Protein AF-A0A7N8YG10-F1 (afdb_monomer)

Sequence (669 aa):
MVTEIRGFNDPQKEDYFKKRFSQDLSLADRIISHIQSSQSLDIMCQIPIFCWISALLFQEVFRGDEKTETPQTLTEMMAHFLFVQTKHTSRKKDKKTEKSREQLLKTHREFLLKLGKLAFVELQKNNLIFYEEDLKDCGVDIKEAPIYSGFFNAVLREEEVFSQKKVFFFVHLTVQEFFAALFVYECLTNKRTSELSEFLDLKGQRELNLLDLLKTTVDKVLEVKNVNLDFFLRFLLGLMVEPNRRVLQGLLPSPDPSQETDKKILTYLKSIRRKTLSPDSCVRLFQAMVEMRDHKVKDEIQEYLKLTDRSKTDLTPLHCSALAYMLQVSKNDVDMLDLKSFHTSEEGRRRLIPAVRSSRKAILADCRVTAEWSEHLAFALKFSYSALKDLDLSNNDLKDSGVNLFCHGLSSHSCKLETLSLSGCLVTETGCVFLASALKSNPSHLKELDLSYNHPGDSGKTLLSHLQDDPRYKLSKLNVEHCGSHRMKPGIKKYAWELTLDPGTAHQNLLLSEGNRKVTWVEEEQKNPHHLKRSDQSQQVLCQQGLDGRSYWEVEVFGPLSVGVTYRGTGRKKKMDHVQMGQDDRSWCLVCSDDGYYVQHNSNKVDVPSLGLRHSRVGVYLDWLTGTLSFYRVSSDSLTHLHTFKTQFRGRLYPAVELHARLMPHFVR

Radius of gyration: 33.43 Å; Cα contacts (8 Å, |Δi|>4): 1157; chains: 1; bounding box: 115×60×91 Å

Structure (mmCIF, N/CA/C/O backbone):
data_AF-A0A7N8YG10-F1
#
_entry.id   AF-A0A7N8YG10-F1
#
loop_
_atom_site.group_PDB
_atom_site.id
_atom_site.type_symbol
_atom_site.label_atom_id
_atom_site.label_alt_id
_atom_site.label_comp_id
_atom_site.label_asym_id
_atom_site.label_entity_id
_atom_site.label_seq_id
_atom_site.pdbx_PDB_ins_code
_atom_site.Cartn_x
_atom_site.Cartn_y
_atom_site.Cartn_z
_atom_site.occupancy
_atom_site.B_iso_or_equiv
_atom_site.auth_seq_id
_atom_site.auth_comp_id
_atom_site.auth_asym_id
_atom_site.auth_atom_id
_atom_site.pdbx_PDB_model_num
ATOM 1 N N . MET A 1 1 ? -28.000 6.507 -9.470 1.00 44.38 1 MET A N 1
ATOM 2 C CA . MET A 1 1 ? -27.322 7.612 -8.760 1.00 44.38 1 MET A CA 1
ATOM 3 C C . MET A 1 1 ? -27.003 7.109 -7.360 1.00 44.38 1 MET A C 1
ATOM 5 O O . MET A 1 1 ? -27.934 6.721 -6.672 1.00 44.38 1 MET A O 1
ATOM 9 N N . VAL A 1 2 ? -25.726 6.990 -6.988 1.00 49.38 2 VAL A N 1
ATOM 10 C CA . VAL A 1 2 ? -25.310 6.569 -5.636 1.00 49.38 2 VAL A CA 1
ATOM 11 C C . VAL A 1 2 ? -24.885 7.829 -4.890 1.00 49.38 2 VAL A C 1
ATOM 13 O O . VAL A 1 2 ? -24.017 8.551 -5.374 1.00 49.38 2 VAL A O 1
ATOM 16 N N . THR A 1 3 ? -25.519 8.116 -3.756 1.00 65.00 3 THR A N 1
ATOM 17 C CA . THR A 1 3 ? -25.173 9.262 -2.905 1.00 65.00 3 THR A CA 1
ATOM 18 C C . THR A 1 3 ? -24.178 8.801 -1.845 1.00 65.00 3 THR A C 1
ATOM 20 O O . THR A 1 3 ? -24.504 7.956 -1.016 1.00 65.00 3 THR A O 1
ATOM 23 N N . GLU A 1 4 ? -22.960 9.338 -1.877 1.00 71.44 4 GLU A N 1
ATOM 24 C CA . GLU A 1 4 ? -21.908 9.051 -0.897 1.00 71.44 4 GLU A CA 1
ATOM 25 C C . GLU A 1 4 ? -22.008 10.026 0.290 1.00 71.44 4 GLU A C 1
ATOM 27 O O . GLU A 1 4 ? -21.964 11.244 0.105 1.00 71.44 4 GLU A O 1
ATOM 32 N N . ILE A 1 5 ? -22.118 9.504 1.515 1.00 76.81 5 ILE A N 1
ATOM 33 C CA . ILE A 1 5 ? -22.079 10.305 2.747 1.00 76.81 5 ILE A CA 1
ATOM 34 C C . ILE A 1 5 ? -20.624 10.397 3.216 1.00 76.81 5 ILE A C 1
ATOM 36 O O . ILE A 1 5 ? -20.026 9.391 3.582 1.00 76.81 5 ILE A O 1
ATOM 40 N N . ARG A 1 6 ? -20.059 11.609 3.218 1.00 72.50 6 ARG A N 1
ATOM 41 C CA . ARG A 1 6 ? -18.616 11.848 3.440 1.00 72.50 6 ARG A CA 1
ATOM 42 C C . ARG A 1 6 ? -18.234 12.274 4.860 1.00 72.50 6 ARG A C 1
ATOM 44 O O . ARG A 1 6 ? -17.052 12.386 5.159 1.00 72.50 6 ARG A O 1
ATOM 51 N N . GLY A 1 7 ? -19.220 12.512 5.724 1.00 86.25 7 GLY A N 1
ATOM 52 C CA . GLY A 1 7 ? -18.986 12.989 7.088 1.00 86.25 7 GLY A CA 1
ATOM 53 C C . GLY A 1 7 ? -18.613 14.476 7.170 1.00 86.25 7 GLY A C 1
ATOM 54 O O . GLY A 1 7 ? -18.971 15.261 6.292 1.00 86.25 7 GLY A O 1
ATOM 55 N N . PHE A 1 8 ? -17.943 14.866 8.254 1.00 89.56 8 PHE A N 1
ATOM 56 C CA . PHE A 1 8 ? -17.489 16.225 8.538 1.00 89.56 8 PHE A CA 1
ATOM 57 C C . PHE A 1 8 ? -16.099 16.506 7.960 1.00 89.56 8 PHE A C 1
ATOM 59 O O . PHE A 1 8 ? -15.139 15.773 8.203 1.00 89.56 8 PHE A O 1
ATOM 66 N N . ASN A 1 9 ? -15.979 17.631 7.255 1.00 87.25 9 ASN A N 1
ATOM 67 C CA . ASN A 1 9 ? -14.690 18.250 6.950 1.00 87.25 9 ASN A CA 1
ATOM 68 C C . ASN A 1 9 ? -14.117 18.987 8.178 1.00 87.25 9 ASN A C 1
ATOM 70 O O . ASN A 1 9 ? -14.809 19.165 9.180 1.00 87.25 9 ASN A O 1
ATOM 74 N N . ASP A 1 10 ? -12.862 19.433 8.105 1.00 87.69 10 ASP A N 1
ATOM 75 C CA . ASP A 1 10 ? -12.186 20.056 9.253 1.00 87.69 10 ASP A CA 1
ATOM 76 C C . ASP A 1 10 ? -12.940 21.279 9.825 1.00 87.69 10 ASP A C 1
ATOM 78 O O . ASP A 1 10 ? -13.171 21.301 11.037 1.00 87.69 10 ASP A O 1
ATOM 82 N N . PRO A 1 11 ? -13.452 22.227 9.008 1.00 92.56 11 PRO A N 1
ATOM 83 C CA . PRO A 1 11 ? -14.307 23.303 9.517 1.00 92.56 11 PRO A CA 1
ATOM 84 C C . PRO A 1 11 ? -15.583 22.817 10.223 1.00 92.56 11 PRO A C 1
ATOM 86 O O . PRO A 1 11 ? -15.966 23.363 11.257 1.00 92.56 11 PRO A O 1
ATOM 89 N N . GLN A 1 12 ? -16.246 21.783 9.694 1.00 93.56 12 GLN A N 1
ATOM 90 C CA . GLN A 1 12 ? -17.462 21.214 10.287 1.00 93.56 12 GLN A CA 1
ATOM 91 C C . GLN A 1 12 ? -17.183 20.518 11.622 1.00 93.56 12 GLN A C 1
ATOM 93 O O . GLN A 1 12 ? -18.011 20.603 12.530 1.00 93.56 12 GLN A O 1
ATOM 98 N N . LYS A 1 13 ? -16.023 19.863 11.770 1.00 93.50 13 LYS A N 1
ATOM 99 C CA . LYS A 1 13 ? -15.596 19.286 13.054 1.00 93.50 13 LYS A CA 1
ATOM 100 C C . LYS A 1 13 ? -15.460 20.379 14.112 1.00 93.50 13 LYS A C 1
ATOM 102 O O . LYS A 1 13 ? -16.009 20.241 15.203 1.00 93.50 13 LYS A O 1
ATOM 107 N N . GLU A 1 14 ? -14.759 21.468 13.795 1.00 94.12 14 GLU A N 1
ATOM 108 C CA . GLU A 1 14 ? -14.590 22.587 14.730 1.00 94.12 14 GLU A CA 1
ATOM 109 C C . GLU A 1 14 ? -15.926 23.223 15.114 1.00 94.12 14 GLU A C 1
ATOM 111 O O . GLU A 1 14 ? -16.192 23.446 16.297 1.00 94.12 14 GLU A O 1
ATOM 116 N N . ASP A 1 15 ? -16.778 23.484 14.121 1.00 95.19 15 ASP A N 1
ATOM 117 C CA . ASP A 1 15 ? -18.106 24.058 14.323 1.00 95.19 15 ASP A CA 1
ATOM 118 C C . ASP A 1 15 ? -18.975 23.169 15.223 1.00 95.19 15 ASP A C 1
ATOM 120 O O . ASP A 1 15 ? -19.639 23.668 16.132 1.00 95.19 15 ASP A O 1
ATOM 124 N N . TYR A 1 16 ? -18.910 21.844 15.053 1.00 96.12 16 TYR A N 1
ATOM 125 C CA . TYR A 1 16 ? -19.601 20.899 15.929 1.00 96.12 16 TYR A CA 1
ATOM 126 C C . TYR A 1 16 ? -19.193 21.073 17.400 1.00 96.12 16 TYR A C 1
ATOM 128 O O . TYR A 1 16 ? -20.064 21.222 18.262 1.00 96.12 16 TYR A O 1
ATOM 136 N N . PHE A 1 17 ? -17.890 21.081 17.710 1.00 95.56 17 PHE A N 1
ATOM 137 C CA . PHE A 1 17 ? -17.422 21.202 19.097 1.00 95.56 17 PHE A CA 1
ATOM 138 C C . PHE A 1 17 ? -17.718 22.586 19.686 1.00 95.56 17 PHE A C 1
ATOM 140 O O . PHE A 1 17 ? -18.201 22.669 20.819 1.00 95.56 17 PHE A O 1
ATOM 147 N N . LYS A 1 18 ? -17.526 23.659 18.908 1.00 95.19 18 LYS A N 1
ATOM 148 C CA . LYS A 1 18 ? -17.858 25.036 19.314 1.00 95.19 18 LYS A CA 1
ATOM 149 C C . LYS A 1 18 ? -19.353 25.196 19.608 1.00 95.19 18 LYS A C 1
ATOM 151 O O . LYS A 1 18 ? -19.716 25.776 20.628 1.00 95.19 18 LYS A O 1
ATOM 156 N N . LYS A 1 19 ? -20.234 24.615 18.784 1.00 95.00 19 LYS A N 1
ATOM 157 C CA . LYS A 1 19 ? -21.688 24.600 19.033 1.00 95.00 19 LYS A CA 1
ATOM 158 C C . LYS A 1 19 ? -22.061 23.753 20.246 1.00 95.00 19 LYS A C 1
ATOM 160 O O . LYS A 1 19 ? -22.893 24.169 21.051 1.00 95.00 19 LYS A O 1
ATOM 165 N N . ARG A 1 20 ? -21.452 22.572 20.399 1.00 94.00 20 ARG A N 1
ATOM 166 C CA . ARG A 1 20 ? -21.746 21.634 21.496 1.00 94.00 20 ARG A CA 1
ATOM 167 C C . ARG A 1 20 ? -21.386 22.198 22.871 1.00 94.00 20 ARG A C 1
ATOM 169 O O . ARG A 1 20 ? -22.091 21.896 23.839 1.00 94.00 20 ARG A O 1
ATOM 176 N N . PHE A 1 21 ? -20.312 22.981 22.937 1.00 94.00 21 PHE A N 1
ATOM 177 C CA . PHE A 1 21 ? -19.769 23.601 24.145 1.00 94.00 21 PHE A CA 1
ATOM 178 C C . PHE A 1 21 ? -19.836 25.132 24.078 1.00 94.00 21 PHE A C 1
ATOM 180 O O . PHE A 1 21 ? -18.948 25.818 24.570 1.00 94.00 21 PHE A O 1
ATOM 187 N N . SER A 1 22 ? -20.911 25.684 23.513 1.00 92.19 22 SER A N 1
ATOM 188 C CA . SER A 1 22 ? -21.090 27.136 23.348 1.00 92.19 22 SER A CA 1
ATOM 189 C C . SER A 1 22 ? -21.030 27.934 24.657 1.00 92.19 22 SER A C 1
ATOM 191 O O . SER A 1 22 ? -20.715 29.119 24.645 1.00 92.19 22 SER A O 1
ATOM 193 N N . GLN A 1 23 ? -21.304 27.283 25.790 1.00 91.38 23 GLN A N 1
ATOM 194 C CA . GLN A 1 23 ? -21.217 27.864 27.134 1.00 91.38 23 GLN A CA 1
ATOM 195 C C . GLN A 1 23 ? -19.794 27.845 27.725 1.00 91.38 23 GLN A C 1
ATOM 197 O O . GLN A 1 23 ? -19.557 28.484 28.744 1.00 91.38 23 GLN A O 1
ATOM 202 N N . ASP A 1 24 ? -18.862 27.101 27.124 1.00 91.81 24 ASP A N 1
ATOM 203 C CA . ASP A 1 24 ? -17.487 26.911 27.595 1.00 91.81 24 ASP A CA 1
ATOM 204 C C . ASP A 1 24 ? -16.550 26.719 26.392 1.00 91.81 24 ASP A C 1
ATOM 206 O O . ASP A 1 24 ? -16.108 25.612 26.066 1.00 91.81 24 ASP A O 1
ATOM 210 N N . LEU A 1 25 ? -16.277 27.824 25.693 1.00 92.19 25 LEU A N 1
ATOM 211 C CA . LEU A 1 25 ? -15.426 27.822 24.501 1.00 92.19 25 LEU A CA 1
ATOM 212 C C . LEU A 1 25 ? -13.987 27.394 24.816 1.00 92.19 25 LEU A C 1
ATOM 214 O O . LEU A 1 25 ? -13.347 26.767 23.981 1.00 92.19 25 LEU A O 1
ATOM 218 N N . SER A 1 26 ? -13.509 27.637 26.041 1.00 90.88 26 SER A N 1
ATOM 219 C CA . SER A 1 26 ? -12.176 27.204 26.474 1.00 90.88 26 SER A CA 1
ATOM 220 C C . SER A 1 26 ? -12.032 25.678 26.451 1.00 90.88 26 SER A C 1
ATOM 222 O O . SER A 1 26 ? -11.023 25.141 25.986 1.00 90.88 26 SER A O 1
ATOM 224 N N . LEU A 1 27 ? -13.070 24.960 26.890 1.00 90.81 27 LEU A N 1
ATOM 225 C CA . LEU A 1 27 ? -13.136 23.509 26.789 1.00 90.81 27 LEU A CA 1
ATOM 226 C C . LEU A 1 27 ? -13.250 23.060 25.332 1.00 90.81 27 LEU A C 1
ATOM 228 O O . LEU A 1 27 ? -12.583 22.100 24.948 1.00 90.81 27 LEU A O 1
ATOM 232 N N . ALA A 1 28 ? -14.062 23.748 24.524 1.00 92.94 28 ALA A N 1
ATOM 233 C CA . ALA A 1 28 ? -14.192 23.453 23.098 1.00 92.94 28 ALA A CA 1
ATOM 234 C C . ALA A 1 28 ? -12.828 23.516 22.392 1.00 92.94 28 ALA A C 1
ATOM 236 O O . ALA A 1 28 ? -12.446 22.561 21.716 1.00 92.94 28 ALA A O 1
ATOM 237 N N . ASP A 1 29 ? -12.068 24.589 22.618 1.00 91.38 29 ASP A N 1
ATOM 238 C CA . ASP A 1 29 ? -10.755 24.806 22.009 1.00 91.38 29 ASP A CA 1
ATOM 239 C C . ASP A 1 29 ? -9.726 23.768 22.479 1.00 91.38 29 ASP A C 1
ATOM 241 O O . ASP A 1 29 ? -8.965 23.242 21.666 1.00 91.38 29 ASP A O 1
ATOM 245 N N . ARG A 1 30 ? -9.746 23.380 23.764 1.00 90.12 30 ARG A N 1
ATOM 246 C CA . ARG A 1 30 ? -8.905 22.281 24.282 1.00 90.12 30 ARG A CA 1
ATOM 247 C C . ARG A 1 30 ? -9.226 20.942 23.613 1.00 90.12 30 ARG A C 1
ATOM 249 O O . ARG A 1 30 ? -8.306 20.208 23.255 1.00 90.12 30 ARG A O 1
ATOM 256 N N . ILE A 1 31 ? -10.511 20.626 23.421 1.00 90.62 31 ILE A N 1
ATOM 257 C CA . ILE A 1 31 ? -10.954 19.399 22.735 1.00 90.62 31 ILE A CA 1
ATOM 258 C C . ILE A 1 31 ? -10.523 19.408 21.272 1.00 90.62 31 ILE A C 1
ATOM 260 O O . ILE A 1 31 ? -9.940 18.429 20.807 1.00 90.62 31 ILE A O 1
ATOM 264 N N . ILE A 1 32 ? -10.765 20.512 20.565 1.00 91.88 32 ILE A N 1
ATOM 265 C CA . ILE A 1 32 ? -10.371 20.676 19.163 1.00 91.88 32 ILE A CA 1
ATOM 266 C C . ILE A 1 32 ? -8.856 20.518 19.023 1.00 91.88 32 ILE A C 1
ATOM 268 O O . ILE A 1 32 ? -8.405 19.710 18.214 1.00 91.88 32 ILE A O 1
ATOM 272 N N . SER A 1 33 ? -8.077 21.215 19.854 1.00 90.44 33 SER A N 1
ATOM 273 C CA . SER A 1 33 ? -6.614 21.140 19.844 1.00 90.44 33 SER A CA 1
ATOM 274 C C . SER A 1 33 ? -6.116 19.712 20.084 1.00 90.44 33 SER A C 1
ATOM 276 O O . SER A 1 33 ? -5.256 19.218 19.352 1.00 90.44 33 SER A O 1
ATOM 278 N N . HIS A 1 34 ? -6.705 19.001 21.049 1.00 88.56 34 HIS A N 1
ATOM 279 C CA . HIS A 1 34 ? -6.339 17.616 21.318 1.00 88.56 34 HIS A CA 1
ATOM 280 C C . HIS A 1 34 ? -6.668 16.682 20.143 1.00 88.56 34 HIS A C 1
ATOM 282 O O . HIS A 1 34 ? -5.808 15.901 19.731 1.00 88.56 34 HIS A O 1
ATOM 288 N N . ILE A 1 35 ? -7.860 16.794 19.549 1.00 88.69 35 ILE A N 1
ATOM 289 C CA . ILE A 1 35 ? -8.240 16.008 18.365 1.00 88.69 35 ILE A CA 1
ATOM 290 C C . ILE A 1 35 ? -7.285 16.299 17.205 1.00 88.69 35 ILE A C 1
ATOM 292 O O . ILE A 1 35 ? -6.774 15.369 16.593 1.00 88.69 35 ILE A O 1
ATOM 296 N N . GLN A 1 36 ? -6.973 17.570 16.948 1.00 88.00 36 GLN A N 1
ATOM 297 C CA . GLN A 1 36 ? -6.057 17.976 15.879 1.00 88.00 36 GLN A CA 1
ATOM 298 C C . GLN A 1 36 ? -4.618 17.490 16.107 1.00 88.00 36 GLN A C 1
ATOM 300 O O . GLN A 1 36 ? -3.911 17.231 15.130 1.00 88.00 36 GLN A O 1
ATOM 305 N N . SER A 1 37 ? -4.196 17.327 17.366 1.00 85.00 37 SER A N 1
ATOM 306 C CA . SER A 1 37 ? -2.872 16.797 17.723 1.00 85.00 37 SER A CA 1
ATOM 307 C C . SER A 1 37 ? -2.719 15.292 17.465 1.00 85.00 37 SER A C 1
ATOM 309 O O . SER A 1 37 ? -1.600 14.805 17.302 1.00 85.00 37 SER A O 1
ATOM 311 N N . SER A 1 38 ? -3.829 14.549 17.393 1.00 82.56 38 SER A N 1
ATOM 312 C CA . SER A 1 38 ? -3.839 13.102 17.175 1.00 82.56 38 SER A CA 1
ATOM 313 C C . SER A 1 38 ? -4.482 12.757 15.837 1.00 82.56 38 SER A C 1
ATOM 315 O O . SER A 1 38 ? -5.691 12.826 15.637 1.00 82.56 38 SER A O 1
ATOM 317 N N . GLN A 1 39 ? -3.651 12.313 14.904 1.00 78.88 39 GLN A N 1
ATOM 318 C CA . GLN A 1 39 ? -4.068 11.979 13.547 1.00 78.88 39 GLN A CA 1
ATOM 319 C C . GLN A 1 39 ? -5.184 10.925 13.491 1.00 78.88 39 GLN A C 1
ATOM 321 O O . GLN A 1 39 ? -6.145 11.083 12.744 1.00 78.88 39 GLN A O 1
ATOM 326 N N . SER A 1 40 ? -5.089 9.869 14.303 1.00 77.75 40 SER A N 1
ATOM 327 C CA . SER A 1 40 ? -6.128 8.838 14.376 1.00 77.75 40 SER A CA 1
ATOM 328 C C . SER A 1 40 ? -7.464 9.427 14.834 1.00 77.75 40 SER A C 1
ATOM 330 O O . SER A 1 40 ? -8.506 9.124 14.255 1.00 77.75 40 SER A O 1
ATOM 332 N N . LEU A 1 41 ? -7.429 10.284 15.858 1.00 81.94 41 LEU A N 1
ATOM 333 C CA . LEU A 1 41 ? -8.601 10.957 16.415 1.00 81.94 41 LEU A CA 1
ATOM 334 C C . LEU A 1 41 ? -9.275 11.881 15.413 1.00 81.94 41 LEU A C 1
ATOM 336 O O . LEU A 1 41 ? -10.496 11.849 15.257 1.00 81.94 41 LEU A O 1
ATOM 340 N N . ASP A 1 42 ? -8.470 12.673 14.718 1.00 85.06 42 ASP A N 1
ATOM 341 C CA . ASP A 1 42 ? -8.951 13.604 13.714 1.00 85.06 42 ASP A CA 1
ATOM 342 C C . ASP A 1 42 ? -9.626 12.895 12.530 1.00 85.06 42 ASP A C 1
ATOM 344 O O . ASP A 1 42 ? -10.677 13.336 12.059 1.00 85.06 42 ASP A O 1
ATOM 348 N N . ILE A 1 43 ? -9.073 11.762 12.083 1.00 81.81 43 ILE A N 1
ATOM 349 C CA . ILE A 1 43 ? -9.677 10.936 11.027 1.00 81.81 43 ILE A CA 1
ATOM 350 C C . ILE A 1 43 ? -10.994 10.334 11.504 1.00 81.81 43 ILE A C 1
ATOM 352 O O . ILE A 1 43 ? -11.995 10.422 10.800 1.00 81.81 43 ILE A O 1
ATOM 356 N N . MET A 1 44 ? -11.029 9.765 12.712 1.00 84.88 44 MET A N 1
ATOM 357 C CA . MET A 1 44 ? -12.267 9.205 13.261 1.00 84.88 44 MET A CA 1
ATOM 358 C C . MET A 1 44 ? -13.363 10.268 13.371 1.00 84.88 44 MET A C 1
ATOM 360 O O . MET A 1 44 ? -14.500 10.005 12.989 1.00 84.88 44 MET A O 1
ATOM 364 N N . CYS A 1 45 ? -13.021 11.487 13.799 1.00 89.75 45 CYS A N 1
ATOM 365 C CA . CYS A 1 45 ? -13.951 12.616 13.890 1.00 89.75 45 CYS A CA 1
ATOM 366 C C . CYS A 1 45 ? -14.447 13.140 12.531 1.00 89.75 45 CYS A C 1
ATOM 368 O O . CYS A 1 45 ? -15.298 14.022 12.501 1.00 89.75 45 CYS A O 1
ATOM 370 N N . GLN A 1 46 ? -13.986 12.607 11.394 1.00 87.44 46 GLN A N 1
ATOM 371 C CA . GLN A 1 46 ? -14.702 12.819 10.130 1.00 87.44 46 GLN A CA 1
ATOM 372 C C . GLN A 1 46 ? -16.082 12.155 10.171 1.00 87.44 46 GLN A C 1
ATOM 374 O O . GLN A 1 46 ? -17.023 12.640 9.556 1.00 87.44 46 GLN A O 1
ATOM 379 N N . ILE A 1 47 ? -16.255 11.076 10.932 1.00 87.31 47 ILE A N 1
ATOM 380 C CA . ILE A 1 47 ? -17.555 10.442 11.122 1.00 87.31 47 ILE A CA 1
ATOM 381 C C . ILE A 1 47 ? -18.245 11.118 12.326 1.00 87.31 47 ILE A C 1
ATOM 383 O O . ILE A 1 47 ? -17.735 11.029 13.447 1.00 87.31 47 ILE A O 1
ATOM 387 N N . PRO A 1 48 ? -19.427 11.749 12.155 1.00 89.94 48 PRO A N 1
ATOM 388 C CA . PRO A 1 48 ? -20.065 12.560 13.201 1.00 89.94 48 PRO A CA 1
ATOM 389 C C . PRO A 1 48 ? -20.276 11.856 14.551 1.00 89.94 48 PRO A C 1
ATOM 391 O O . PRO A 1 48 ? -20.205 12.493 15.602 1.00 89.94 48 PRO A O 1
ATOM 394 N N . ILE A 1 49 ? -20.492 10.536 14.552 1.00 88.00 49 ILE A N 1
ATOM 395 C CA . ILE A 1 49 ? -20.650 9.765 15.794 1.00 88.00 49 ILE A CA 1
ATOM 396 C C . ILE A 1 49 ? -19.392 9.817 16.672 1.00 88.00 49 ILE A C 1
ATOM 398 O O . ILE A 1 49 ? -19.500 9.890 17.893 1.00 88.00 49 ILE A O 1
ATOM 402 N N . PHE A 1 50 ? -18.198 9.860 16.077 1.00 89.19 50 PHE A N 1
ATOM 403 C CA . PHE A 1 50 ? -16.952 9.975 16.831 1.00 89.19 50 PHE A CA 1
ATOM 404 C C . PHE A 1 50 ? -16.730 11.388 17.367 1.00 89.19 50 PHE A C 1
ATOM 406 O O . PHE A 1 50 ? -16.120 11.525 18.426 1.00 89.19 50 PHE A O 1
ATOM 413 N N . CYS A 1 51 ? -17.280 12.427 16.728 1.00 92.31 51 CYS A N 1
ATOM 414 C CA . CYS A 1 51 ? -17.342 13.754 17.344 1.00 92.31 51 CYS A CA 1
ATOM 415 C C . CYS A 1 51 ? -18.206 13.734 18.608 1.00 92.31 51 CYS A C 1
ATOM 417 O O . CYS A 1 51 ? -17.836 14.325 19.621 1.00 92.31 51 CYS A O 1
ATOM 419 N N . TRP A 1 52 ? -19.337 13.024 18.582 1.00 90.88 52 TRP A N 1
ATOM 420 C CA . TRP A 1 52 ? -20.188 12.841 19.758 1.00 90.88 52 TRP A CA 1
ATOM 421 C C . TRP A 1 52 ? -19.506 12.033 20.869 1.00 90.88 52 TRP A C 1
ATOM 423 O O . TRP A 1 52 ? -19.473 12.504 22.008 1.00 90.88 52 TRP A O 1
ATOM 433 N N . ILE A 1 53 ? -18.891 10.891 20.542 1.00 87.94 53 ILE A N 1
ATOM 434 C CA . ILE A 1 53 ? -18.113 10.078 21.496 1.00 87.94 53 ILE A CA 1
ATOM 435 C C . ILE A 1 53 ? -16.986 10.914 22.115 1.00 87.94 53 ILE A C 1
ATOM 437 O O . ILE A 1 53 ? -16.855 10.962 23.338 1.00 87.94 53 ILE A O 1
ATOM 441 N N . SER A 1 54 ? -16.211 11.618 21.286 1.00 90.25 54 SER A N 1
ATOM 442 C CA . SER A 1 54 ? -15.095 12.457 21.739 1.00 90.25 54 SER A CA 1
ATOM 443 C C . SER A 1 54 ? -15.579 13.614 22.608 1.00 90.25 54 SER A C 1
ATOM 445 O O . SER A 1 54 ? -14.977 13.889 23.641 1.00 90.25 54 SER A O 1
ATOM 447 N N . ALA A 1 55 ? -16.695 14.260 22.252 1.00 90.19 55 ALA A N 1
ATOM 448 C CA . ALA A 1 55 ? -17.284 15.315 23.070 1.00 90.19 55 ALA A CA 1
ATOM 449 C C . ALA A 1 55 ? -17.670 14.794 24.462 1.00 90.19 55 ALA A C 1
ATOM 451 O O . ALA A 1 55 ? -17.319 15.421 25.456 1.00 90.19 55 ALA A O 1
ATOM 452 N N . LEU A 1 56 ? -18.350 13.646 24.548 1.00 86.62 56 LEU A N 1
ATOM 453 C CA . LEU A 1 56 ? -18.730 13.052 25.834 1.00 86.62 56 LEU A CA 1
ATOM 454 C C . LEU A 1 56 ? -17.513 12.679 26.683 1.00 86.62 56 LEU A C 1
ATOM 456 O O . LEU A 1 56 ? -17.473 12.973 27.877 1.00 86.62 56 LEU A O 1
ATOM 460 N N . LEU A 1 57 ? -16.522 12.042 26.062 1.00 86.75 57 LEU A N 1
ATOM 461 C CA . LEU A 1 57 ? -15.318 11.577 26.734 1.00 86.75 57 LEU A CA 1
ATOM 462 C C . LEU A 1 57 ? -14.467 12.744 27.239 1.00 86.75 57 LEU A C 1
ATOM 464 O O . LEU A 1 57 ? -14.157 12.814 28.429 1.00 86.75 57 LEU A O 1
ATOM 468 N N . PHE A 1 58 ? -14.111 13.680 26.358 1.00 87.94 58 PHE A N 1
ATOM 469 C CA . PHE A 1 58 ? -13.191 14.759 26.707 1.00 87.94 58 PHE A CA 1
ATOM 470 C C . PHE A 1 58 ? -13.842 15.852 27.550 1.00 87.94 58 PHE A C 1
ATOM 472 O O . PHE A 1 58 ? -13.137 16.526 28.297 1.00 87.94 58 PHE A O 1
ATOM 479 N N . GLN A 1 59 ? -15.174 15.983 27.521 1.00 88.00 59 GLN A N 1
ATOM 480 C CA . GLN A 1 59 ? -15.882 16.814 28.492 1.00 88.00 59 GLN A CA 1
ATOM 481 C C . GLN A 1 59 ? -15.594 16.358 29.925 1.00 88.00 59 GLN A C 1
ATOM 483 O O . GLN A 1 59 ? -15.371 17.204 30.782 1.00 88.00 59 GLN A O 1
ATOM 488 N N . GLU A 1 60 ? -15.583 15.052 30.197 1.00 82.62 60 GLU A N 1
ATOM 489 C CA . GLU A 1 60 ? -15.278 14.539 31.537 1.00 82.62 60 GLU A CA 1
ATOM 490 C C . GLU A 1 60 ? -13.771 14.593 31.827 1.00 82.62 60 GLU A C 1
ATOM 492 O O . GLU A 1 60 ? -13.374 15.027 32.906 1.00 82.62 60 GLU A O 1
ATOM 497 N N . VAL A 1 61 ? -12.926 14.195 30.866 1.00 82.31 61 VAL A N 1
ATOM 498 C CA . VAL A 1 61 ? -11.461 14.162 31.048 1.00 82.31 61 VAL A CA 1
ATOM 499 C C . VAL A 1 61 ? -10.890 15.558 31.313 1.00 82.31 61 VAL A C 1
ATOM 501 O O . VAL A 1 61 ? -10.067 15.710 32.207 1.00 82.31 61 VAL A O 1
ATOM 504 N N . PHE A 1 62 ? -11.338 16.589 30.588 1.00 82.50 62 PHE A N 1
ATOM 505 C CA . PHE A 1 62 ? -10.801 17.949 30.732 1.00 82.50 62 PHE A CA 1
ATOM 506 C C . PHE A 1 62 ? -11.481 18.805 31.799 1.00 82.50 62 PHE A C 1
ATOM 508 O O . PHE A 1 62 ? -10.930 19.853 32.147 1.00 82.50 62 PHE A O 1
ATOM 515 N N . ARG A 1 63 ? -12.650 18.386 32.307 1.00 76.44 63 ARG A N 1
ATOM 516 C CA . ARG A 1 63 ? -13.303 19.003 33.477 1.00 76.44 63 ARG A CA 1
ATOM 517 C C . ARG A 1 63 ? -12.913 18.351 34.805 1.00 76.44 63 ARG A C 1
ATOM 519 O O . ARG A 1 63 ? -13.214 18.921 35.847 1.00 76.44 63 ARG A O 1
ATOM 526 N N . GLY A 1 64 ? -12.309 17.162 34.777 1.00 63.94 64 GLY A N 1
ATOM 527 C CA . GLY A 1 64 ? -11.729 16.519 35.957 1.00 63.94 64 GLY A CA 1
ATOM 528 C C . GLY A 1 64 ? -10.421 17.181 36.411 1.00 63.94 64 GLY A C 1
ATOM 529 O O . GLY A 1 64 ? -9.911 18.078 35.744 1.00 63.94 64 GLY A O 1
ATOM 530 N N . ASP A 1 65 ? -9.869 16.722 37.540 1.00 54.44 65 ASP A N 1
ATOM 531 C CA . ASP A 1 65 ? -8.585 17.201 38.071 1.00 54.44 65 ASP A CA 1
ATOM 532 C C . ASP A 1 65 ? -7.456 17.129 37.025 1.00 54.44 65 ASP A C 1
ATOM 534 O O . ASP A 1 65 ? -7.376 16.177 36.238 1.00 54.44 65 ASP A O 1
ATOM 538 N N . GLU A 1 66 ? -6.519 18.084 37.094 1.00 48.66 66 GLU A N 1
ATOM 539 C CA . GLU A 1 66 ? -5.347 18.248 36.207 1.00 48.66 66 GLU A CA 1
ATOM 540 C C . GLU A 1 66 ? -4.447 16.996 36.078 1.00 48.66 66 GLU A C 1
ATOM 542 O O . GLU A 1 66 ? -3.579 16.942 35.211 1.00 48.66 66 GLU A O 1
ATOM 547 N N . LYS A 1 67 ? -4.659 15.965 36.909 1.00 53.12 67 LYS A N 1
ATOM 548 C CA . LYS A 1 67 ? -3.904 14.699 36.926 1.00 53.12 67 LYS A CA 1
ATOM 549 C C . LYS A 1 67 ? -4.471 13.593 36.025 1.00 53.12 67 LYS A C 1
ATOM 551 O O . LYS A 1 67 ? -3.911 12.498 36.002 1.00 53.12 67 LYS A O 1
ATOM 556 N N . THR A 1 68 ? -5.590 13.811 35.334 1.00 61.06 68 THR A N 1
ATOM 557 C CA . THR A 1 68 ? -6.182 12.766 34.481 1.00 61.06 68 THR A CA 1
ATOM 558 C C . THR A 1 68 ? -5.441 12.702 33.141 1.00 61.06 68 THR A C 1
ATOM 560 O O . THR A 1 68 ? -5.598 13.592 32.311 1.00 61.06 68 THR A O 1
ATOM 563 N N . GLU A 1 69 ? -4.616 11.667 32.937 1.00 68.38 69 GLU A N 1
ATOM 564 C CA . GLU A 1 69 ? -3.901 11.442 31.670 1.00 68.38 69 GLU A CA 1
ATOM 565 C C . GLU A 1 69 ? -4.885 11.363 30.492 1.00 68.38 69 GLU A C 1
ATOM 567 O O . GLU A 1 69 ? -5.960 10.763 30.589 1.00 68.38 69 GLU A O 1
ATOM 572 N N . THR A 1 70 ? -4.529 12.000 29.376 1.00 80.12 70 THR A N 1
ATOM 573 C CA . THR A 1 70 ? -5.327 11.960 28.151 1.00 80.12 70 THR A CA 1
ATOM 574 C C . THR A 1 70 ? -5.167 10.611 27.454 1.00 80.12 70 THR A C 1
ATOM 576 O O . THR A 1 70 ? -4.035 10.143 27.306 1.00 80.12 70 THR A O 1
ATOM 579 N N . PRO A 1 71 ? -6.266 9.998 26.973 1.00 84.00 71 PRO A N 1
ATOM 580 C CA . PRO A 1 71 ? -6.180 8.754 26.227 1.00 84.00 71 PRO A CA 1
ATOM 581 C C . PRO A 1 71 ? -5.240 8.847 25.022 1.00 84.00 71 PRO A C 1
ATOM 583 O O . PRO A 1 71 ? -5.386 9.731 24.177 1.00 84.00 71 PRO A O 1
ATOM 586 N N . GLN A 1 72 ? -4.288 7.920 24.931 1.00 84.50 72 GLN A N 1
ATOM 587 C CA . GLN A 1 72 ? -3.274 7.872 23.871 1.00 84.50 72 GLN A CA 1
ATOM 588 C C . GLN A 1 72 ? -3.600 6.847 22.780 1.00 84.50 72 GLN A C 1
ATOM 590 O O . GLN A 1 72 ? -3.074 6.931 21.670 1.00 84.50 72 GLN A O 1
ATOM 595 N N . THR A 1 73 ? -4.456 5.871 23.086 1.00 89.25 73 THR A N 1
ATOM 596 C CA . THR A 1 73 ? -4.844 4.785 22.175 1.00 89.25 73 THR A CA 1
ATOM 597 C C . THR A 1 73 ? -6.358 4.764 21.979 1.00 89.25 73 THR A C 1
ATOM 599 O O . THR A 1 73 ? -7.112 5.254 22.825 1.00 89.25 73 THR A O 1
ATOM 602 N N . LEU A 1 74 ? -6.837 4.183 20.874 1.00 89.81 74 LEU A N 1
ATOM 603 C CA . LEU A 1 74 ? -8.280 4.044 20.654 1.00 89.81 74 LEU A CA 1
ATOM 604 C C . LEU A 1 74 ? -8.900 3.082 21.674 1.00 89.81 74 LEU A C 1
ATOM 606 O O . LEU A 1 74 ? -10.044 3.261 22.084 1.00 89.81 74 LEU A O 1
ATOM 610 N N . THR A 1 75 ? -8.139 2.087 22.119 1.00 94.06 75 THR A N 1
ATOM 611 C CA . THR A 1 75 ? -8.558 1.158 23.173 1.00 94.06 75 THR A CA 1
ATOM 612 C C . THR A 1 75 ? -8.809 1.888 24.488 1.00 94.06 75 THR A C 1
ATOM 614 O O . THR A 1 75 ? -9.863 1.714 25.098 1.00 94.06 75 THR A O 1
ATOM 617 N N . GLU A 1 76 ? -7.878 2.750 24.900 1.00 91.75 76 GLU A N 1
ATOM 618 C CA . GLU A 1 76 ? -8.035 3.579 26.096 1.00 91.75 76 GLU A CA 1
ATOM 619 C C . GLU A 1 76 ? -9.212 4.547 25.947 1.00 91.75 76 GLU A C 1
ATOM 621 O O . GLU A 1 76 ? -10.029 4.683 26.856 1.00 91.75 76 GLU A O 1
ATOM 626 N N . MET A 1 77 ? -9.378 5.158 24.773 1.00 89.69 77 MET A N 1
ATOM 627 C CA . MET A 1 77 ? -10.544 5.993 24.495 1.00 89.69 77 MET A CA 1
ATOM 628 C C . MET A 1 77 ? -11.868 5.243 24.661 1.00 89.69 77 MET A C 1
ATOM 630 O O . MET A 1 77 ? -12.781 5.746 25.312 1.00 89.69 77 MET A O 1
ATOM 634 N N . MET A 1 78 ? -11.993 4.042 24.099 1.00 91.88 78 MET A N 1
ATOM 635 C CA . MET A 1 78 ? -13.220 3.251 24.220 1.00 91.88 78 MET A CA 1
ATOM 636 C C . MET A 1 78 ? -13.459 2.788 25.662 1.00 91.88 78 MET A C 1
ATOM 638 O O . MET A 1 78 ? -14.598 2.800 26.134 1.00 91.88 78 MET A O 1
ATOM 642 N N . ALA A 1 79 ? -12.392 2.483 26.402 1.00 92.62 79 ALA A N 1
ATOM 643 C CA . ALA A 1 79 ? -12.458 2.186 27.828 1.00 92.62 79 ALA A CA 1
ATOM 644 C C . ALA A 1 79 ? -12.995 3.378 28.641 1.00 92.62 79 ALA A C 1
ATOM 646 O O . ALA A 1 79 ? -13.899 3.222 29.467 1.00 92.62 79 ALA A O 1
ATOM 647 N N . HIS A 1 80 ? -12.498 4.585 28.362 1.00 89.56 80 HIS A N 1
ATOM 648 C CA . HIS A 1 80 ? -13.005 5.818 28.961 1.00 89.56 80 HIS A CA 1
ATOM 649 C C . HIS A 1 80 ? -14.455 6.100 28.553 1.00 89.56 80 HIS A C 1
ATOM 651 O O . HIS A 1 80 ? -15.259 6.471 29.406 1.00 89.56 80 HIS A O 1
ATOM 657 N N . PHE A 1 81 ? -14.816 5.891 27.285 1.00 90.12 81 PHE A N 1
ATOM 658 C CA . PHE A 1 81 ? -16.186 6.068 26.802 1.00 90.12 81 PHE A CA 1
ATOM 659 C C . PHE A 1 81 ? -17.157 5.150 27.553 1.00 90.12 81 PHE A C 1
ATOM 661 O O . PHE A 1 81 ? -18.170 5.624 28.071 1.00 90.12 81 PHE A O 1
ATOM 668 N N . LEU A 1 82 ? -16.813 3.866 27.706 1.00 91.94 82 LEU A N 1
ATOM 669 C CA . LEU A 1 82 ? -17.597 2.914 28.494 1.00 91.94 82 LEU A CA 1
ATOM 670 C C . LEU A 1 82 ? -17.765 3.383 29.940 1.00 91.94 82 LEU A C 1
ATOM 672 O O . LEU A 1 82 ? -18.885 3.394 30.463 1.00 91.94 82 LEU A O 1
ATOM 676 N N . PHE A 1 83 ? -16.677 3.806 30.583 1.00 89.25 83 PHE A N 1
ATOM 677 C CA . PHE A 1 83 ? -16.720 4.294 31.957 1.00 89.25 83 PHE A CA 1
ATOM 678 C C . PHE A 1 83 ? -17.630 5.526 32.106 1.00 89.25 83 PHE A C 1
ATOM 680 O O . PHE A 1 83 ? -18.536 5.530 32.945 1.00 89.25 83 PHE A O 1
ATOM 687 N N . VAL A 1 84 ? -17.433 6.553 31.272 1.00 86.62 84 VAL A N 1
ATOM 688 C CA . VAL A 1 84 ? -18.203 7.809 31.309 1.00 86.62 84 VAL A CA 1
ATOM 689 C C . VAL A 1 84 ? -19.683 7.543 31.060 1.00 86.62 84 VAL A C 1
ATOM 691 O O . VAL A 1 84 ? -20.539 8.039 31.798 1.00 86.62 84 VAL A O 1
ATOM 694 N N . GLN A 1 85 ? -20.002 6.704 30.076 1.00 86.12 85 GLN A N 1
ATOM 695 C CA . GLN A 1 85 ? -21.381 6.372 29.748 1.00 86.12 85 GLN A CA 1
ATOM 696 C C . GLN A 1 85 ? -22.057 5.562 30.868 1.00 86.12 85 GLN A C 1
ATOM 698 O O . GLN A 1 85 ? -23.220 5.816 31.201 1.00 86.12 85 GLN A O 1
ATOM 703 N N . THR A 1 86 ? -21.325 4.655 31.523 1.00 86.25 86 THR A N 1
ATOM 704 C CA . THR A 1 86 ? -21.814 3.920 32.704 1.00 86.25 86 THR A CA 1
ATOM 705 C C . THR A 1 86 ? -22.076 4.871 33.876 1.00 86.25 86 THR A C 1
ATOM 707 O O . THR A 1 86 ? -23.136 4.817 34.505 1.00 86.25 86 THR A O 1
ATOM 710 N N . LYS A 1 87 ? -21.163 5.818 34.130 1.00 82.69 87 LYS A N 1
ATOM 711 C CA . LYS A 1 87 ? -21.306 6.850 35.172 1.00 82.69 87 LYS A CA 1
ATOM 712 C C . LYS A 1 87 ? -22.522 7.741 34.932 1.00 82.69 87 LYS A C 1
ATOM 714 O O . LYS A 1 87 ? -23.314 7.970 35.847 1.00 82.69 87 LYS A O 1
ATOM 719 N N . HIS A 1 88 ? -22.696 8.221 33.703 1.00 79.25 88 HIS A N 1
ATOM 720 C CA . HIS A 1 88 ? -23.825 9.069 33.326 1.00 79.25 88 HIS A CA 1
ATOM 721 C C . HIS A 1 88 ? -25.167 8.343 33.502 1.00 79.25 88 HIS A C 1
ATOM 723 O O . HIS A 1 88 ? -26.140 8.912 33.997 1.00 79.25 88 HIS A O 1
ATOM 729 N N . THR A 1 89 ? -25.201 7.059 33.156 1.00 75.06 89 THR A N 1
ATOM 730 C CA . THR A 1 89 ? -26.377 6.198 33.305 1.00 75.06 89 THR A CA 1
ATOM 731 C C . THR A 1 89 ? -26.722 5.942 34.774 1.00 75.06 89 THR A C 1
ATOM 733 O O . THR A 1 89 ? -27.889 6.022 35.158 1.00 75.06 89 THR A O 1
ATOM 736 N N . SER A 1 90 ? -25.717 5.715 35.623 1.00 75.38 90 SER A N 1
ATOM 737 C CA . SER A 1 90 ? -25.912 5.514 37.063 1.00 75.38 90 SER A CA 1
ATOM 738 C C . SER A 1 90 ? -26.453 6.770 37.765 1.00 75.38 90 SER A C 1
ATOM 740 O O . SER A 1 90 ? -27.394 6.664 38.551 1.00 75.38 90 SER A O 1
ATOM 742 N N . ARG A 1 91 ? -25.973 7.974 37.407 1.00 70.75 91 ARG A N 1
ATOM 743 C CA . ARG A 1 91 ? -26.483 9.257 37.947 1.00 70.75 91 ARG A CA 1
ATOM 744 C C . ARG A 1 91 ? -27.967 9.507 37.650 1.00 70.75 91 ARG A C 1
ATOM 746 O O . ARG A 1 91 ? -28.635 10.178 38.432 1.00 70.75 91 ARG A O 1
ATOM 753 N N . LYS A 1 92 ? -28.496 8.979 36.539 1.00 63.47 92 LYS A N 1
ATOM 754 C CA . LYS A 1 92 ? -29.937 9.058 36.235 1.00 63.47 92 LYS A CA 1
ATOM 755 C C . LYS A 1 92 ? -30.786 8.200 37.181 1.00 63.47 92 LYS A C 1
ATOM 757 O O . LYS A 1 92 ? -31.942 8.546 37.406 1.00 63.47 92 LYS A O 1
ATOM 762 N N . LYS A 1 93 ? -30.230 7.106 37.721 1.00 60.66 93 LYS A N 1
ATOM 763 C CA . LYS A 1 93 ? -30.916 6.182 38.640 1.00 60.66 93 LYS A CA 1
ATOM 764 C C . LYS A 1 93 ? -30.743 6.564 40.114 1.00 60.66 93 LYS A C 1
ATOM 766 O O . LYS A 1 93 ? -31.733 6.658 40.830 1.00 60.66 93 LYS A O 1
ATOM 771 N N . ASP A 1 94 ? -29.510 6.831 40.544 1.00 58.38 94 ASP A N 1
ATOM 772 C CA . ASP A 1 94 ? -29.158 7.068 41.949 1.00 58.38 94 ASP A CA 1
ATOM 773 C C . ASP A 1 94 ? -28.773 8.543 42.166 1.00 58.38 94 ASP A C 1
ATOM 775 O O . ASP A 1 94 ? -27.654 8.964 41.876 1.00 58.38 94 ASP A O 1
ATOM 779 N N . LYS A 1 95 ? -29.682 9.355 42.723 1.00 54.47 95 LYS A N 1
ATOM 780 C CA . LYS A 1 95 ? -29.446 10.795 42.974 1.00 54.47 95 LYS A CA 1
ATOM 781 C C . LYS A 1 95 ? -28.471 11.115 44.131 1.00 54.47 95 LYS A C 1
ATOM 783 O O . LYS A 1 95 ? -28.336 12.290 44.460 1.00 54.47 95 LYS A O 1
ATOM 788 N N . LYS A 1 96 ? -27.843 10.137 44.809 1.00 50.84 96 LYS A N 1
ATOM 789 C CA . LYS A 1 96 ? -27.299 10.376 46.170 1.00 50.84 96 LYS A CA 1
ATOM 790 C C . LYS A 1 96 ? -25.940 9.779 46.574 1.00 50.84 96 LYS A C 1
ATOM 792 O O . LYS A 1 96 ? -25.600 9.902 47.747 1.00 50.84 96 LYS A O 1
ATOM 797 N N . THR A 1 97 ? -25.111 9.193 45.705 1.00 50.31 97 THR A N 1
ATOM 798 C CA . THR A 1 97 ? -23.763 8.780 46.174 1.00 50.31 97 THR A CA 1
ATOM 799 C C . THR A 1 97 ? -22.709 8.763 45.078 1.00 50.31 97 THR A C 1
ATOM 801 O O . THR A 1 97 ? -22.865 8.101 44.054 1.00 50.31 97 THR A O 1
ATOM 804 N N . GLU A 1 98 ? -21.604 9.468 45.312 1.00 54.28 98 GLU A N 1
ATOM 805 C CA . GLU A 1 98 ? -20.420 9.417 44.462 1.00 54.28 98 GLU A CA 1
ATOM 806 C C . GLU A 1 98 ? -19.654 8.118 44.760 1.00 54.28 98 GLU A C 1
ATOM 808 O O . GLU A 1 98 ? -18.874 8.021 45.703 1.00 54.28 98 GLU A O 1
ATOM 813 N N . LYS A 1 99 ? -19.967 7.057 44.006 1.00 63.41 99 LYS A N 1
ATOM 814 C CA . LYS A 1 99 ? -19.283 5.759 44.106 1.00 63.41 99 LYS A CA 1
ATOM 815 C C . LYS A 1 99 ? -17.874 5.877 43.507 1.00 63.41 99 LYS A C 1
ATOM 817 O O . LYS A 1 99 ? -17.694 6.536 42.481 1.00 63.41 99 LYS A O 1
ATOM 822 N N . SER A 1 100 ? -16.884 5.210 44.110 1.00 73.50 100 SER A N 1
ATOM 823 C CA . SER A 1 100 ? -15.541 5.100 43.521 1.00 73.50 100 SER A CA 1
ATOM 824 C C . SER A 1 100 ? -15.611 4.460 42.125 1.00 73.50 100 SER A C 1
ATOM 826 O O . SER A 1 100 ? -16.542 3.702 41.830 1.00 73.50 100 SER A O 1
ATOM 828 N N . ARG A 1 101 ? -14.631 4.756 41.252 1.00 74.62 101 ARG A N 1
ATOM 829 C CA . ARG A 1 101 ? -14.607 4.260 39.857 1.00 74.62 101 ARG A CA 1
ATOM 830 C C . ARG A 1 101 ? -14.794 2.741 39.786 1.00 74.62 101 ARG A C 1
ATOM 832 O O . ARG A 1 101 ? -15.617 2.250 39.018 1.00 74.62 101 ARG A O 1
ATOM 839 N N . GLU A 1 102 ? -14.077 2.029 40.649 1.00 80.75 102 GLU A N 1
ATOM 840 C CA . GLU A 1 102 ? -14.108 0.573 40.734 1.00 80.75 102 GLU A CA 1
ATOM 841 C C . GLU A 1 102 ? -15.465 0.043 41.213 1.00 80.75 102 GLU A C 1
ATOM 843 O O . GLU A 1 102 ? -16.004 -0.905 40.640 1.00 80.75 102 GLU A O 1
ATOM 848 N N . GLN A 1 103 ? -16.064 0.675 42.228 1.00 83.88 103 GLN A N 1
ATOM 849 C CA . GLN A 1 103 ? -17.350 0.238 42.774 1.00 83.88 103 GLN A CA 1
ATOM 850 C C . GLN A 1 103 ? -18.494 0.430 41.771 1.00 83.88 103 GLN A C 1
ATOM 852 O O . GLN A 1 103 ? -19.406 -0.399 41.6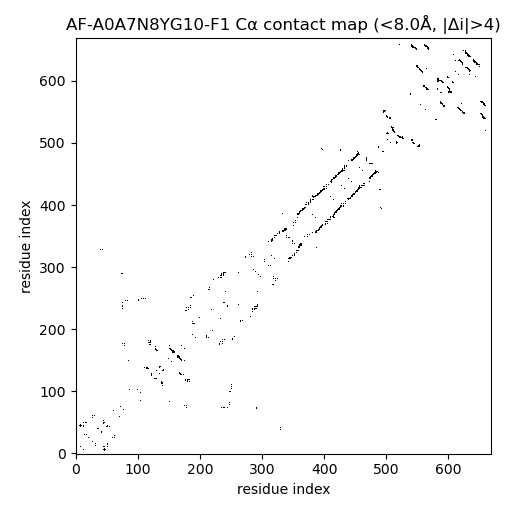95 1.00 83.88 103 GLN A O 1
ATOM 857 N N . LEU A 1 104 ? -18.441 1.506 40.981 1.00 85.25 104 LEU A N 1
ATOM 858 C CA . LEU A 1 104 ? -19.399 1.756 39.907 1.00 85.25 104 LEU A CA 1
ATOM 859 C C . LEU A 1 104 ? -19.375 0.619 38.877 1.00 85.25 104 LEU A C 1
ATOM 861 O O . LEU A 1 104 ? -20.418 0.034 38.587 1.00 85.25 104 LEU A O 1
ATOM 865 N N . LEU A 1 105 ? -18.194 0.279 38.353 1.00 88.00 105 LEU A N 1
ATOM 866 C CA . LEU A 1 105 ? -18.068 -0.771 37.343 1.00 88.00 105 LEU A CA 1
ATOM 867 C C . LEU A 1 105 ? -18.362 -2.163 37.903 1.00 88.00 105 LEU A C 1
ATOM 869 O O . LEU A 1 105 ? -19.018 -2.943 37.219 1.00 88.00 105 LEU A O 1
ATOM 873 N N . LYS A 1 106 ? -17.991 -2.449 39.159 1.00 88.31 106 LYS A N 1
ATOM 874 C CA . LYS A 1 106 ? -18.394 -3.686 39.853 1.00 88.31 106 LYS A CA 1
ATOM 875 C C . LYS A 1 106 ? -19.914 -3.848 39.893 1.00 88.31 106 LYS A C 1
ATOM 877 O O . LYS A 1 106 ? -20.414 -4.933 39.617 1.00 88.31 106 LYS A O 1
ATOM 882 N N . THR A 1 107 ? -20.645 -2.766 40.174 1.00 86.44 107 THR A N 1
ATOM 883 C CA . THR A 1 107 ? -22.120 -2.778 40.239 1.00 86.44 107 THR A CA 1
ATOM 884 C C . THR A 1 107 ? -22.753 -3.122 38.886 1.00 86.44 107 THR A C 1
ATOM 886 O O . THR A 1 107 ? -23.773 -3.800 38.838 1.00 86.44 107 THR A O 1
ATOM 889 N N . HIS A 1 108 ? -22.147 -2.680 37.781 1.00 86.44 108 HIS A N 1
ATOM 890 C CA . HIS A 1 108 ? -22.654 -2.904 36.422 1.00 86.44 108 HIS A CA 1
ATOM 891 C C . HIS A 1 108 ? -21.941 -4.045 35.674 1.00 86.44 108 HIS A C 1
ATOM 893 O O . HIS A 1 108 ? -22.189 -4.248 34.485 1.00 86.44 108 HIS A O 1
ATOM 899 N N . ARG A 1 109 ? -21.062 -4.800 36.348 1.00 90.44 109 ARG A N 1
ATOM 900 C CA . ARG A 1 109 ? -20.158 -5.777 35.724 1.00 90.44 109 ARG A CA 1
ATOM 901 C C . ARG A 1 109 ? -20.900 -6.855 34.947 1.00 90.44 109 ARG A C 1
ATOM 903 O O . ARG A 1 109 ? -20.608 -7.070 33.776 1.00 90.44 109 ARG A O 1
ATOM 910 N N . GLU A 1 110 ? -21.837 -7.539 35.601 1.00 89.12 110 GLU A N 1
ATOM 911 C CA . GLU A 1 110 ? -22.573 -8.654 34.994 1.00 89.12 110 GLU A CA 1
ATOM 912 C C . GLU A 1 110 ? -23.294 -8.204 33.722 1.00 89.12 110 GLU A C 1
ATOM 914 O O . GLU A 1 110 ? -23.210 -8.852 32.681 1.00 89.12 110 GLU A O 1
ATOM 919 N N . PHE A 1 111 ? -23.932 -7.040 33.796 1.00 87.19 111 PHE A N 1
ATOM 920 C CA . PHE A 1 111 ? -24.633 -6.451 32.674 1.00 87.19 111 PHE A CA 1
ATOM 921 C C . PHE A 1 111 ? -23.697 -6.132 31.490 1.00 87.19 111 PHE A C 1
ATOM 923 O O . PHE A 1 111 ? -23.952 -6.550 30.361 1.00 87.19 111 PHE A O 1
ATOM 930 N N . LEU A 1 112 ? -22.591 -5.425 31.740 1.00 91.12 112 LEU A N 1
ATOM 931 C CA . LEU A 1 112 ? -21.641 -5.039 30.690 1.00 91.12 112 LEU A CA 1
ATOM 932 C C . LEU A 1 112 ? -21.012 -6.262 30.004 1.00 91.12 112 LEU A C 1
ATOM 934 O O . LEU A 1 112 ? -20.763 -6.230 28.801 1.00 91.12 112 LEU A O 1
ATOM 938 N N . LEU A 1 113 ? -20.800 -7.356 30.744 1.00 92.25 113 LEU A N 1
ATOM 939 C CA . LEU A 1 113 ? -20.301 -8.613 30.181 1.00 92.25 113 LEU A CA 1
ATOM 940 C C . LEU A 1 113 ? -21.345 -9.341 29.326 1.00 92.25 113 LEU A C 1
ATOM 942 O O . LEU A 1 113 ? -20.970 -9.925 28.312 1.00 92.25 113 LEU A O 1
ATOM 946 N N . LYS A 1 114 ? -22.637 -9.274 29.675 1.00 92.12 114 LYS A N 1
ATOM 947 C CA . LYS A 1 114 ? -23.724 -9.798 28.825 1.00 92.12 114 LYS A CA 1
ATOM 948 C C . LYS A 1 114 ? -23.814 -9.041 27.499 1.00 92.12 114 LYS A C 1
ATOM 950 O O . LYS A 1 114 ? -23.936 -9.672 26.453 1.00 92.12 114 LYS A O 1
ATOM 955 N N . LEU A 1 115 ? -23.654 -7.713 27.518 1.00 91.56 115 LEU A N 1
ATOM 956 C CA . LEU A 1 115 ? -23.512 -6.937 26.278 1.00 91.56 115 LEU A CA 1
ATOM 957 C C . LEU A 1 115 ? -22.272 -7.331 25.483 1.00 91.56 115 LEU A C 1
ATOM 959 O O . LEU A 1 115 ? -22.341 -7.413 24.262 1.00 91.56 115 LEU A O 1
ATOM 963 N N . GLY A 1 116 ? -21.152 -7.581 26.161 1.00 94.38 116 GLY A N 1
ATOM 964 C CA . GLY A 1 116 ? -19.946 -8.083 25.514 1.00 94.38 116 GLY A CA 1
ATOM 965 C C . GLY A 1 116 ? -20.169 -9.423 24.810 1.00 94.38 116 GLY A C 1
ATOM 966 O O . GLY A 1 116 ? -19.739 -9.589 23.670 1.00 94.38 116 GLY A O 1
ATOM 967 N N . LYS A 1 117 ? -20.889 -10.351 25.456 1.00 94.56 117 LYS A N 1
ATOM 968 C CA . LYS A 1 117 ? -21.269 -11.642 24.868 1.00 94.56 117 LYS A CA 1
ATOM 969 C C . LYS A 1 117 ? -22.142 -11.455 23.629 1.00 94.56 117 LYS A C 1
ATOM 971 O O . LYS A 1 117 ? -21.811 -12.000 22.582 1.00 94.56 117 LYS A O 1
ATOM 976 N N . LEU A 1 118 ? -23.195 -10.639 23.731 1.00 93.69 118 LEU A N 1
ATOM 977 C CA . LEU A 1 118 ? -24.062 -10.297 22.599 1.00 93.69 118 LEU A CA 1
ATOM 978 C C . LEU A 1 118 ? -23.257 -9.708 21.438 1.00 93.69 118 LEU A C 1
ATOM 980 O O . LEU A 1 118 ? -23.386 -10.151 20.302 1.00 93.69 118 LEU A O 1
ATOM 984 N N . ALA A 1 119 ? -22.385 -8.743 21.734 1.00 94.50 119 ALA A N 1
ATOM 985 C CA . ALA A 1 119 ? -21.549 -8.106 20.732 1.00 94.50 119 ALA A CA 1
ATOM 986 C C . ALA A 1 119 ? -20.646 -9.113 20.013 1.00 94.50 119 ALA A C 1
ATOM 988 O O . ALA A 1 119 ? -20.535 -9.051 18.793 1.00 94.50 119 ALA A O 1
ATOM 989 N N . PHE A 1 120 ? -20.032 -10.041 20.753 1.00 94.19 120 PHE A N 1
ATOM 990 C CA . PHE A 1 120 ? -19.174 -11.083 20.196 1.00 94.19 120 PHE A CA 1
ATOM 991 C C . PHE A 1 120 ? -19.953 -12.065 19.311 1.00 94.19 120 PHE A C 1
ATOM 993 O O . PHE A 1 120 ? -19.556 -12.281 18.169 1.00 94.19 120 PHE A O 1
ATOM 1000 N N . VAL A 1 121 ? -21.083 -12.591 19.795 1.00 92.69 121 VAL A N 1
ATOM 1001 C CA . VAL A 1 121 ? -21.923 -13.544 19.047 1.00 92.69 121 VAL A CA 1
ATOM 1002 C C . VAL A 1 121 ? -22.431 -12.926 17.743 1.00 92.69 121 VAL A C 1
ATOM 1004 O O . VAL A 1 121 ? -22.287 -13.524 16.677 1.00 92.69 121 VAL A O 1
ATOM 1007 N N . GLU A 1 122 ? -22.967 -11.705 17.793 1.00 92.06 122 GLU A N 1
ATOM 1008 C CA . GLU A 1 122 ? -23.473 -11.035 16.591 1.00 92.06 122 GLU A CA 1
ATOM 1009 C C . GLU A 1 122 ? -22.346 -10.626 15.636 1.00 92.06 122 GLU A C 1
ATOM 1011 O O . GLU A 1 122 ? -22.516 -10.687 14.419 1.00 92.06 122 GLU A O 1
ATOM 1016 N N . LEU A 1 123 ? -21.156 -10.299 16.155 1.00 91.38 123 LEU A N 1
ATOM 1017 C CA . LEU A 1 123 ? -19.987 -10.029 15.319 1.00 91.38 123 LEU A CA 1
ATOM 1018 C C . LEU A 1 123 ? -19.548 -11.277 14.542 1.00 91.38 123 LEU A C 1
ATOM 1020 O O . LEU A 1 123 ? -19.251 -11.175 13.354 1.00 91.38 123 LEU A O 1
ATOM 1024 N N . GLN A 1 124 ? -19.564 -12.460 15.167 1.00 88.75 124 GLN A N 1
ATOM 1025 C CA . GLN A 1 124 ? -19.254 -13.728 14.490 1.00 88.75 124 GLN A CA 1
ATOM 1026 C C . GLN A 1 124 ? -20.262 -14.068 13.387 1.00 88.75 124 GLN A C 1
ATOM 1028 O O . GLN A 1 124 ? -19.874 -14.599 12.347 1.00 88.75 124 GLN A O 1
ATOM 1033 N N . LYS A 1 125 ? -21.539 -13.725 13.590 1.00 89.31 125 LYS A N 1
ATOM 1034 C CA . LYS A 1 125 ? -22.598 -13.855 12.576 1.00 89.31 125 LYS A CA 1
ATOM 1035 C C . LYS A 1 125 ? -22.521 -12.777 11.483 1.00 89.31 125 LYS A C 1
ATOM 1037 O O . LYS A 1 125 ? -23.278 -12.844 10.520 1.00 89.31 125 LYS A O 1
ATOM 1042 N N . ASN A 1 126 ? -21.616 -11.800 11.614 1.00 89.00 126 ASN A N 1
ATOM 1043 C CA . ASN A 1 126 ? -21.527 -10.603 10.773 1.00 89.00 126 ASN A CA 1
ATOM 1044 C C . ASN A 1 126 ? -22.830 -9.771 10.768 1.00 89.00 126 ASN A C 1
ATOM 1046 O O . ASN A 1 126 ? -23.205 -9.166 9.761 1.00 89.00 126 ASN A O 1
ATOM 1050 N N . ASN A 1 127 ? -23.513 -9.738 11.915 1.00 89.94 127 ASN A N 1
ATOM 1051 C CA . ASN A 1 127 ? -24.756 -9.013 12.130 1.00 89.94 127 ASN A CA 1
ATOM 1052 C C . ASN A 1 127 ? -24.495 -7.661 12.808 1.00 89.94 127 ASN A C 1
ATOM 1054 O O . ASN A 1 127 ? -23.862 -7.570 13.862 1.00 89.94 127 ASN A O 1
ATOM 1058 N N . LEU A 1 128 ? -25.041 -6.598 12.210 1.00 89.19 128 LEU A N 1
ATOM 1059 C CA . LEU A 1 128 ? -25.070 -5.246 12.791 1.00 89.19 128 LEU A CA 1
ATOM 1060 C C . LEU A 1 128 ? -26.416 -4.914 13.447 1.00 89.19 128 LEU A C 1
ATOM 1062 O O . LEU A 1 128 ? -26.510 -3.966 14.226 1.00 89.19 128 LEU A O 1
ATOM 1066 N N . ILE A 1 129 ? -27.454 -5.671 13.092 1.00 89.50 129 ILE A N 1
ATOM 1067 C CA . ILE A 1 129 ? -28.825 -5.518 13.572 1.00 89.50 129 ILE A CA 1
ATOM 1068 C C . ILE A 1 129 ? -29.238 -6.855 14.177 1.00 89.50 129 ILE A C 1
ATOM 1070 O O . ILE A 1 129 ? -29.044 -7.892 13.548 1.00 89.50 129 ILE A O 1
ATOM 1074 N N . PHE A 1 130 ? -29.811 -6.807 15.372 1.00 89.12 130 PHE A N 1
ATOM 1075 C CA . PHE A 1 130 ? -30.260 -7.969 16.135 1.00 89.12 130 PHE A CA 1
ATOM 1076 C C . PHE A 1 130 ? -31.625 -7.692 16.777 1.00 89.12 130 PHE A C 1
ATOM 1078 O O . PHE A 1 130 ? -32.097 -6.547 16.814 1.00 89.12 130 PHE A O 1
ATOM 1085 N N . TYR A 1 131 ? -32.281 -8.744 17.253 1.00 89.44 131 TYR A N 1
ATOM 1086 C CA . TYR A 1 131 ? -33.667 -8.714 17.712 1.00 89.44 131 TYR A CA 1
ATOM 1087 C C . TYR A 1 131 ? -33.790 -9.020 19.212 1.00 89.44 131 TYR A C 1
ATOM 1089 O O . TYR A 1 131 ? -32.811 -9.217 19.934 1.00 89.44 131 TYR A O 1
ATOM 1097 N N . GLU A 1 132 ? -35.028 -9.014 19.708 1.00 87.31 132 GLU A N 1
ATOM 1098 C CA . GLU A 1 132 ? -35.337 -9.323 21.107 1.00 87.31 132 GLU A CA 1
ATOM 1099 C C . GLU A 1 132 ? -34.936 -10.745 21.507 1.00 87.31 132 GLU A C 1
ATOM 1101 O O . GLU A 1 132 ? -34.612 -10.985 22.670 1.00 87.31 132 GLU A O 1
ATOM 1106 N N . GLU A 1 133 ? -34.971 -11.681 20.563 1.00 89.19 133 GLU A N 1
ATOM 1107 C CA . GLU A 1 133 ? -34.565 -13.066 20.772 1.00 89.19 133 GLU A CA 1
ATOM 1108 C C . GLU A 1 133 ? -33.056 -13.156 21.049 1.00 89.19 133 GLU A C 1
ATOM 1110 O O . GLU A 1 133 ? -32.664 -13.727 22.064 1.00 89.19 133 GLU A O 1
ATOM 1115 N N . ASP A 1 134 ? -32.227 -12.468 20.258 1.00 91.00 134 ASP A N 1
ATOM 1116 C CA . ASP A 1 134 ? -30.765 -12.460 20.428 1.00 91.00 134 ASP A CA 1
ATOM 1117 C C . ASP A 1 134 ? -30.344 -11.868 21.789 1.00 91.00 134 ASP A C 1
ATOM 1119 O O . ASP A 1 134 ? -29.423 -12.355 22.455 1.00 91.00 134 ASP A O 1
ATOM 1123 N N . LEU A 1 135 ? -31.058 -10.829 22.245 1.00 88.06 135 LEU A N 1
ATOM 1124 C CA . LEU A 1 135 ? -30.875 -10.239 23.576 1.00 88.06 135 LEU A CA 1
ATOM 1125 C C . LEU A 1 135 ? -31.162 -11.259 24.687 1.00 88.06 135 LEU A C 1
ATOM 1127 O O . LEU A 1 135 ? -30.369 -11.382 25.625 1.00 88.06 135 LEU A O 1
ATOM 1131 N N . LYS A 1 136 ? -32.273 -11.999 24.577 1.00 89.25 136 LYS A N 1
ATOM 1132 C CA . LYS A 1 136 ? -32.669 -13.026 25.555 1.00 89.25 136 LYS A CA 1
ATOM 1133 C C . LYS A 1 136 ? -31.685 -14.190 25.576 1.00 89.25 136 LYS A C 1
ATOM 1135 O O . LYS A 1 136 ? -31.302 -14.614 26.666 1.00 89.25 136 LYS A O 1
ATOM 1140 N N . ASP A 1 137 ? -31.225 -14.638 24.413 1.00 90.38 137 ASP A N 1
ATOM 1141 C CA . ASP A 1 137 ? -30.249 -15.726 24.278 1.00 90.38 137 ASP A CA 1
ATOM 1142 C C . ASP A 1 137 ? -28.904 -15.372 24.935 1.00 90.38 137 ASP A C 1
ATOM 1144 O O . ASP A 1 137 ? -28.223 -16.226 25.506 1.00 90.38 137 ASP A O 1
ATOM 1148 N N . CYS A 1 138 ? -28.551 -14.084 24.944 1.00 89.12 138 CYS A N 1
ATOM 1149 C CA . CYS A 1 138 ? -27.377 -13.565 25.650 1.00 89.12 138 CYS A CA 1
ATOM 1150 C C . CYS A 1 138 ? -27.653 -13.161 27.112 1.00 89.12 138 CYS A C 1
ATOM 1152 O O . CYS A 1 138 ? -26.759 -12.653 27.796 1.00 89.12 138 CYS A O 1
ATOM 1154 N N . GLY A 1 139 ? -28.871 -13.389 27.615 1.00 87.06 139 GLY A N 1
ATOM 1155 C CA . GLY A 1 139 ? -29.274 -13.114 28.995 1.00 87.06 139 GLY A CA 1
ATOM 1156 C C . GLY A 1 139 ? -29.466 -11.630 29.329 1.00 87.06 139 GLY A C 1
ATOM 1157 O O . GLY A 1 139 ? -29.395 -11.265 30.507 1.00 87.06 139 GLY A O 1
ATOM 1158 N N . VAL A 1 140 ? -29.672 -10.774 28.324 1.00 85.81 140 VAL A N 1
ATOM 1159 C CA . VAL A 1 140 ? -29.920 -9.333 28.475 1.00 85.81 140 VAL A CA 1
ATOM 1160 C C . VAL A 1 140 ? -31.421 -9.080 28.653 1.00 85.81 140 VAL A C 1
ATOM 1162 O O . VAL A 1 140 ? -32.221 -9.394 27.773 1.00 85.81 140 VAL A O 1
ATOM 1165 N N . ASP A 1 141 ? -31.817 -8.475 29.778 1.00 81.00 141 ASP A N 1
ATOM 1166 C CA . ASP A 1 141 ? -33.218 -8.107 30.013 1.00 81.00 141 ASP A CA 1
ATOM 1167 C C . ASP A 1 141 ? -33.611 -6.873 29.177 1.00 81.00 141 ASP A C 1
ATOM 1169 O O . ASP A 1 141 ? -33.039 -5.787 29.298 1.00 81.00 141 ASP A O 1
ATOM 1173 N N . ILE A 1 142 ? -34.646 -7.021 28.348 1.00 74.19 142 ILE A N 1
ATOM 1174 C CA . ILE A 1 142 ? -35.199 -5.958 27.497 1.00 74.19 142 ILE A CA 1
ATOM 1175 C C . ILE A 1 142 ? -35.746 -4.796 28.334 1.00 74.19 142 ILE A C 1
ATOM 1177 O O . ILE A 1 142 ? -35.701 -3.644 27.892 1.00 74.19 142 ILE A O 1
ATOM 1181 N N . LYS A 1 143 ? -36.234 -5.056 29.554 1.00 73.19 143 LYS A N 1
ATOM 1182 C CA . LYS A 1 143 ? -36.699 -3.995 30.466 1.00 73.19 143 LYS A CA 1
ATOM 1183 C C . LYS A 1 143 ? -35.565 -3.088 30.913 1.00 73.19 143 LYS A C 1
ATOM 1185 O O . LYS A 1 143 ? -35.801 -1.935 31.273 1.00 73.19 143 LYS A O 1
ATOM 1190 N N . GLU A 1 144 ? -34.338 -3.586 30.845 1.00 67.94 144 GLU A N 1
ATOM 1191 C CA . GLU A 1 144 ? -33.160 -2.801 31.129 1.00 67.94 144 GLU A CA 1
ATOM 1192 C C . GLU A 1 144 ? -32.657 -2.011 29.905 1.00 67.94 144 GLU A C 1
ATOM 1194 O O . GLU A 1 144 ? -31.943 -1.029 30.077 1.00 67.94 144 GLU A O 1
ATOM 1199 N N . ALA A 1 145 ? -33.102 -2.326 28.681 1.00 61.81 145 ALA A N 1
ATOM 1200 C CA . ALA A 1 145 ? -32.683 -1.660 27.438 1.00 61.81 145 ALA A CA 1
ATOM 1201 C C . ALA A 1 145 ? -32.700 -0.111 27.453 1.00 61.81 145 ALA A C 1
ATOM 1203 O O . ALA A 1 145 ? -31.755 0.489 26.935 1.00 61.81 145 ALA A O 1
ATOM 1204 N N . PRO A 1 146 ? -33.684 0.585 28.067 1.00 60.72 146 PRO A N 1
ATOM 1205 C CA . PRO A 1 146 ? -33.678 2.052 28.159 1.00 60.72 146 PRO A CA 1
ATOM 1206 C C . PRO A 1 146 ? -32.500 2.624 28.963 1.00 60.72 146 PRO A C 1
ATOM 1208 O O . PRO A 1 146 ? -32.115 3.777 28.774 1.00 60.72 146 PRO A O 1
ATOM 1211 N N . ILE A 1 147 ? -31.911 1.823 29.856 1.00 60.19 147 ILE A N 1
ATOM 1212 C CA . ILE A 1 147 ? -30.721 2.172 30.644 1.00 60.19 147 ILE A CA 1
ATOM 1213 C C . ILE A 1 147 ? -29.490 2.246 29.724 1.00 60.19 147 ILE A C 1
ATOM 1215 O O . ILE A 1 147 ? -28.517 2.922 30.041 1.00 60.19 147 ILE A O 1
ATOM 1219 N N . TYR A 1 148 ? -29.541 1.617 28.548 1.00 63.22 148 TYR A N 1
ATOM 1220 C CA . TYR A 1 148 ? -28.387 1.373 27.680 1.00 63.22 148 TYR A CA 1
ATOM 1221 C C . TYR A 1 148 ? -28.356 2.224 26.414 1.00 63.22 148 TYR A C 1
ATOM 1223 O O . TYR A 1 148 ? -27.517 1.992 25.544 1.00 63.22 148 TYR A O 1
ATOM 1231 N N . SER A 1 149 ? -29.185 3.273 26.363 1.00 65.69 149 SER A N 1
ATOM 1232 C CA . SER A 1 149 ? -29.373 4.179 25.218 1.00 65.69 149 SER A CA 1
ATOM 1233 C C . SER A 1 149 ? -28.115 4.933 24.747 1.00 65.69 149 SER A C 1
ATOM 1235 O O . SER A 1 149 ? -28.213 5.799 23.885 1.00 65.69 149 SER A O 1
ATOM 1237 N N . GLY A 1 150 ? -26.953 4.703 25.364 1.00 72.81 150 GLY A N 1
ATOM 1238 C CA . GLY A 1 150 ? -25.670 5.247 24.915 1.00 72.81 150 GLY A CA 1
ATOM 1239 C C . GLY A 1 150 ? -24.700 4.223 24.335 1.00 72.81 150 GLY A C 1
ATOM 1240 O O . GLY A 1 150 ? -23.690 4.634 23.777 1.00 72.81 150 GLY A O 1
ATOM 1241 N N . PHE A 1 151 ? -24.984 2.921 24.447 1.00 82.44 151 PHE A N 1
ATOM 1242 C CA . PHE A 1 151 ? -24.166 1.857 23.849 1.00 82.44 151 PHE A CA 1
ATOM 1243 C C . PHE A 1 151 ? -24.855 1.200 22.658 1.00 82.44 151 PHE A C 1
ATOM 1245 O O . PHE A 1 151 ? -24.198 0.897 21.662 1.00 82.44 151 PHE A O 1
ATOM 1252 N N . PHE A 1 152 ? -26.174 1.027 22.728 1.00 79.94 152 PHE A N 1
ATOM 1253 C CA . PHE A 1 152 ? -26.976 0.518 21.624 1.00 79.94 152 PHE A CA 1
ATOM 1254 C C . PHE A 1 152 ? -28.349 1.193 21.599 1.00 79.94 152 PHE A C 1
ATOM 1256 O O . PHE A 1 152 ? -28.851 1.670 22.619 1.00 79.94 152 PHE A O 1
ATOM 1263 N N . ASN A 1 153 ? -28.928 1.272 20.407 1.00 80.62 153 ASN A N 1
ATOM 1264 C CA . ASN A 1 153 ? -30.223 1.882 20.149 1.00 80.62 153 ASN A CA 1
ATOM 1265 C C . ASN A 1 153 ? -31.270 0.807 19.871 1.00 80.62 153 ASN A C 1
ATOM 1267 O O . ASN A 1 153 ? -30.940 -0.305 19.462 1.00 80.62 153 ASN A O 1
ATOM 1271 N N . ALA A 1 154 ? -32.536 1.170 20.071 1.00 80.44 154 ALA A N 1
ATOM 1272 C CA . ALA A 1 154 ? -33.680 0.368 19.674 1.00 80.44 154 ALA A CA 1
ATOM 1273 C C . ALA A 1 154 ? -34.595 1.206 18.780 1.00 80.44 154 ALA A C 1
ATOM 1275 O O . ALA A 1 154 ? -34.960 2.324 19.148 1.00 80.44 154 ALA A O 1
ATOM 1276 N N . VAL A 1 155 ? -34.964 0.667 17.624 1.00 80.12 155 VAL A N 1
ATOM 1277 C CA . VAL A 1 155 ? -35.849 1.317 16.650 1.00 80.12 155 VAL A CA 1
ATOM 1278 C C . VAL A 1 155 ? -36.988 0.358 16.319 1.00 80.12 155 VAL A C 1
ATOM 1280 O O . VAL A 1 155 ? -36.796 -0.855 16.282 1.00 80.12 155 VAL A O 1
ATOM 1283 N N . LEU A 1 156 ? -38.193 0.889 16.114 1.00 77.06 156 LEU A N 1
ATOM 1284 C CA . LEU A 1 156 ? -39.307 0.105 15.585 1.00 77.06 156 LEU A CA 1
ATOM 1285 C C . LEU A 1 156 ? -39.166 0.042 14.067 1.00 77.06 156 LEU A C 1
ATOM 1287 O O . LEU A 1 156 ? -39.118 1.081 13.408 1.00 77.06 156 LEU A O 1
ATOM 1291 N N . ARG A 1 157 ? -39.070 -1.171 13.528 1.00 73.75 157 ARG A N 1
ATOM 1292 C CA . ARG A 1 157 ? -39.026 -1.421 12.091 1.00 73.75 157 ARG A CA 1
ATOM 1293 C C . ARG A 1 157 ? -40.332 -2.076 11.664 1.00 73.75 157 ARG A C 1
ATOM 1295 O O . ARG A 1 157 ? -40.763 -3.059 12.261 1.00 73.75 157 ARG A O 1
ATOM 1302 N N . GLU A 1 158 ? -40.955 -1.522 10.635 1.00 67.44 158 GLU A N 1
ATOM 1303 C CA . GLU A 1 158 ? -42.083 -2.159 9.955 1.00 67.44 158 GLU A CA 1
ATOM 1304 C C . GLU A 1 158 ? -41.539 -3.259 9.040 1.00 67.44 158 GLU A C 1
ATOM 1306 O O . GLU A 1 158 ? -40.698 -2.989 8.179 1.00 67.44 158 GLU A O 1
ATOM 1311 N N . GLU A 1 159 ? -41.965 -4.501 9.271 1.00 62.34 159 GLU A N 1
ATOM 1312 C CA . GLU A 1 159 ? -41.585 -5.652 8.435 1.00 62.34 159 GLU A CA 1
ATOM 1313 C C . GLU A 1 159 ? -42.722 -6.060 7.487 1.00 62.34 159 GLU A C 1
ATOM 1315 O O . GLU A 1 159 ? -42.463 -6.362 6.325 1.00 62.34 159 GLU A O 1
ATOM 1320 N N . GLU A 1 160 ? -43.979 -5.967 7.934 1.00 54.53 160 GLU A N 1
ATOM 1321 C CA . GLU A 1 160 ? -45.186 -6.187 7.125 1.00 54.53 160 GLU A CA 1
ATOM 1322 C C . GLU A 1 160 ? -46.258 -5.130 7.444 1.00 54.53 160 GLU A C 1
ATOM 1324 O O . GLU A 1 160 ? -46.170 -4.434 8.456 1.00 54.53 160 GLU A O 1
ATOM 1329 N N . VAL A 1 161 ? -47.303 -5.043 6.605 1.00 58.50 161 VAL A N 1
ATOM 1330 C CA . VAL A 1 161 ? -48.370 -4.011 6.627 1.00 58.50 161 VAL A CA 1
ATOM 1331 C C . VAL A 1 161 ? -49.057 -3.849 8.000 1.00 58.50 161 VAL A C 1
ATOM 1333 O O . VAL A 1 161 ? -49.641 -2.801 8.263 1.00 58.50 161 VAL A O 1
ATOM 1336 N N . PHE A 1 162 ? -48.958 -4.838 8.900 1.00 54.78 162 PHE A N 1
ATOM 1337 C CA . PHE A 1 162 ? -49.568 -4.801 10.237 1.00 54.78 162 PHE A CA 1
ATOM 1338 C C . PHE A 1 162 ? -48.649 -5.223 11.402 1.00 54.78 162 PHE A C 1
ATOM 1340 O O . PHE A 1 162 ? -49.140 -5.348 12.525 1.00 54.78 162 PHE A O 1
ATOM 1347 N N . SER A 1 163 ? -47.338 -5.428 11.197 1.00 62.59 163 SER A N 1
ATOM 1348 C CA . SER A 1 163 ? -46.422 -5.835 12.281 1.00 62.59 163 SER A CA 1
ATOM 1349 C C . SER A 1 163 ? -45.177 -4.952 12.378 1.00 62.59 163 SER A C 1
ATOM 1351 O O . SER A 1 163 ? -44.353 -4.892 11.462 1.00 62.59 163 SER A O 1
ATOM 1353 N N . GLN A 1 164 ? -45.013 -4.313 13.538 1.00 68.50 164 GLN A N 1
ATOM 1354 C CA . GLN A 1 164 ? -43.794 -3.605 13.924 1.00 68.50 164 GLN A CA 1
ATOM 1355 C C . GLN A 1 164 ? -42.937 -4.515 14.804 1.00 68.50 164 GLN A C 1
ATOM 1357 O O . GLN A 1 164 ? -43.383 -4.935 15.875 1.00 68.50 164 GLN A O 1
ATOM 1362 N N . LYS A 1 165 ? -41.701 -4.797 14.379 1.00 78.31 165 LYS A N 1
ATOM 1363 C CA . LYS A 1 165 ? -40.717 -5.523 15.189 1.00 78.31 165 LYS A CA 1
ATOM 1364 C C . LYS A 1 165 ? -39.667 -4.550 15.716 1.00 78.31 165 LYS A C 1
ATOM 1366 O O . LYS A 1 165 ? -39.227 -3.628 15.027 1.00 78.31 165 LYS A O 1
ATOM 1371 N N . LYS A 1 166 ? -39.279 -4.724 16.976 1.00 81.81 166 LYS A N 1
ATOM 1372 C CA . LYS A 1 166 ? -38.239 -3.907 17.599 1.00 81.81 166 LYS A CA 1
ATOM 1373 C C . LYS A 1 166 ? -36.871 -4.452 17.198 1.00 81.81 166 LYS A C 1
ATOM 1375 O O . LYS A 1 166 ? -36.565 -5.609 17.473 1.00 81.81 166 LYS A O 1
ATOM 1380 N N . VAL A 1 167 ? -36.067 -3.613 16.553 1.00 87.06 167 VAL A N 1
ATOM 1381 C CA . VAL A 1 167 ? -34.699 -3.933 16.135 1.00 87.06 167 VAL A CA 1
ATOM 1382 C C . VAL A 1 167 ? -33.693 -3.159 16.972 1.00 87.06 167 VAL A C 1
ATOM 1384 O O . VAL A 1 167 ? -33.948 -2.021 17.378 1.00 87.06 167 VAL A O 1
ATOM 1387 N N . PHE A 1 168 ? -32.540 -3.770 17.213 1.00 87.31 168 PHE A N 1
ATOM 1388 C CA . PHE A 1 168 ? -31.474 -3.226 18.040 1.00 87.31 168 PHE A CA 1
ATOM 1389 C C . PHE A 1 168 ? -30.153 -3.222 17.278 1.00 87.31 168 PHE A C 1
ATOM 1391 O O . PHE A 1 168 ? -29.911 -4.073 16.426 1.00 87.31 168 PHE A O 1
ATOM 1398 N N . PHE A 1 169 ? -29.305 -2.242 17.575 1.00 89.50 169 PHE A N 1
ATOM 1399 C CA . PHE A 1 169 ? -27.965 -2.129 16.999 1.00 89.50 169 PHE A CA 1
ATOM 1400 C C . PHE A 1 169 ? -27.073 -1.284 17.905 1.00 89.50 169 PHE A C 1
ATOM 1402 O O . PHE A 1 169 ? -27.535 -0.329 18.538 1.00 89.50 169 PHE A O 1
ATOM 1409 N N . PHE A 1 170 ? -25.781 -1.606 17.965 1.00 90.81 170 PHE A N 1
ATOM 1410 C CA . PHE A 1 170 ? -24.807 -0.766 18.665 1.00 90.81 170 PHE A CA 1
ATOM 1411 C C . PHE A 1 170 ? -24.712 0.611 18.005 1.00 90.81 170 PHE A C 1
ATOM 1413 O O . PHE A 1 170 ? -24.877 0.743 16.795 1.00 90.81 170 PHE A O 1
ATOM 1420 N N . VAL A 1 171 ? -24.401 1.651 18.786 1.00 89.12 171 VAL A N 1
ATOM 1421 C CA . VAL A 1 171 ? -24.284 3.031 18.263 1.00 89.12 171 VAL A CA 1
ATOM 1422 C C . VAL A 1 171 ? -23.277 3.149 17.112 1.00 89.12 171 VAL A C 1
ATOM 1424 O O . VAL A 1 171 ? -23.401 4.039 16.274 1.00 89.12 171 VAL A O 1
ATOM 1427 N N . HIS A 1 172 ? -22.284 2.257 17.079 1.00 88.94 172 HIS A N 1
ATOM 1428 C CA . HIS A 1 172 ? -21.336 2.094 15.986 1.00 88.94 172 HIS A CA 1
ATOM 1429 C C . HIS A 1 172 ? -20.697 0.696 16.039 1.00 88.94 172 HIS A C 1
ATOM 1431 O O . HIS A 1 172 ? -20.520 0.148 17.130 1.00 88.94 172 HIS A O 1
ATOM 1437 N N . LEU A 1 173 ? -20.262 0.157 14.893 1.00 90.69 173 LEU A N 1
ATOM 1438 C CA . LEU A 1 173 ? -19.572 -1.140 14.815 1.00 90.69 173 LEU A CA 1
ATOM 1439 C C . LEU A 1 173 ? -18.321 -1.194 15.706 1.00 90.69 173 LEU A C 1
ATOM 1441 O O . LEU A 1 173 ? -18.124 -2.150 16.441 1.00 90.69 173 LEU A O 1
ATOM 1445 N N . THR A 1 174 ? -17.532 -0.121 15.752 1.00 90.81 174 THR A N 1
ATOM 1446 C CA . THR A 1 174 ? -16.364 -0.033 16.650 1.00 90.81 174 THR A CA 1
ATOM 1447 C C . THR A 1 174 ? -16.732 -0.229 18.128 1.00 90.81 174 THR A C 1
ATOM 1449 O O . THR A 1 174 ? -15.939 -0.776 18.887 1.00 90.81 174 THR A O 1
ATOM 1452 N N . VAL A 1 175 ? -17.933 0.188 18.554 1.00 92.12 175 VAL A N 1
ATOM 1453 C CA . VAL A 1 175 ? -18.410 -0.050 19.927 1.00 92.12 175 VAL A CA 1
ATOM 1454 C C . VAL A 1 175 ? -18.769 -1.524 20.114 1.00 92.12 175 VAL A C 1
ATOM 1456 O O . VAL A 1 175 ? -18.378 -2.106 21.122 1.00 92.12 175 VAL A O 1
ATOM 1459 N N . GLN A 1 176 ? -19.434 -2.148 19.136 1.00 94.44 176 GLN A N 1
ATOM 1460 C CA . GLN A 1 176 ? -19.693 -3.594 19.133 1.00 94.44 176 GLN A CA 1
ATOM 1461 C C . GLN A 1 176 ? -18.382 -4.393 19.224 1.00 94.44 176 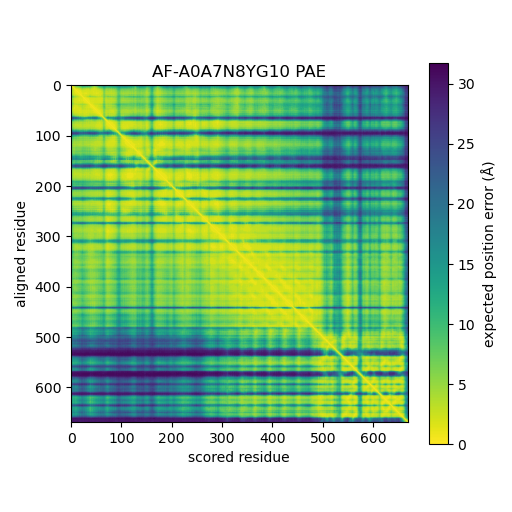GLN A C 1
ATOM 1463 O O . GLN A 1 176 ? -18.229 -5.232 20.106 1.00 94.44 176 GLN A O 1
ATOM 1468 N N . GLU A 1 177 ? -17.387 -4.081 18.394 1.00 95.12 177 GLU A N 1
ATOM 1469 C CA . GLU A 1 177 ? -16.079 -4.747 18.423 1.00 95.12 177 GLU A CA 1
ATOM 1470 C C . GLU A 1 177 ? -15.336 -4.551 19.750 1.00 95.12 177 GLU A C 1
ATOM 1472 O O . GLU A 1 177 ? -14.685 -5.477 20.237 1.00 95.12 177 GLU A O 1
ATOM 1477 N N . PHE A 1 178 ? -15.450 -3.371 20.370 1.00 95.75 178 PHE A N 1
ATOM 1478 C CA . PHE A 1 178 ? -14.876 -3.124 21.691 1.00 95.75 178 PHE A CA 1
ATOM 1479 C C . PHE A 1 178 ? -15.540 -3.989 22.768 1.00 95.75 178 PHE A C 1
ATOM 1481 O O . PHE A 1 178 ? -14.846 -4.636 23.551 1.00 95.75 178 PHE A O 1
ATOM 1488 N N . PHE A 1 179 ? -16.875 -4.063 22.788 1.00 95.81 179 PHE A N 1
ATOM 1489 C CA . PHE A 1 179 ? -17.610 -4.927 23.717 1.00 95.81 179 PHE A CA 1
ATOM 1490 C C . PHE A 1 179 ? -17.296 -6.413 23.500 1.00 95.81 179 PHE A C 1
ATOM 1492 O O . PHE A 1 179 ? -17.095 -7.141 24.475 1.00 95.81 179 PHE A O 1
ATOM 1499 N N . ALA A 1 180 ? -17.168 -6.848 22.246 1.00 96.12 180 ALA A N 1
ATOM 1500 C CA . ALA A 1 180 ? -16.726 -8.197 21.916 1.00 96.12 180 ALA A CA 1
ATOM 1501 C C . ALA A 1 180 ? -15.320 -8.478 22.481 1.00 96.12 180 ALA A C 1
ATOM 1503 O O . ALA A 1 180 ? -15.098 -9.508 23.118 1.00 96.12 180 ALA A O 1
ATOM 1504 N N . ALA A 1 181 ? -14.381 -7.538 22.325 1.00 97.00 181 ALA A N 1
ATOM 1505 C CA . ALA A 1 181 ? -13.034 -7.657 22.880 1.00 97.00 181 ALA A CA 1
ATOM 1506 C C . ALA A 1 181 ? -13.024 -7.727 24.417 1.00 97.00 181 ALA A C 1
ATOM 1508 O O . ALA A 1 181 ? -12.262 -8.517 24.975 1.00 97.00 181 ALA A O 1
ATOM 1509 N N . LEU A 1 182 ? -13.888 -6.969 25.107 1.00 96.12 182 LEU A N 1
ATOM 1510 C CA . LEU A 1 182 ? -14.044 -7.049 26.569 1.00 96.12 182 LEU A CA 1
ATOM 1511 C C . LEU A 1 182 ? -14.490 -8.443 27.020 1.00 96.12 182 LEU A C 1
ATOM 1513 O O . LEU A 1 182 ? -13.942 -8.984 27.981 1.00 96.12 182 LEU A O 1
ATOM 1517 N N . PHE A 1 183 ? -15.478 -9.020 26.332 1.00 95.81 183 PHE A N 1
ATOM 1518 C CA . PHE A 1 183 ? -15.980 -10.355 26.645 1.00 95.81 183 PHE A CA 1
ATOM 1519 C C . PHE A 1 183 ? -14.913 -11.423 26.427 1.00 95.81 183 PHE A C 1
ATOM 1521 O O . PHE A 1 183 ? -14.651 -12.218 27.329 1.00 95.81 183 PHE A O 1
ATOM 1528 N N . VAL A 1 184 ? -14.244 -11.399 25.271 1.00 95.06 184 VAL A N 1
ATOM 1529 C CA . VAL A 1 184 ? -13.179 -12.358 24.964 1.00 95.06 184 VAL A CA 1
ATOM 1530 C C . VAL A 1 184 ? -12.032 -12.220 25.962 1.00 95.06 184 VAL A C 1
ATOM 1532 O O . VAL A 1 184 ? -11.604 -13.224 26.521 1.00 95.06 184 VAL A O 1
ATOM 1535 N N . TYR A 1 185 ? -11.587 -11.000 26.272 1.00 95.06 185 TYR A N 1
ATOM 1536 C CA . TYR A 1 185 ? -10.558 -10.761 27.288 1.00 95.06 185 TYR A CA 1
ATOM 1537 C C . TYR A 1 185 ? -10.915 -11.384 28.644 1.00 95.06 185 TYR A C 1
ATOM 1539 O O . TYR A 1 185 ? -10.082 -12.038 29.280 1.00 95.06 185 TYR A O 1
ATOM 1547 N N . GLU A 1 186 ? -12.155 -11.178 29.095 1.00 93.94 186 GLU A N 1
ATOM 1548 C CA . GLU A 1 186 ? -12.636 -11.721 30.362 1.00 93.94 186 GLU A CA 1
ATOM 1549 C C . GLU A 1 186 ? -12.617 -13.254 30.334 1.00 93.94 186 GLU A C 1
ATOM 1551 O O . GLU A 1 186 ? -12.041 -13.868 31.237 1.00 93.94 186 GLU A O 1
ATOM 1556 N N . CYS A 1 187 ? -13.149 -13.864 29.268 1.00 92.44 187 CYS A N 1
ATOM 1557 C CA . CYS A 1 187 ? -13.171 -15.315 29.108 1.00 92.44 187 CYS A CA 1
ATOM 1558 C C . CYS A 1 187 ? -11.759 -15.908 29.075 1.00 92.44 187 CYS A C 1
ATOM 1560 O O . CYS A 1 187 ? -11.506 -16.920 29.731 1.00 92.44 187 CYS A O 1
ATOM 1562 N N . LEU A 1 188 ? -10.827 -15.267 28.365 1.00 91.12 188 LEU A N 1
ATOM 1563 C CA . LEU A 1 188 ? -9.432 -15.691 28.280 1.00 91.12 188 LEU A CA 1
ATOM 1564 C C . LEU A 1 188 ? -8.733 -15.643 29.643 1.00 91.12 188 LEU A C 1
ATOM 1566 O O . LEU A 1 188 ? -8.045 -16.591 30.023 1.00 91.12 188 LEU A O 1
ATOM 1570 N N . THR A 1 189 ? -8.936 -14.566 30.401 1.00 89.12 189 THR A N 1
ATOM 1571 C CA . THR A 1 189 ? -8.273 -14.375 31.700 1.00 89.12 189 THR A CA 1
ATOM 1572 C C . THR A 1 189 ? -8.852 -15.293 32.779 1.00 89.12 189 THR A C 1
ATOM 1574 O O . THR A 1 189 ? -8.107 -15.817 33.604 1.00 89.12 189 THR A O 1
ATOM 1577 N N . ASN A 1 190 ? -10.163 -15.552 32.738 1.00 88.75 190 ASN A N 1
ATOM 1578 C CA . ASN A 1 190 ? -10.857 -16.445 33.674 1.00 88.75 190 ASN A CA 1
ATOM 1579 C C . ASN A 1 190 ? -10.926 -17.907 33.198 1.00 88.75 190 ASN A C 1
ATOM 1581 O O . ASN A 1 190 ? -11.625 -18.712 33.811 1.00 88.75 190 ASN A O 1
ATOM 1585 N N . LYS A 1 191 ? -10.225 -18.261 32.111 1.00 83.62 191 LYS A N 1
ATOM 1586 C CA . LYS A 1 191 ? -10.207 -19.609 31.512 1.00 83.62 191 LYS A CA 1
ATOM 1587 C C . LYS A 1 191 ? -11.600 -20.173 31.180 1.00 83.62 191 LYS A C 1
ATOM 1589 O O . LYS A 1 191 ? -11.805 -21.385 31.197 1.00 83.62 191 LYS A O 1
ATOM 1594 N N . ARG A 1 192 ? -12.562 -19.315 30.825 1.00 85.12 192 ARG A N 1
ATOM 1595 C CA . ARG A 1 192 ? -13.904 -19.714 30.359 1.00 85.12 192 ARG A CA 1
ATOM 1596 C C . ARG A 1 192 ? -13.866 -20.091 28.875 1.00 85.12 192 ARG A C 1
ATOM 1598 O O . ARG A 1 192 ? -14.509 -19.465 28.039 1.00 85.12 192 ARG A O 1
ATOM 1605 N N . THR A 1 193 ? -13.058 -21.095 28.537 1.00 81.31 193 THR A N 1
ATOM 1606 C CA . THR A 1 193 ? -12.774 -21.498 27.148 1.00 81.31 193 THR A CA 1
ATOM 1607 C C . THR A 1 193 ? -13.969 -22.127 26.436 1.00 81.31 193 THR A C 1
ATOM 1609 O O . THR A 1 193 ? -14.017 -22.089 25.210 1.00 81.31 193 THR A O 1
ATOM 1612 N N . SER A 1 194 ? -14.958 -22.654 27.167 1.00 84.12 194 SER A N 1
ATOM 1613 C CA . SER A 1 194 ? -16.192 -23.209 26.594 1.00 84.12 194 SER A CA 1
ATOM 1614 C C . SER A 1 194 ? -16.959 -22.182 25.757 1.00 84.12 194 SER A C 1
ATOM 1616 O O . SER A 1 194 ? -17.388 -22.500 24.651 1.00 84.12 194 SER A O 1
ATOM 1618 N N . GLU A 1 195 ? -17.037 -20.939 26.235 1.00 84.94 195 GLU A N 1
ATOM 1619 C CA . GLU A 1 195 ? -17.701 -19.812 25.560 1.00 84.94 195 GLU A CA 1
ATOM 1620 C C . GLU A 1 195 ? -16.981 -19.378 24.271 1.00 84.94 195 GLU A C 1
ATOM 1622 O O . GLU A 1 195 ? -17.566 -18.708 23.428 1.00 84.94 195 GLU A O 1
ATOM 1627 N N . LEU A 1 196 ? -15.707 -19.751 24.108 1.00 88.00 196 LEU A N 1
ATOM 1628 C CA . LEU A 1 196 ? -14.881 -19.412 22.941 1.00 88.00 196 LEU A CA 1
ATOM 1629 C C . LEU A 1 196 ? -14.583 -20.630 22.058 1.00 88.00 196 LEU A C 1
ATOM 1631 O O . LEU A 1 196 ? -13.880 -20.507 21.056 1.00 88.00 196 LEU A O 1
ATOM 1635 N N . SER A 1 197 ? -15.077 -21.810 22.436 1.00 82.81 197 SER A N 1
ATOM 1636 C CA . SER A 1 197 ? -14.673 -23.086 21.841 1.00 82.81 197 SER A CA 1
ATOM 1637 C C . SER A 1 197 ? -15.057 -23.213 20.367 1.00 82.81 197 SER A C 1
ATOM 1639 O O . SER A 1 197 ? -14.273 -23.756 19.591 1.00 82.81 197 SER A O 1
ATOM 1641 N N . GLU A 1 198 ? -16.214 -22.671 19.982 1.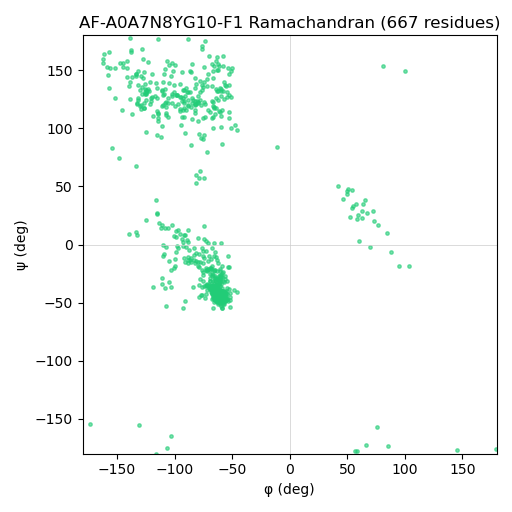00 84.06 198 GLU A N 1
ATOM 1642 C CA . GLU A 1 198 ? -16.677 -22.609 18.592 1.00 84.06 198 GLU A CA 1
ATOM 1643 C C . GLU A 1 198 ? -15.839 -21.637 17.752 1.00 84.06 198 GLU A C 1
ATOM 1645 O O . GLU A 1 198 ? -15.533 -21.917 16.600 1.00 84.06 198 GLU A O 1
ATOM 1650 N N . PHE A 1 199 ? -15.414 -20.512 18.334 1.00 85.12 199 PHE A N 1
ATOM 1651 C CA . PHE A 1 199 ? -14.600 -19.527 17.625 1.00 85.12 199 PHE A CA 1
ATOM 1652 C C . PHE A 1 199 ? -13.156 -19.993 17.423 1.00 85.12 199 PHE A C 1
ATOM 1654 O O . PHE A 1 199 ? -12.594 -19.838 16.343 1.00 85.12 199 PHE A O 1
ATOM 1661 N N . LEU A 1 200 ? -12.544 -20.528 18.480 1.00 85.56 200 LEU A N 1
ATOM 1662 C CA . LEU A 1 200 ? -11.122 -20.871 18.527 1.00 85.56 200 LEU A CA 1
ATOM 1663 C C . LEU A 1 200 ? -10.832 -22.327 18.126 1.00 85.56 200 LEU A C 1
ATOM 1665 O O . LEU A 1 200 ? -9.680 -22.746 18.200 1.00 85.56 200 LEU A O 1
ATOM 1669 N N . ASP A 1 201 ? -11.852 -23.099 17.735 1.00 82.31 201 ASP A N 1
ATOM 1670 C CA . ASP A 1 201 ? -11.747 -24.513 17.343 1.00 82.31 201 ASP A CA 1
ATOM 1671 C C . ASP A 1 201 ? -10.969 -25.379 18.357 1.00 82.31 201 ASP A C 1
ATOM 1673 O O . ASP A 1 201 ? -10.166 -26.243 18.005 1.00 82.31 201 ASP A O 1
ATOM 1677 N N . LEU A 1 202 ? -11.227 -25.187 19.655 1.00 78.56 202 LEU A N 1
ATOM 1678 C CA . LEU A 1 202 ? -10.452 -25.806 20.748 1.00 78.56 202 LEU A CA 1
ATOM 1679 C C . LEU A 1 202 ? -10.736 -27.310 20.962 1.00 78.56 202 LEU A C 1
ATOM 1681 O O . LEU A 1 202 ? -10.405 -27.866 22.014 1.00 78.56 202 LEU A O 1
ATOM 1685 N N . LYS A 1 203 ? -11.366 -27.997 20.000 1.00 67.25 203 LYS A N 1
ATOM 1686 C CA . LYS A 1 203 ? -11.764 -29.408 20.140 1.00 67.25 203 LYS A CA 1
ATOM 1687 C C . LYS A 1 203 ? -10.527 -30.293 20.354 1.00 67.25 203 LYS A C 1
ATOM 1689 O O . LYS A 1 203 ? -9.696 -30.440 19.467 1.00 67.25 203 LYS A O 1
ATOM 1694 N N . GLY A 1 204 ? -10.428 -30.907 21.538 1.00 62.84 204 GLY A N 1
ATOM 1695 C CA . GLY A 1 204 ? -9.386 -31.886 21.878 1.00 62.84 204 GLY A CA 1
ATOM 1696 C C . GLY A 1 204 ? -8.050 -31.312 22.373 1.00 62.84 204 GLY A C 1
ATOM 1697 O O . GLY A 1 204 ? -7.086 -32.068 22.493 1.00 62.84 204 GLY A O 1
ATOM 1698 N N . GLN A 1 205 ? -7.960 -30.011 22.668 1.00 61.78 205 GLN A N 1
ATOM 1699 C CA . GLN A 1 205 ? -6.723 -29.393 23.163 1.00 61.78 205 GLN A CA 1
ATOM 1700 C C . GLN A 1 205 ? -6.574 -29.499 24.695 1.00 61.78 205 GLN A C 1
ATOM 1702 O O . GLN A 1 205 ? -7.556 -29.511 25.435 1.00 61.78 205 GLN A O 1
ATOM 1707 N N . ARG A 1 206 ? -5.320 -29.578 25.173 1.00 63.75 206 ARG A N 1
ATOM 1708 C CA . ARG A 1 206 ? -4.964 -29.489 26.607 1.00 63.75 206 ARG A CA 1
ATOM 1709 C C . ARG A 1 206 ? -5.346 -28.112 27.165 1.00 63.75 206 ARG A C 1
ATOM 1711 O O . ARG A 1 206 ? -5.487 -27.167 26.395 1.00 63.75 206 ARG A O 1
ATOM 1718 N N . GLU A 1 207 ? -5.450 -27.978 28.491 1.00 72.94 207 GLU A N 1
ATOM 1719 C CA . GLU A 1 207 ? -5.618 -26.666 29.134 1.00 72.94 207 GLU A CA 1
ATOM 1720 C C . GLU A 1 207 ? -4.524 -25.689 28.670 1.00 72.94 207 GLU A C 1
ATOM 1722 O O . GLU A 1 207 ? -3.351 -25.826 29.022 1.00 72.94 207 GLU A O 1
ATOM 1727 N N . LEU A 1 208 ? -4.914 -24.707 27.854 1.00 81.56 208 LEU A N 1
ATOM 1728 C CA . LEU A 1 208 ? -4.020 -23.666 27.367 1.00 81.56 208 LEU A CA 1
ATOM 1729 C C . LEU A 1 208 ? -3.869 -22.563 28.417 1.00 81.56 208 LEU A C 1
ATOM 1731 O O . LEU A 1 208 ? -4.821 -22.183 29.104 1.00 81.56 208 LEU A O 1
ATOM 1735 N N . ASN A 1 209 ? -2.660 -22.015 28.525 1.00 88.00 209 ASN A N 1
ATOM 1736 C CA . ASN A 1 209 ? -2.438 -20.793 29.292 1.00 88.00 209 ASN A CA 1
ATOM 1737 C C . ASN A 1 209 ? -2.945 -19.561 28.509 1.00 88.00 209 ASN A C 1
ATOM 1739 O O . ASN A 1 209 ? -3.234 -19.633 27.313 1.00 88.00 209 ASN A O 1
ATOM 1743 N N . LEU A 1 210 ? -3.029 -18.410 29.185 1.00 90.75 210 LEU A N 1
ATOM 1744 C CA . LEU A 1 210 ? -3.518 -17.158 28.596 1.00 90.75 210 LEU A CA 1
ATOM 1745 C C . LEU A 1 210 ? -2.744 -16.753 27.331 1.00 90.75 210 LEU A C 1
ATOM 1747 O O . LEU A 1 210 ? -3.345 -16.323 26.351 1.00 90.75 210 LEU A O 1
ATOM 1751 N N . LEU A 1 211 ? -1.417 -16.904 27.336 1.00 92.06 211 LEU A N 1
ATOM 1752 C CA . LEU A 1 211 ? -0.581 -16.546 26.193 1.00 92.06 211 LEU A CA 1
ATOM 1753 C C . LEU A 1 211 ? -0.906 -17.410 24.969 1.00 92.06 211 LEU A C 1
ATOM 1755 O O . LEU A 1 211 ? -1.011 -16.880 23.866 1.00 92.06 211 LEU A O 1
ATOM 1759 N N . ASP A 1 212 ? -1.073 -18.717 25.144 1.00 90.50 212 ASP A N 1
ATOM 1760 C CA . ASP A 1 212 ? -1.358 -19.628 24.035 1.00 90.50 212 ASP A CA 1
ATOM 1761 C C . ASP A 1 212 ? -2.784 -19.445 23.498 1.00 90.50 212 ASP A C 1
ATOM 1763 O O . ASP A 1 212 ? -2.989 -19.485 22.282 1.00 90.50 212 ASP A O 1
ATOM 1767 N N . LEU A 1 213 ? -3.751 -19.114 24.360 1.00 91.62 213 LEU A N 1
ATOM 1768 C CA . LEU A 1 213 ? -5.085 -18.710 23.910 1.00 91.62 213 LEU A CA 1
ATOM 1769 C C . LEU A 1 213 ? -5.061 -17.390 23.121 1.00 91.62 213 LEU A C 1
ATOM 1771 O O . LEU A 1 213 ? -5.741 -17.275 22.100 1.00 91.62 213 LEU A O 1
ATOM 1775 N N . LEU A 1 214 ? -4.260 -16.405 23.546 1.00 93.62 214 LEU A N 1
ATOM 1776 C CA . LEU A 1 214 ? -4.084 -15.149 22.808 1.00 93.62 214 LEU A CA 1
ATOM 1777 C C . LEU A 1 214 ? -3.442 -15.387 21.436 1.00 93.62 214 LEU A C 1
ATOM 1779 O O . LEU A 1 214 ? -3.916 -14.831 20.449 1.00 93.62 214 LEU A O 1
ATOM 1783 N N . LYS A 1 215 ? -2.409 -16.237 21.348 1.00 93.69 215 LYS A N 1
ATOM 1784 C CA . LYS A 1 215 ? -1.802 -16.624 20.060 1.00 93.69 215 LYS A CA 1
ATOM 1785 C C . LYS A 1 215 ? -2.823 -17.288 19.139 1.00 93.69 215 LYS A C 1
ATOM 1787 O O . LYS A 1 215 ? -2.944 -16.879 17.991 1.00 93.69 215 LYS A O 1
ATOM 1792 N N . THR A 1 216 ? -3.594 -18.238 19.669 1.00 91.81 216 THR A N 1
ATOM 1793 C CA . THR A 1 216 ? -4.658 -18.934 18.927 1.00 91.81 216 THR A CA 1
ATOM 1794 C C . THR A 1 216 ? -5.714 -17.947 18.429 1.00 91.81 216 THR A C 1
ATOM 1796 O O . THR A 1 216 ? -6.138 -18.013 17.280 1.00 91.81 216 THR A O 1
ATOM 1799 N N . THR A 1 217 ? -6.084 -16.969 19.262 1.00 92.81 217 THR A N 1
ATOM 1800 C CA . THR A 1 217 ? -7.018 -15.900 18.882 1.00 92.81 217 THR A CA 1
ATOM 1801 C C . THR A 1 217 ? -6.451 -15.031 17.760 1.00 92.81 217 THR A C 1
ATOM 1803 O O . THR A 1 217 ? -7.158 -14.754 16.795 1.00 92.81 217 THR A O 1
ATOM 1806 N N . VAL A 1 218 ? -5.178 -14.623 17.845 1.00 93.44 218 VAL A N 1
ATOM 1807 C CA . VAL A 1 218 ? -4.502 -13.868 16.776 1.00 93.44 218 VAL A CA 1
ATOM 1808 C C . VAL A 1 218 ? -4.527 -14.662 15.474 1.00 93.44 218 VAL A C 1
ATOM 1810 O O . VAL A 1 218 ? -4.961 -14.128 14.459 1.00 93.44 218 VAL A O 1
ATOM 1813 N N . ASP A 1 219 ? -4.106 -15.927 15.503 1.00 90.69 219 ASP A N 1
ATOM 1814 C CA . ASP A 1 219 ? -4.051 -16.769 14.306 1.00 90.69 219 ASP A CA 1
ATOM 1815 C C . ASP A 1 219 ? -5.441 -16.937 13.684 1.00 90.69 219 ASP A C 1
ATOM 1817 O O . ASP A 1 219 ? -5.602 -16.700 12.487 1.00 90.69 219 ASP A O 1
ATOM 1821 N N . LYS A 1 220 ? -6.470 -17.197 14.500 1.00 89.62 220 LYS A N 1
ATOM 1822 C CA . LYS A 1 220 ? -7.850 -17.310 14.019 1.00 89.62 220 LYS A CA 1
ATOM 1823 C C . LYS A 1 220 ? -8.343 -16.024 13.357 1.00 89.62 220 LYS A C 1
ATOM 1825 O O . LYS A 1 220 ? -8.914 -16.075 12.272 1.00 89.62 220 LYS A O 1
ATOM 1830 N N . VAL A 1 221 ? -8.098 -14.861 13.964 1.00 89.69 221 VAL A N 1
ATOM 1831 C CA . VAL A 1 221 ? -8.496 -13.568 13.377 1.00 89.69 221 VAL A CA 1
ATOM 1832 C C . VAL A 1 221 ? -7.775 -13.304 12.049 1.00 89.69 221 VAL A C 1
ATOM 1834 O O . VAL A 1 221 ? -8.345 -12.680 11.157 1.00 89.69 221 VAL A O 1
ATOM 1837 N N . LEU A 1 222 ? -6.532 -13.768 11.896 1.00 88.31 222 LEU A N 1
ATOM 1838 C CA . LEU A 1 222 ? -5.785 -13.645 10.640 1.00 88.31 222 LEU A CA 1
ATOM 1839 C C . LEU A 1 222 ? -6.261 -14.631 9.557 1.00 88.31 222 LEU A C 1
ATOM 1841 O O . LEU A 1 222 ? -6.064 -14.363 8.372 1.00 88.31 222 LEU A O 1
ATOM 1845 N N . GLU A 1 223 ? -6.882 -15.749 9.941 1.00 86.25 223 GLU A N 1
ATOM 1846 C CA . GLU A 1 223 ? -7.440 -16.751 9.023 1.00 86.25 223 GLU A CA 1
ATOM 1847 C C . GLU A 1 223 ? -8.848 -16.408 8.522 1.00 86.25 223 GLU A C 1
ATOM 1849 O O . GLU A 1 223 ? -9.180 -16.694 7.367 1.00 86.25 223 GLU A O 1
ATOM 1854 N N . VAL A 1 224 ? -9.688 -15.815 9.378 1.00 81.38 224 VAL A N 1
ATOM 1855 C CA . VAL A 1 224 ? -11.096 -15.541 9.061 1.00 81.38 224 VAL A CA 1
ATOM 1856 C C . VAL A 1 224 ? -11.203 -14.507 7.938 1.00 81.38 224 VAL A C 1
ATOM 1858 O O . VAL A 1 224 ? -10.816 -13.347 8.074 1.00 81.38 224 VAL A O 1
ATOM 1861 N N . LYS A 1 225 ? -11.787 -14.931 6.814 1.00 68.00 225 LYS A N 1
ATOM 1862 C CA . LYS A 1 225 ? -12.158 -14.061 5.693 1.00 68.00 225 LYS A CA 1
ATOM 1863 C C . LYS A 1 225 ? -13.627 -13.658 5.847 1.00 68.00 225 LYS A C 1
ATOM 1865 O O . LYS A 1 225 ? -14.455 -14.511 6.142 1.00 68.00 225 LYS A O 1
ATOM 1870 N N . ASN A 1 226 ? -13.950 -12.390 5.584 1.00 61.84 226 ASN A N 1
ATOM 1871 C CA . ASN A 1 226 ? -15.322 -11.847 5.525 1.00 61.84 226 ASN A CA 1
ATOM 1872 C C . ASN A 1 226 ? -16.048 -11.584 6.862 1.00 61.84 226 ASN A C 1
ATOM 1874 O O . ASN A 1 226 ? -17.258 -11.378 6.847 1.00 61.84 226 ASN A O 1
ATOM 1878 N N . VAL A 1 227 ? -15.341 -11.530 7.995 1.00 70.00 227 VAL A N 1
ATOM 1879 C CA . VAL A 1 227 ? -15.890 -11.000 9.260 1.00 70.00 227 VAL A CA 1
ATOM 1880 C C . VAL A 1 227 ? -15.180 -9.691 9.577 1.00 70.00 227 VAL A C 1
ATOM 1882 O O . VAL A 1 227 ? -13.950 -9.629 9.505 1.00 70.00 227 VAL A O 1
ATOM 1885 N N . ASN A 1 228 ? -15.935 -8.642 9.910 1.00 70.31 228 ASN A N 1
ATOM 1886 C CA . ASN A 1 228 ? -15.341 -7.359 10.267 1.00 70.31 228 ASN A CA 1
ATOM 1887 C C . ASN A 1 228 ? -14.738 -7.429 11.680 1.00 70.31 228 ASN A C 1
ATOM 1889 O O . ASN A 1 228 ? -15.435 -7.269 12.674 1.00 70.31 228 ASN A O 1
ATOM 1893 N N . LEU A 1 229 ? -13.441 -7.733 11.747 1.00 82.38 229 LEU A N 1
ATOM 1894 C CA . LEU A 1 229 ? -12.646 -7.823 12.979 1.00 82.38 229 LEU A CA 1
ATOM 1895 C C . LEU A 1 229 ? -11.549 -6.748 13.000 1.00 82.38 229 LEU A C 1
ATOM 1897 O O . LEU A 1 229 ? -10.468 -6.950 13.569 1.00 82.38 229 LEU A O 1
ATOM 1901 N N . ASP A 1 230 ? -11.789 -5.637 12.306 1.00 78.31 230 ASP A N 1
ATOM 1902 C CA . ASP A 1 230 ? -10.792 -4.603 12.049 1.00 78.31 230 ASP A CA 1
ATOM 1903 C C . ASP A 1 230 ? -10.323 -3.920 13.335 1.00 78.31 230 ASP A C 1
ATOM 1905 O O . ASP A 1 230 ? -9.122 -3.681 13.507 1.00 78.31 230 ASP A O 1
ATOM 1909 N N . PHE A 1 231 ? -11.237 -3.671 14.273 1.00 89.75 231 PHE A N 1
ATOM 1910 C CA . PHE A 1 231 ? -10.922 -3.123 15.588 1.00 89.75 231 PHE A CA 1
ATOM 1911 C C . PHE A 1 231 ? -10.936 -4.170 16.704 1.00 89.75 231 PHE A C 1
ATOM 1913 O O . PHE A 1 231 ? -10.266 -3.964 17.717 1.00 89.75 231 PHE A O 1
ATOM 1920 N N . PHE A 1 232 ? -11.617 -5.305 16.539 1.00 94.50 232 PHE A N 1
ATOM 1921 C CA . PHE A 1 232 ? -11.692 -6.343 17.576 1.00 94.50 232 PHE A CA 1
ATOM 1922 C C . PHE A 1 232 ? -10.308 -6.769 18.100 1.00 94.50 232 PHE A C 1
ATOM 1924 O O . PHE A 1 232 ? -10.046 -6.696 19.303 1.00 94.50 232 PHE A O 1
ATOM 1931 N N . LEU A 1 233 ? -9.384 -7.157 17.209 1.00 94.12 233 LEU A N 1
ATOM 1932 C CA . LEU A 1 233 ? -8.050 -7.618 17.622 1.00 94.12 233 LEU A CA 1
ATOM 1933 C C . LEU A 1 233 ? -7.223 -6.497 18.261 1.00 94.12 233 LEU A C 1
ATOM 1935 O O . LEU A 1 233 ? -6.484 -6.722 19.219 1.00 94.12 233 LEU A O 1
ATOM 1939 N N . ARG A 1 234 ? -7.371 -5.283 17.726 1.00 94.25 234 ARG A N 1
ATOM 1940 C CA . ARG A 1 234 ? -6.740 -4.065 18.234 1.00 94.25 234 ARG A CA 1
ATOM 1941 C C . ARG A 1 234 ? -7.138 -3.813 19.685 1.00 94.25 234 ARG A C 1
ATOM 1943 O O . ARG A 1 234 ? -6.263 -3.624 20.524 1.00 94.25 234 ARG A O 1
ATOM 1950 N N . PHE A 1 235 ? -8.434 -3.891 19.980 1.00 96.69 235 PHE A N 1
ATOM 1951 C CA . PHE A 1 235 ? -8.962 -3.730 21.328 1.00 96.69 235 PHE A CA 1
ATOM 1952 C C . PHE A 1 235 ? -8.555 -4.862 22.257 1.00 96.69 235 PHE A C 1
ATOM 1954 O O . PHE A 1 235 ? -8.086 -4.591 23.357 1.00 96.69 235 PHE A O 1
ATOM 1961 N N . LEU A 1 236 ? -8.677 -6.116 21.818 1.00 96.62 236 LEU A N 1
ATOM 1962 C CA . LEU A 1 236 ? -8.332 -7.270 22.646 1.00 96.62 236 LEU A CA 1
ATOM 1963 C C . LEU A 1 236 ? -6.876 -7.201 23.122 1.00 96.62 236 LEU A C 1
ATOM 1965 O O . LEU A 1 236 ? -6.599 -7.359 24.310 1.00 96.62 236 LEU A O 1
ATOM 1969 N N . LEU A 1 237 ? -5.949 -6.931 22.202 1.00 96.19 237 LEU A N 1
ATOM 1970 C CA . LEU A 1 237 ? -4.531 -6.826 22.530 1.00 96.19 237 LEU A CA 1
ATOM 1971 C C . LEU A 1 237 ? -4.206 -5.515 23.253 1.00 96.19 237 LEU A C 1
ATOM 1973 O O . LEU A 1 237 ? -3.411 -5.524 24.190 1.00 96.19 237 LEU A O 1
ATOM 1977 N N . GLY A 1 238 ? -4.865 -4.409 22.902 1.00 95.94 238 GLY A N 1
ATOM 1978 C CA . GLY A 1 238 ? -4.752 -3.146 23.628 1.00 95.94 238 GLY A CA 1
ATOM 1979 C C . GLY A 1 238 ? -5.159 -3.270 25.102 1.00 95.94 238 GLY A C 1
ATOM 1980 O O . GLY A 1 238 ? -4.499 -2.688 25.961 1.00 95.94 238 GLY A O 1
ATOM 1981 N N . LEU A 1 239 ? -6.181 -4.075 25.420 1.00 95.38 239 LEU A N 1
ATOM 1982 C CA . LEU A 1 239 ? -6.634 -4.359 26.789 1.00 95.38 239 LEU A CA 1
ATOM 1983 C C . LEU A 1 239 ? -5.631 -5.194 27.601 1.00 95.38 239 LEU A C 1
ATOM 1985 O O . LEU A 1 239 ? -5.770 -5.286 28.819 1.00 95.38 239 LEU A O 1
ATOM 1989 N N . MET A 1 240 ? -4.607 -5.788 26.980 1.00 93.38 240 MET A N 1
ATOM 1990 C CA . MET A 1 240 ? -3.530 -6.469 27.712 1.00 93.38 240 MET A CA 1
ATOM 1991 C C . MET A 1 240 ? -2.591 -5.486 28.424 1.00 93.38 240 MET A C 1
ATOM 1993 O O . MET A 1 240 ? -1.912 -5.870 29.374 1.00 93.38 240 MET A O 1
ATOM 1997 N N . VAL A 1 241 ? -2.575 -4.220 28.001 1.00 92.06 241 VAL A N 1
ATOM 1998 C CA . VAL A 1 241 ? -1.663 -3.183 28.497 1.00 92.06 241 VAL A CA 1
ATOM 1999 C C . VAL A 1 241 ? -2.341 -2.369 29.605 1.00 92.06 241 VAL A C 1
ATOM 2001 O O . VAL A 1 241 ? -3.451 -1.869 29.428 1.00 92.06 241 VAL A O 1
ATOM 2004 N N . GLU A 1 242 ? -1.693 -2.247 30.773 1.00 90.88 242 GLU A N 1
ATOM 2005 C CA . GLU A 1 242 ? -2.296 -1.657 31.988 1.00 90.88 242 GLU A CA 1
ATOM 2006 C C . GLU A 1 242 ? -2.861 -0.240 31.791 1.00 90.88 242 GLU A C 1
ATOM 2008 O O . GLU A 1 242 ? -4.032 -0.048 32.131 1.00 90.88 242 GLU A O 1
ATOM 2013 N N . PRO A 1 243 ? -2.136 0.717 31.179 1.00 90.12 243 PRO A N 1
ATOM 2014 C CA . PRO A 1 243 ? -2.674 2.052 30.932 1.00 90.12 243 PRO A CA 1
ATOM 2015 C C . PRO A 1 243 ? -4.039 2.061 30.226 1.00 90.12 243 PRO A C 1
ATOM 2017 O O . PRO A 1 243 ? -4.952 2.763 30.646 1.00 90.12 243 PRO A O 1
ATOM 2020 N N . ASN A 1 244 ? -4.233 1.203 29.217 1.00 91.62 244 ASN A N 1
ATOM 2021 C CA . ASN A 1 244 ? -5.469 1.173 28.429 1.00 91.62 244 ASN A CA 1
ATOM 2022 C C . ASN A 1 244 ? -6.674 0.606 29.201 1.00 91.62 244 ASN A C 1
ATOM 2024 O O . ASN A 1 244 ? -7.817 0.876 28.837 1.00 91.62 244 ASN A O 1
ATOM 2028 N N . ARG A 1 245 ? -6.437 -0.196 30.248 1.00 89.69 245 ARG A N 1
ATOM 2029 C CA . ARG A 1 245 ? -7.490 -0.861 31.041 1.00 89.69 245 ARG A CA 1
ATOM 2030 C C . ARG A 1 245 ? -7.674 -0.263 32.435 1.00 89.69 245 ARG A C 1
ATOM 2032 O O . ARG A 1 245 ? -8.573 -0.690 33.157 1.00 89.69 245 ARG A O 1
ATOM 2039 N N . ARG A 1 246 ? -6.869 0.732 32.823 1.00 88.12 246 ARG A N 1
ATOM 2040 C CA . ARG A 1 246 ? -6.877 1.341 34.165 1.00 88.12 246 ARG A CA 1
ATOM 2041 C C . ARG A 1 246 ? -8.254 1.868 34.575 1.00 88.12 246 ARG A C 1
ATOM 2043 O O . ARG A 1 246 ? -8.678 1.679 35.711 1.00 88.12 246 ARG A O 1
ATOM 2050 N N . VAL A 1 247 ? -8.990 2.479 33.646 1.00 86.94 247 VAL A N 1
ATOM 2051 C CA . VAL A 1 247 ? -10.351 2.986 33.905 1.00 86.94 247 VAL A CA 1
ATOM 2052 C C . VAL A 1 247 ? -11.423 1.901 33.984 1.00 86.94 247 VAL A C 1
ATOM 2054 O O . VAL A 1 247 ? -12.539 2.192 34.402 1.00 86.94 247 VAL A O 1
ATOM 2057 N N . LEU A 1 248 ? -11.088 0.659 33.624 1.00 90.19 248 LEU A N 1
ATOM 2058 C CA . LEU A 1 248 ? -11.977 -0.504 33.664 1.00 90.19 248 LEU A CA 1
ATOM 2059 C C . LEU A 1 248 ? -11.772 -1.373 34.913 1.00 90.19 248 LEU A C 1
ATOM 2061 O O . LEU A 1 248 ? -12.289 -2.493 34.977 1.00 90.19 248 LEU A O 1
ATOM 2065 N N . GLN A 1 249 ? -11.030 -0.880 35.911 1.00 86.81 249 GLN A N 1
ATOM 2066 C CA . GLN A 1 249 ? -10.909 -1.547 37.206 1.00 86.81 249 GLN A CA 1
ATOM 2067 C C . GLN A 1 249 ? -12.304 -1.837 37.779 1.00 86.81 249 GLN A C 1
ATOM 2069 O O . GLN A 1 249 ? -13.167 -0.964 37.823 1.00 86.81 249 GLN A O 1
ATOM 2074 N N . GLY A 1 250 ? -12.538 -3.086 38.183 1.00 85.19 250 GLY A N 1
ATOM 2075 C CA . GLY A 1 250 ? -13.840 -3.561 38.660 1.00 85.19 250 GLY A CA 1
ATOM 2076 C C . GLY A 1 250 ? -14.716 -4.239 37.598 1.00 85.19 250 GLY A C 1
ATOM 2077 O O . GLY A 1 250 ? -15.601 -5.008 37.969 1.00 85.19 250 GLY A O 1
ATOM 2078 N N . LEU A 1 251 ? -14.449 -4.029 36.303 1.00 89.25 251 LEU A N 1
ATOM 2079 C CA . LEU A 1 251 ? -15.090 -4.764 35.202 1.00 89.25 251 LEU A CA 1
ATOM 2080 C C . LEU A 1 251 ? -14.260 -5.992 34.801 1.00 89.25 251 LEU A C 1
ATOM 2082 O O . LEU A 1 251 ? -14.763 -7.120 34.811 1.00 89.25 251 LEU A O 1
ATOM 2086 N N . LEU A 1 252 ? -12.984 -5.767 34.477 1.00 88.38 252 LEU A N 1
ATOM 2087 C CA . LEU A 1 252 ? -12.072 -6.792 33.970 1.00 88.38 252 LEU A CA 1
ATOM 2088 C C . LEU A 1 252 ? -11.097 -7.282 35.053 1.00 88.38 252 LEU A C 1
ATOM 2090 O O . LEU A 1 252 ? -10.650 -6.479 35.878 1.00 88.38 252 LEU A O 1
ATOM 2094 N N . PRO A 1 253 ? -10.732 -8.578 35.046 1.00 84.38 253 PRO A N 1
ATOM 2095 C CA . PRO A 1 253 ? -9.656 -9.088 35.888 1.00 84.38 253 PRO A CA 1
ATOM 2096 C C . PRO A 1 253 ? -8.304 -8.496 35.468 1.00 84.38 253 PRO A C 1
ATOM 2098 O O . PRO A 1 253 ? -8.096 -8.141 34.308 1.00 84.38 253 PRO A O 1
ATOM 2101 N N . SER A 1 254 ? -7.366 -8.412 36.413 1.00 82.75 254 SER A N 1
ATOM 2102 C CA . SER A 1 254 ? -5.980 -8.066 36.101 1.00 82.75 254 SER A CA 1
ATOM 2103 C C . SER A 1 254 ? -5.158 -9.326 35.850 1.00 82.75 254 SER A C 1
ATOM 2105 O O . SER A 1 254 ? -5.087 -10.157 36.755 1.00 82.75 254 SER A O 1
ATOM 2107 N N . PRO A 1 255 ? -4.522 -9.481 34.673 1.00 79.94 255 PRO A N 1
ATOM 2108 C CA . PRO A 1 255 ? -3.565 -10.550 34.450 1.00 79.94 255 PRO A CA 1
ATOM 2109 C C . PRO A 1 255 ? -2.379 -10.393 35.400 1.00 79.94 255 PRO A C 1
ATOM 2111 O O . PRO A 1 255 ? -2.024 -9.278 35.790 1.00 79.94 255 PRO A O 1
ATOM 2114 N N . ASP A 1 256 ? -1.783 -11.527 35.754 1.00 78.00 256 ASP A N 1
ATOM 2115 C CA . ASP A 1 256 ? -0.616 -11.606 36.625 1.00 78.00 256 ASP A CA 1
ATOM 2116 C C . ASP A 1 256 ? 0.574 -10.846 36.002 1.00 78.00 256 ASP A C 1
ATOM 2118 O O . ASP A 1 256 ? 1.085 -11.270 34.956 1.00 78.00 256 ASP A O 1
ATOM 2122 N N . PRO A 1 257 ? 1.038 -9.738 36.616 1.00 76.25 257 PRO A N 1
ATOM 2123 C CA . PRO A 1 257 ? 2.145 -8.946 36.085 1.00 76.25 257 PRO A CA 1
ATOM 2124 C C . PRO A 1 257 ? 3.447 -9.743 35.943 1.00 76.25 257 PRO A C 1
ATOM 2126 O O . PRO A 1 257 ? 4.253 -9.438 35.066 1.00 76.25 257 PRO A O 1
ATOM 2129 N N . SER A 1 258 ? 3.648 -10.783 36.764 1.00 70.62 258 SER A N 1
ATOM 2130 C CA . SER A 1 258 ? 4.866 -11.604 36.740 1.00 70.62 258 SER A CA 1
ATOM 2131 C C . SER A 1 258 ? 4.997 -12.452 35.470 1.00 70.62 258 SER A C 1
ATOM 2133 O O . SER A 1 258 ? 6.096 -12.872 35.107 1.00 70.62 258 SER A O 1
ATOM 2135 N N . GLN A 1 259 ? 3.891 -12.686 34.756 1.00 80.81 259 GLN A N 1
ATOM 2136 C CA . GLN A 1 259 ? 3.893 -13.503 33.546 1.00 80.81 259 GLN A CA 1
ATOM 2137 C C . GLN A 1 259 ? 4.355 -12.742 32.300 1.00 80.81 259 GLN A C 1
ATOM 2139 O O . GLN A 1 259 ? 4.666 -13.397 31.299 1.00 80.81 259 GLN A O 1
ATOM 2144 N N . GLU A 1 260 ? 4.421 -11.405 32.349 1.00 88.12 260 GLU A N 1
ATOM 2145 C CA . GLU A 1 260 ? 4.814 -10.528 31.230 1.00 88.12 260 GLU A CA 1
ATOM 2146 C C . GLU A 1 260 ? 4.116 -10.889 29.902 1.00 88.12 260 GLU A C 1
ATOM 2148 O O . GLU A 1 260 ? 4.721 -10.929 28.823 1.00 88.12 260 GLU A O 1
ATOM 2153 N N . THR A 1 261 ? 2.831 -11.243 29.983 1.00 89.94 261 THR A N 1
ATOM 2154 C CA . THR A 1 261 ? 2.054 -11.772 28.853 1.00 89.94 261 THR A CA 1
ATOM 2155 C C . THR A 1 261 ? 1.976 -10.781 27.691 1.00 89.94 261 THR A C 1
ATOM 2157 O O . THR A 1 261 ? 2.045 -11.193 26.535 1.00 89.94 261 THR A O 1
ATOM 2160 N N . ASP A 1 262 ? 1.897 -9.485 27.986 1.00 90.25 262 ASP A N 1
ATOM 2161 C CA . ASP A 1 262 ? 1.925 -8.372 27.032 1.00 90.25 262 ASP A CA 1
ATOM 2162 C C . ASP A 1 262 ? 3.239 -8.325 26.224 1.00 90.25 262 ASP A C 1
ATOM 2164 O O . ASP A 1 262 ? 3.221 -8.270 24.990 1.00 90.25 262 ASP A O 1
ATOM 2168 N N . LYS A 1 263 ? 4.395 -8.453 26.885 1.00 93.00 263 LYS A N 1
ATOM 2169 C CA . LYS A 1 263 ? 5.703 -8.502 26.207 1.00 93.00 263 LYS A CA 1
ATOM 2170 C C . LYS A 1 263 ? 5.859 -9.772 25.369 1.00 93.00 263 LYS A C 1
ATOM 2172 O O . LYS A 1 263 ? 6.383 -9.736 24.247 1.00 93.00 263 LYS A O 1
ATOM 2177 N N . LYS A 1 264 ? 5.387 -10.911 25.889 1.00 95.12 264 LYS A N 1
ATOM 2178 C CA . LYS A 1 264 ? 5.442 -12.205 25.190 1.00 95.12 264 LYS A CA 1
ATOM 2179 C C . LYS A 1 264 ? 4.552 -12.222 23.949 1.00 95.12 264 LYS A C 1
ATOM 2181 O O . LYS A 1 264 ? 5.001 -12.696 22.903 1.00 95.12 264 LYS A O 1
ATOM 2186 N N . ILE A 1 265 ? 3.336 -11.671 24.017 1.00 94.88 265 ILE A N 1
ATOM 2187 C CA . ILE A 1 265 ? 2.468 -11.581 22.837 1.00 94.88 265 ILE A CA 1
ATOM 2188 C C . ILE A 1 265 ? 3.035 -10.591 21.812 1.00 94.88 265 ILE A C 1
ATOM 2190 O O . ILE A 1 265 ? 3.084 -10.935 20.638 1.00 94.88 265 ILE A O 1
ATOM 2194 N N . LEU A 1 266 ? 3.602 -9.445 22.216 1.00 94.31 266 LEU A N 1
ATOM 2195 C CA . LEU A 1 266 ? 4.303 -8.538 21.288 1.00 94.31 266 LEU A CA 1
ATOM 2196 C C . LEU A 1 266 ? 5.452 -9.235 20.547 1.00 94.31 266 LEU A C 1
ATOM 2198 O O . LEU A 1 266 ? 5.632 -9.052 19.340 1.00 94.31 266 LEU A O 1
ATOM 2202 N N . THR A 1 267 ? 6.217 -10.068 21.255 1.00 93.88 267 THR A N 1
ATOM 2203 C CA . THR A 1 267 ? 7.279 -10.888 20.652 1.00 93.88 267 THR A CA 1
ATOM 2204 C C . THR A 1 267 ? 6.707 -11.865 19.622 1.00 93.88 267 THR A C 1
ATOM 2206 O O . THR A 1 267 ? 7.257 -12.008 18.527 1.00 93.88 267 THR A O 1
ATOM 2209 N N . TYR A 1 268 ? 5.559 -12.477 19.926 1.00 94.06 268 TYR A N 1
ATOM 2210 C CA . TYR A 1 268 ? 4.842 -13.340 18.995 1.00 94.06 268 TYR A CA 1
ATOM 2211 C C . TYR A 1 268 ? 4.370 -12.589 17.742 1.00 94.06 268 TYR A C 1
ATOM 2213 O O . TYR A 1 268 ? 4.686 -13.026 16.633 1.00 94.06 268 TYR A O 1
ATOM 2221 N N . LEU A 1 269 ? 3.717 -11.429 17.884 1.00 92.81 269 LEU A N 1
ATOM 2222 C CA . LEU A 1 269 ? 3.268 -10.613 16.744 1.00 92.81 269 LEU A CA 1
ATOM 2223 C C . LEU A 1 269 ? 4.442 -10.235 15.832 1.00 92.81 269 LEU A C 1
ATOM 2225 O O . LEU A 1 269 ? 4.350 -10.323 14.606 1.00 92.81 269 LEU A O 1
ATOM 2229 N N . LYS A 1 270 ? 5.588 -9.880 16.427 1.00 89.81 270 LYS A N 1
ATOM 2230 C CA . LYS A 1 270 ? 6.818 -9.571 15.685 1.00 89.81 270 LYS A CA 1
ATOM 2231 C C . LYS A 1 270 ? 7.374 -10.786 14.939 1.00 89.81 270 LYS A C 1
ATOM 2233 O O . LYS A 1 270 ? 7.951 -10.614 13.867 1.00 89.81 270 LYS A O 1
ATOM 2238 N N . SER A 1 271 ? 7.168 -12.001 15.449 1.00 89.31 271 SER A N 1
ATOM 2239 C CA . SER A 1 271 ? 7.561 -13.242 14.767 1.00 89.31 271 SER A CA 1
ATOM 2240 C C . SER A 1 271 ? 6.667 -13.570 13.561 1.00 89.31 271 SER A C 1
ATOM 2242 O O . SER A 1 271 ? 7.177 -14.021 12.534 1.00 89.31 271 SER A O 1
ATOM 2244 N N . ILE A 1 272 ? 5.365 -13.251 13.631 1.00 86.56 272 ILE A N 1
ATOM 2245 C CA . ILE A 1 272 ? 4.404 -13.461 12.534 1.00 86.56 272 ILE A CA 1
ATOM 2246 C C . ILE A 1 272 ? 4.791 -12.660 11.281 1.00 86.56 272 ILE A C 1
ATOM 2248 O O . ILE A 1 272 ? 4.523 -13.097 10.166 1.00 86.56 272 ILE A O 1
ATOM 2252 N N . ARG A 1 273 ? 5.504 -11.536 11.434 1.00 72.50 273 ARG A N 1
ATOM 2253 C CA . ARG A 1 273 ? 6.000 -10.690 10.327 1.00 72.50 273 ARG A CA 1
ATOM 2254 C C . ARG A 1 273 ? 6.828 -11.444 9.279 1.00 72.50 273 ARG A C 1
ATOM 2256 O O . ARG A 1 273 ? 7.022 -10.922 8.185 1.00 72.50 273 ARG A O 1
ATOM 2263 N N . ARG A 1 274 ? 7.360 -12.620 9.629 1.00 65.50 274 ARG A N 1
ATOM 2264 C CA . ARG A 1 274 ? 8.138 -13.496 8.738 1.00 65.50 274 ARG A CA 1
ATOM 2265 C C . ARG A 1 274 ? 7.262 -14.438 7.898 1.00 65.50 274 ARG A C 1
ATOM 2267 O O . ARG A 1 274 ? 7.780 -15.064 6.982 1.00 65.50 274 ARG A O 1
ATOM 2274 N N . LYS A 1 275 ? 5.964 -14.551 8.201 1.00 69.44 275 LYS A N 1
ATOM 2275 C CA . LYS A 1 275 ? 4.982 -15.340 7.444 1.00 69.44 275 LYS A CA 1
ATOM 2276 C C . LYS A 1 275 ? 4.419 -14.523 6.271 1.00 69.44 275 LYS A C 1
ATOM 2278 O O . LYS A 1 275 ? 4.366 -13.293 6.315 1.00 69.44 275 LYS A O 1
ATOM 2283 N N . THR A 1 276 ? 3.944 -15.206 5.234 1.00 76.19 276 THR A N 1
ATOM 2284 C CA . THR A 1 276 ? 3.237 -14.595 4.098 1.00 76.19 276 THR A CA 1
ATOM 2285 C C . THR A 1 276 ? 1.810 -14.206 4.499 1.00 76.19 276 THR A C 1
ATOM 2287 O O . THR A 1 276 ? 0.892 -15.015 4.399 1.00 76.19 276 THR A O 1
ATOM 2290 N N . LEU A 1 277 ? 1.627 -12.976 4.984 1.00 86.00 277 LEU A N 1
ATOM 2291 C CA . LEU A 1 277 ? 0.317 -12.403 5.326 1.00 86.00 277 LEU A CA 1
ATOM 2292 C C . LEU A 1 277 ? -0.213 -11.474 4.233 1.00 86.00 277 LEU A C 1
ATOM 2294 O O . LEU A 1 277 ? 0.584 -10.852 3.532 1.00 86.00 277 LEU A O 1
ATOM 2298 N N . SER A 1 278 ? -1.537 -11.309 4.145 1.00 88.19 278 SER A N 1
ATOM 2299 C CA . SER A 1 278 ? -2.145 -10.286 3.283 1.00 88.19 278 SER A CA 1
ATOM 2300 C C . SER A 1 278 ? -1.782 -8.859 3.739 1.00 88.19 278 SER A C 1
ATOM 2302 O O . SER A 1 278 ? -1.449 -8.658 4.915 1.00 88.19 278 SER A O 1
ATOM 2304 N N . PRO A 1 279 ? -1.853 -7.851 2.847 1.00 88.81 279 PRO A N 1
ATOM 2305 C CA . PRO A 1 279 ? -1.611 -6.451 3.207 1.00 88.81 279 PRO A CA 1
ATOM 2306 C C . PRO A 1 279 ? -2.489 -5.974 4.375 1.00 88.81 279 PRO A C 1
ATOM 2308 O O . PRO A 1 279 ? -1.962 -5.441 5.351 1.00 88.81 279 PRO A O 1
ATOM 2311 N N . ASP A 1 280 ? -3.794 -6.259 4.337 1.00 87.19 280 ASP A N 1
ATOM 2312 C CA . ASP A 1 280 ? -4.741 -5.858 5.389 1.00 87.19 280 ASP A CA 1
ATOM 2313 C C . ASP A 1 280 ? -4.417 -6.506 6.738 1.00 87.19 280 ASP A C 1
ATOM 2315 O O . ASP A 1 280 ? -4.438 -5.851 7.779 1.00 87.19 280 ASP A O 1
ATOM 2319 N N . SER A 1 281 ? -4.019 -7.781 6.727 1.00 89.62 281 SER A N 1
ATOM 2320 C CA . SER A 1 281 ? -3.564 -8.487 7.929 1.00 89.62 281 SER A CA 1
ATOM 2321 C C . SER A 1 281 ? -2.314 -7.842 8.527 1.00 89.62 281 SER A C 1
ATOM 2323 O O . SER A 1 281 ? -2.204 -7.687 9.744 1.00 89.62 281 SER A O 1
ATOM 2325 N N . CYS A 1 282 ? -1.370 -7.421 7.681 1.00 91.50 282 CYS A N 1
ATOM 2326 C CA . CYS A 1 282 ? -0.187 -6.688 8.120 1.00 91.50 282 CYS A CA 1
ATOM 2327 C C . CYS A 1 282 ? -0.541 -5.330 8.740 1.00 91.50 282 CYS A C 1
ATOM 2329 O O . CYS A 1 282 ? 0.026 -4.980 9.777 1.00 91.50 282 CYS A O 1
ATOM 2331 N N . VAL A 1 283 ? -1.482 -4.588 8.150 1.00 91.12 283 VAL A N 1
ATOM 2332 C CA . VAL A 1 283 ? -1.973 -3.321 8.715 1.00 91.12 283 VAL A CA 1
ATOM 2333 C C . VAL A 1 283 ? -2.657 -3.560 10.061 1.00 91.12 283 VAL A C 1
ATOM 2335 O O . VAL A 1 283 ? -2.335 -2.868 11.026 1.00 91.12 283 VAL A O 1
ATOM 2338 N N . ARG A 1 284 ? -3.511 -4.585 10.172 1.00 90.81 284 ARG A N 1
ATOM 2339 C CA . ARG A 1 284 ? -4.195 -4.949 11.423 1.00 90.81 284 ARG A CA 1
ATOM 2340 C C . ARG A 1 284 ? -3.204 -5.283 12.541 1.00 90.81 284 ARG A C 1
ATOM 2342 O O . ARG A 1 284 ? -3.343 -4.777 13.652 1.00 90.81 284 ARG A O 1
ATOM 2349 N N . LEU A 1 285 ? -2.165 -6.071 12.247 1.00 92.75 285 LEU A N 1
ATOM 2350 C CA . LEU A 1 285 ? -1.097 -6.377 13.207 1.00 92.75 285 LEU A CA 1
ATOM 2351 C C . LEU A 1 285 ? -0.306 -5.135 13.619 1.00 92.75 285 LEU A C 1
ATOM 2353 O O . LEU A 1 285 ? -0.018 -4.954 14.801 1.00 92.75 285 LEU A O 1
ATOM 2357 N N . PHE A 1 286 ? 0.045 -4.278 12.657 1.00 93.69 286 PHE A N 1
ATOM 2358 C CA . PHE A 1 286 ? 0.722 -3.015 12.936 1.00 93.69 286 PHE A CA 1
ATOM 2359 C C . PHE A 1 286 ? -0.111 -2.127 13.867 1.00 93.69 286 PHE A C 1
ATOM 2361 O O . PHE A 1 286 ? 0.393 -1.668 14.890 1.00 93.69 286 PHE A O 1
ATOM 2368 N N . GLN A 1 287 ? -1.395 -1.942 13.562 1.00 92.44 287 GLN A N 1
ATOM 2369 C CA . GLN A 1 287 ? -2.303 -1.161 14.395 1.00 92.44 287 GLN A CA 1
ATOM 2370 C C . GLN A 1 287 ? -2.486 -1.780 15.785 1.00 92.44 287 GLN A C 1
ATOM 2372 O O . GLN A 1 287 ? -2.498 -1.045 16.766 1.00 92.44 287 GLN A O 1
ATOM 2377 N N . ALA A 1 288 ? -2.577 -3.108 15.902 1.00 94.62 288 ALA A N 1
ATOM 2378 C CA . ALA A 1 288 ? -2.678 -3.767 17.203 1.00 94.62 288 ALA A CA 1
ATOM 2379 C C . ALA A 1 288 ? -1.423 -3.543 18.066 1.00 94.62 288 ALA A C 1
ATOM 2381 O O . ALA A 1 288 ? -1.550 -3.255 19.251 1.00 94.62 288 ALA A O 1
ATOM 2382 N N . MET A 1 289 ? -0.220 -3.578 17.477 1.00 95.19 289 MET A N 1
ATOM 2383 C CA . MET A 1 289 ? 1.017 -3.214 18.187 1.00 95.19 289 MET A CA 1
ATOM 2384 C C . MET A 1 289 ? 1.001 -1.750 18.654 1.00 95.19 289 MET A C 1
ATOM 2386 O O . MET A 1 289 ? 1.386 -1.467 19.787 1.00 95.19 289 MET A O 1
ATOM 2390 N N . VAL A 1 290 ? 0.483 -0.832 17.831 1.00 93.25 290 VAL A N 1
ATOM 2391 C CA . VAL A 1 290 ? 0.313 0.580 18.213 1.00 93.25 290 VAL A CA 1
ATOM 2392 C C . VAL A 1 290 ? -0.669 0.736 19.381 1.00 93.25 290 VAL A C 1
ATOM 2394 O O . VAL A 1 290 ? -0.382 1.494 20.304 1.00 93.25 290 VAL A O 1
ATOM 2397 N N . GLU A 1 291 ? -1.788 0.003 19.397 1.00 94.44 291 GLU A N 1
ATOM 2398 C CA . GLU A 1 291 ? -2.729 -0.004 20.533 1.00 94.44 291 GLU A CA 1
ATOM 2399 C C . GLU A 1 291 ? -2.104 -0.595 21.801 1.00 94.44 291 GLU A C 1
ATOM 2401 O O . GLU A 1 291 ? -2.396 -0.145 22.907 1.00 94.44 291 GLU A O 1
ATOM 2406 N N . MET A 1 292 ? -1.184 -1.550 21.653 1.00 95.06 292 MET A N 1
ATOM 2407 C CA . MET A 1 292 ? -0.350 -2.059 22.743 1.00 95.06 292 MET A CA 1
ATOM 2408 C C . MET A 1 292 ? 0.771 -1.091 23.172 1.00 95.06 292 MET A C 1
ATOM 2410 O O . MET A 1 292 ? 1.588 -1.449 24.017 1.00 95.06 292 MET A O 1
ATOM 2414 N N . ARG A 1 293 ? 0.826 0.128 22.616 1.00 93.56 293 ARG A N 1
ATOM 2415 C CA . ARG A 1 293 ? 1.870 1.142 22.867 1.00 93.56 293 ARG A CA 1
ATOM 2416 C C . ARG A 1 293 ? 3.279 0.715 22.429 1.00 93.56 293 ARG A C 1
ATOM 2418 O O . ARG A 1 293 ? 4.270 1.262 22.904 1.00 93.56 293 ARG A O 1
ATOM 2425 N N . ASP A 1 294 ? 3.384 -0.230 21.492 1.00 94.12 294 ASP A N 1
ATOM 2426 C CA . ASP A 1 294 ? 4.639 -0.588 20.826 1.00 94.12 294 ASP A CA 1
ATOM 2427 C C . ASP A 1 294 ? 4.757 0.195 19.512 1.00 94.12 294 ASP A C 1
ATOM 2429 O O . ASP A 1 294 ? 4.118 -0.113 18.504 1.00 94.12 294 ASP A O 1
ATOM 2433 N N . HIS A 1 295 ? 5.580 1.245 19.526 1.00 93.31 295 HIS A N 1
ATOM 2434 C CA . HIS A 1 295 ? 5.803 2.109 18.363 1.00 93.31 295 HIS A CA 1
ATOM 2435 C C . HIS A 1 295 ? 7.010 1.697 17.515 1.00 93.31 295 HIS A C 1
ATOM 2437 O O . HIS A 1 295 ? 7.277 2.327 16.499 1.00 93.31 295 HIS A O 1
ATOM 2443 N N . LYS A 1 296 ? 7.673 0.578 17.836 1.00 93.62 296 LYS A N 1
ATOM 2444 C CA . LYS A 1 296 ? 8.945 0.179 17.219 1.00 93.62 296 LYS A CA 1
ATOM 2445 C C . LYS A 1 296 ? 8.904 0.166 15.688 1.00 93.62 296 LYS A C 1
ATOM 2447 O O . LYS A 1 296 ? 9.775 0.738 15.054 1.00 93.62 296 LYS A O 1
ATOM 2452 N N . VAL A 1 297 ? 7.876 -0.439 15.087 1.00 93.06 297 VAL A N 1
ATOM 2453 C CA . VAL A 1 297 ? 7.743 -0.495 13.615 1.00 93.06 297 VAL A CA 1
ATOM 2454 C C . VAL A 1 297 ? 7.519 0.893 13.012 1.00 93.06 297 VAL A C 1
ATOM 2456 O O . VAL A 1 297 ? 8.033 1.190 11.938 1.00 93.06 297 VAL A O 1
ATOM 2459 N N . LYS A 1 298 ? 6.749 1.748 13.695 1.00 93.44 298 LYS A N 1
ATOM 2460 C CA . LYS A 1 298 ? 6.510 3.131 13.267 1.00 93.44 298 LYS A CA 1
ATOM 2461 C C . LYS A 1 298 ? 7.815 3.928 13.316 1.00 93.44 298 LYS A C 1
ATOM 2463 O O . LYS A 1 298 ? 8.114 4.636 12.359 1.00 93.44 298 LYS A O 1
ATOM 2468 N N . ASP A 1 299 ? 8.581 3.772 14.389 1.00 94.81 299 ASP A N 1
ATOM 2469 C CA . ASP A 1 299 ? 9.850 4.466 14.599 1.00 94.81 299 ASP A CA 1
ATOM 2470 C C . ASP A 1 299 ? 10.904 3.999 13.581 1.00 94.81 299 ASP A C 1
ATOM 2472 O O . ASP A 1 299 ? 11.522 4.837 12.930 1.00 94.81 299 ASP A O 1
ATOM 2476 N N . GLU A 1 300 ? 11.010 2.685 13.335 1.00 94.81 300 GLU A N 1
ATOM 2477 C CA . GLU A 1 300 ? 11.854 2.083 12.286 1.00 94.81 300 GLU A CA 1
ATOM 2478 C C . GLU A 1 300 ? 11.536 2.673 10.897 1.00 94.81 300 GLU A C 1
ATOM 2480 O O . GLU A 1 300 ? 12.438 3.033 10.139 1.00 94.81 300 GLU A O 1
ATOM 2485 N N . ILE A 1 301 ? 10.248 2.821 10.561 1.00 94.56 301 ILE A N 1
ATOM 2486 C CA . ILE A 1 301 ? 9.815 3.438 9.297 1.00 94.56 301 ILE A CA 1
ATOM 2487 C C . ILE A 1 301 ? 10.199 4.921 9.251 1.00 94.56 301 ILE A C 1
ATOM 2489 O O . ILE A 1 301 ? 10.700 5.399 8.234 1.00 94.56 301 ILE A O 1
ATOM 2493 N N . GLN A 1 302 ? 9.962 5.669 10.329 1.00 93.94 302 GLN A N 1
ATOM 2494 C CA . GLN A 1 302 ? 10.277 7.097 10.381 1.00 93.94 302 GLN A CA 1
ATOM 2495 C C . GLN A 1 302 ? 11.782 7.363 10.303 1.00 93.94 302 GLN A C 1
ATOM 2497 O O . GLN A 1 302 ? 12.194 8.322 9.650 1.00 93.94 302 GLN A O 1
ATOM 2502 N N . GLU A 1 303 ? 12.598 6.527 10.938 1.00 94.25 303 GLU A N 1
ATOM 2503 C CA . GLU A 1 303 ? 14.054 6.574 10.837 1.00 94.25 303 GLU A CA 1
ATOM 2504 C C . GLU A 1 303 ? 14.506 6.268 9.408 1.00 94.25 303 GLU A C 1
ATOM 2506 O O . GLU A 1 303 ? 15.232 7.067 8.817 1.00 94.25 303 GLU A O 1
ATOM 2511 N N . TYR A 1 304 ? 13.980 5.199 8.799 1.00 94.06 304 TYR A N 1
ATOM 2512 C CA . TYR A 1 304 ? 14.260 4.847 7.406 1.00 94.06 304 TYR A CA 1
ATOM 2513 C C . TYR A 1 304 ? 13.957 5.998 6.433 1.00 94.06 304 TYR A C 1
ATOM 2515 O O . TYR A 1 304 ? 14.740 6.284 5.525 1.00 94.06 304 TYR A O 1
ATOM 2523 N N . LEU A 1 305 ? 12.833 6.697 6.622 1.00 91.19 305 LEU A N 1
ATOM 2524 C CA . LEU A 1 305 ? 12.452 7.819 5.761 1.00 91.19 305 LEU A CA 1
ATOM 2525 C C . LEU A 1 305 ? 13.406 9.020 5.878 1.00 91.19 305 LEU A C 1
ATOM 2527 O O . LEU A 1 305 ? 13.538 9.759 4.900 1.00 91.19 305 LEU A O 1
ATOM 2531 N N . LYS A 1 306 ? 14.085 9.195 7.020 1.00 91.19 306 LYS A N 1
ATOM 2532 C CA . LYS A 1 306 ? 15.071 10.267 7.256 1.00 91.19 306 LYS A CA 1
ATOM 2533 C C . LYS A 1 306 ? 16.462 9.955 6.696 1.00 91.19 306 LYS A C 1
ATOM 2535 O O . LYS A 1 306 ? 17.272 10.872 6.583 1.00 91.19 306 LYS A O 1
ATOM 2540 N N . LEU A 1 307 ? 16.753 8.696 6.361 1.00 88.62 307 LEU A N 1
ATOM 2541 C CA . LEU A 1 307 ? 18.053 8.306 5.818 1.00 88.62 307 LEU A CA 1
ATOM 2542 C C . LEU A 1 307 ? 18.303 8.960 4.454 1.00 88.62 307 LEU A C 1
ATOM 2544 O O . LEU A 1 307 ? 17.446 8.922 3.567 1.00 88.62 307 LEU A O 1
ATOM 2548 N N . THR A 1 308 ? 19.509 9.506 4.289 1.00 83.06 308 THR A N 1
ATOM 2549 C CA . THR A 1 308 ? 20.021 10.005 3.005 1.00 83.06 308 THR A CA 1
ATOM 2550 C C . THR A 1 308 ? 20.348 8.857 2.052 1.00 83.06 308 THR A C 1
ATOM 2552 O O . THR A 1 308 ? 20.039 8.941 0.867 1.00 83.06 308 THR A O 1
ATOM 2555 N N . ASP A 1 309 ? 20.913 7.767 2.579 1.00 81.31 309 ASP A N 1
ATOM 2556 C CA . ASP A 1 309 ? 21.154 6.511 1.869 1.00 81.31 309 ASP A CA 1
ATOM 2557 C C . ASP A 1 309 ? 20.314 5.383 2.482 1.00 81.31 309 ASP A C 1
ATOM 2559 O O . ASP A 1 309 ? 20.500 4.990 3.635 1.00 81.31 309 ASP A O 1
ATOM 2563 N N . ARG A 1 310 ? 19.375 4.864 1.689 1.00 84.31 310 ARG A N 1
ATOM 2564 C CA . ARG A 1 310 ? 18.422 3.816 2.083 1.00 84.31 310 ARG A CA 1
ATOM 2565 C C . ARG A 1 310 ? 18.845 2.413 1.642 1.00 84.31 310 ARG A C 1
ATOM 2567 O O . ARG A 1 310 ? 18.147 1.452 1.944 1.00 84.31 310 ARG A O 1
ATOM 2574 N N . SER A 1 311 ? 19.972 2.278 0.941 1.00 75.62 311 SER A N 1
ATOM 2575 C CA . SER A 1 311 ? 20.407 1.011 0.331 1.00 75.62 311 SER A CA 1
ATOM 2576 C C . SER A 1 311 ? 20.762 -0.088 1.338 1.00 75.62 311 SER A C 1
ATOM 2578 O O . SER A 1 311 ? 20.735 -1.2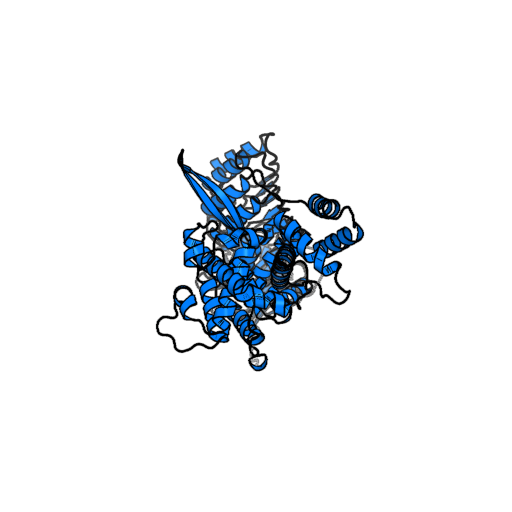65 0.998 1.00 75.62 311 SER A O 1
ATOM 2580 N N . LYS A 1 312 ? 21.089 0.282 2.581 1.00 81.31 312 LYS A N 1
ATOM 2581 C CA . LYS A 1 312 ? 21.568 -0.652 3.614 1.00 81.31 312 LYS A CA 1
ATOM 2582 C C . LYS A 1 312 ? 20.466 -1.231 4.497 1.00 81.31 312 LYS A C 1
ATOM 2584 O O . LYS A 1 312 ? 20.733 -2.159 5.258 1.00 81.31 312 LYS A O 1
ATOM 2589 N N . THR A 1 313 ? 19.253 -0.689 4.421 1.00 87.44 313 THR A N 1
ATOM 2590 C CA . THR A 1 313 ? 18.164 -1.042 5.336 1.00 87.44 313 THR A CA 1
ATOM 2591 C C . THR A 1 313 ? 17.009 -1.644 4.553 1.00 87.44 313 THR A C 1
ATOM 2593 O O . THR A 1 313 ? 16.323 -0.953 3.810 1.00 87.44 313 THR A O 1
ATOM 2596 N N . ASP A 1 314 ? 16.777 -2.941 4.731 1.00 90.44 314 ASP A N 1
ATOM 2597 C CA . ASP A 1 314 ? 15.676 -3.648 4.081 1.00 90.44 314 ASP A CA 1
ATOM 2598 C C . ASP A 1 314 ? 14.339 -3.447 4.798 1.00 90.44 314 ASP A C 1
ATOM 2600 O O . ASP A 1 314 ? 14.163 -3.815 5.964 1.00 90.44 314 ASP A O 1
ATOM 2604 N N . LEU A 1 315 ? 13.342 -2.950 4.065 1.00 92.56 315 LEU A N 1
ATOM 2605 C CA . LEU A 1 315 ? 11.965 -2.932 4.541 1.00 92.56 315 LEU A CA 1
ATOM 2606 C C . LEU A 1 315 ? 11.301 -4.287 4.296 1.00 92.56 315 LEU A C 1
ATOM 2608 O O . LEU A 1 315 ? 11.132 -4.739 3.163 1.00 92.56 315 LEU A O 1
ATOM 2612 N N . THR A 1 316 ? 10.855 -4.931 5.372 1.00 92.44 316 THR A N 1
ATOM 2613 C CA . THR A 1 316 ? 10.029 -6.148 5.270 1.00 92.44 316 THR A CA 1
ATOM 2614 C C . THR A 1 316 ? 8.616 -5.842 4.743 1.00 92.44 316 THR A C 1
ATOM 2616 O O . THR A 1 316 ? 8.147 -4.708 4.864 1.00 92.44 316 THR A O 1
ATOM 2619 N N . PRO A 1 317 ? 7.863 -6.848 4.255 1.00 92.38 317 PRO A N 1
ATOM 2620 C CA . PRO A 1 317 ? 6.485 -6.646 3.801 1.00 92.38 317 PRO A CA 1
ATOM 2621 C C . PRO A 1 317 ? 5.540 -6.037 4.857 1.00 92.38 317 PRO A C 1
ATOM 2623 O O . PRO A 1 317 ? 4.626 -5.288 4.497 1.00 92.38 317 PRO A O 1
ATOM 2626 N N . LEU A 1 318 ? 5.770 -6.282 6.161 1.00 92.81 318 LEU A N 1
ATOM 2627 C CA . LEU A 1 318 ? 5.042 -5.568 7.222 1.00 92.81 318 LEU A CA 1
ATOM 2628 C C . LEU A 1 318 ? 5.349 -4.066 7.171 1.00 92.81 318 LEU A C 1
ATOM 2630 O O . LEU A 1 318 ? 4.415 -3.272 7.189 1.00 92.81 318 LEU A O 1
ATOM 2634 N N . HIS A 1 319 ? 6.629 -3.680 7.102 1.00 94.38 319 HIS A N 1
ATOM 2635 C CA . HIS A 1 319 ? 7.005 -2.264 7.067 1.00 94.38 319 HIS A CA 1
ATOM 2636 C C . HIS A 1 319 ? 6.374 -1.560 5.872 1.00 94.38 319 HIS A C 1
ATOM 2638 O O . HIS A 1 319 ? 5.844 -0.471 6.032 1.00 94.38 319 HIS A O 1
ATOM 2644 N N . CYS A 1 320 ? 6.367 -2.193 4.697 1.00 95.38 320 CYS A N 1
ATOM 2645 C CA . CYS A 1 320 ? 5.743 -1.620 3.509 1.00 95.38 320 CYS A CA 1
ATOM 2646 C C . CYS A 1 320 ? 4.225 -1.449 3.668 1.00 95.38 320 CYS A C 1
ATOM 2648 O O . CYS A 1 320 ? 3.702 -0.397 3.321 1.00 95.38 320 CYS A O 1
ATOM 2650 N N . SER A 1 321 ? 3.525 -2.431 4.250 1.00 94.94 321 SER A N 1
ATOM 2651 C CA . SER A 1 321 ? 2.073 -2.320 4.496 1.00 94.94 321 SER A CA 1
ATOM 2652 C C . SER A 1 321 ? 1.761 -1.228 5.527 1.00 94.94 321 SER A C 1
ATOM 2654 O O . SER A 1 321 ? 0.851 -0.425 5.341 1.00 94.94 321 SER A O 1
ATOM 2656 N N . ALA A 1 322 ? 2.552 -1.165 6.603 1.00 95.06 322 ALA A N 1
ATOM 2657 C CA . ALA A 1 322 ? 2.433 -0.144 7.638 1.00 95.06 322 ALA A CA 1
ATOM 2658 C C . ALA A 1 322 ? 2.754 1.257 7.096 1.00 95.06 322 ALA A C 1
ATOM 2660 O O . ALA A 1 322 ? 2.013 2.195 7.371 1.00 95.06 322 ALA A O 1
ATOM 2661 N N . LEU A 1 323 ? 3.799 1.395 6.275 1.00 95.75 323 LEU A N 1
ATOM 2662 C CA . LEU A 1 323 ? 4.152 2.643 5.602 1.00 95.75 323 LEU A CA 1
ATOM 2663 C C . LEU A 1 323 ? 3.033 3.085 4.657 1.00 95.75 323 LEU A C 1
ATOM 2665 O O . LEU A 1 323 ? 2.641 4.248 4.693 1.00 95.75 323 LEU A O 1
ATOM 2669 N N . ALA A 1 324 ? 2.477 2.170 3.860 1.00 95.31 324 ALA A N 1
ATOM 2670 C CA . ALA A 1 324 ? 1.364 2.489 2.974 1.00 95.31 324 ALA A CA 1
ATOM 2671 C C . ALA A 1 324 ? 0.168 3.040 3.758 1.00 95.31 324 ALA A C 1
ATOM 2673 O O . ALA A 1 324 ? -0.350 4.103 3.424 1.00 95.31 324 ALA A O 1
ATOM 2674 N N . TYR A 1 325 ? -0.199 2.369 4.853 1.00 93.19 325 TYR A N 1
ATOM 2675 C CA . TYR A 1 325 ? -1.233 2.839 5.769 1.00 93.19 325 TYR A CA 1
ATOM 2676 C C . TYR A 1 325 ? -0.897 4.216 6.362 1.00 93.19 325 TYR A C 1
ATOM 2678 O O . TYR A 1 325 ? -1.731 5.115 6.315 1.00 93.19 325 TYR A O 1
ATOM 2686 N N . MET A 1 326 ? 0.326 4.414 6.871 1.00 92.88 326 MET A N 1
ATOM 2687 C CA . MET A 1 326 ? 0.781 5.684 7.455 1.00 92.88 326 MET A CA 1
ATOM 2688 C C . MET A 1 326 ? 0.680 6.852 6.466 1.00 92.88 326 MET A C 1
ATOM 2690 O O . MET A 1 326 ? 0.263 7.943 6.851 1.00 92.88 326 MET A O 1
ATOM 2694 N N . LEU A 1 327 ? 1.024 6.624 5.196 1.00 92.75 327 LEU A N 1
ATOM 2695 C CA . LEU A 1 327 ? 0.879 7.620 4.133 1.00 92.75 327 LEU A CA 1
ATOM 2696 C C . LEU A 1 327 ? -0.593 7.884 3.798 1.00 92.75 327 LEU A C 1
ATOM 2698 O O . LEU A 1 327 ? -0.974 9.031 3.595 1.00 92.75 327 LEU A O 1
ATOM 2702 N N . GLN A 1 328 ? -1.437 6.849 3.796 1.00 89.62 328 GLN A N 1
ATOM 2703 C CA . GLN A 1 328 ? -2.870 6.991 3.532 1.00 89.62 328 GLN A CA 1
ATOM 2704 C C . GLN A 1 328 ? -3.616 7.791 4.599 1.00 89.62 328 GLN A C 1
ATOM 2706 O O . GLN A 1 328 ? -4.601 8.450 4.274 1.00 89.62 328 GLN A O 1
ATOM 2711 N N . VAL A 1 329 ? -3.182 7.699 5.856 1.00 86.06 329 VAL A N 1
ATOM 2712 C CA . VAL A 1 329 ? -3.770 8.463 6.963 1.00 86.06 329 VAL A CA 1
ATOM 2713 C C . VAL A 1 329 ? -3.119 9.837 7.136 1.00 86.06 329 VAL A C 1
ATOM 2715 O O . VAL A 1 329 ? -3.631 10.652 7.899 1.00 86.06 329 VAL A O 1
ATOM 2718 N N . SER A 1 330 ? -1.997 10.113 6.455 1.00 86.12 330 SER A N 1
ATOM 2719 C CA . SER A 1 330 ? -1.306 11.414 6.453 1.00 86.12 330 SER A CA 1
ATOM 2720 C C . SER A 1 330 ? -2.244 12.564 6.095 1.00 86.12 330 SER A C 1
ATOM 2722 O O . SER A 1 330 ? -3.018 12.460 5.150 1.00 86.12 330 SER A O 1
ATOM 2724 N N . LYS A 1 331 ? -2.140 13.685 6.824 1.00 78.62 331 LYS A N 1
ATOM 2725 C CA . LYS A 1 331 ? -2.789 14.947 6.423 1.00 78.62 331 LYS A CA 1
ATOM 2726 C C . LYS A 1 331 ? -2.136 15.556 5.186 1.00 78.62 331 LYS A C 1
ATOM 2728 O O . LYS A 1 331 ? -2.798 16.237 4.414 1.00 78.62 331 LYS A O 1
ATOM 2733 N N . ASN A 1 332 ? -0.832 15.333 5.040 1.00 83.69 332 ASN A N 1
ATOM 2734 C CA . ASN A 1 332 ? -0.045 15.882 3.951 1.00 83.69 332 ASN A CA 1
ATOM 2735 C C . ASN A 1 332 ? 0.099 14.837 2.851 1.00 83.69 332 ASN A C 1
ATOM 2737 O O . ASN A 1 332 ? 0.539 13.714 3.125 1.00 83.69 332 ASN A O 1
ATOM 2741 N N . ASP A 1 333 ? -0.217 15.246 1.627 1.00 86.06 333 ASP A N 1
ATOM 2742 C CA . ASP A 1 333 ? 0.061 14.462 0.433 1.00 86.06 333 ASP A CA 1
ATOM 2743 C C . ASP A 1 333 ? 1.570 14.346 0.196 1.00 86.06 333 ASP A C 1
ATOM 2745 O O . ASP A 1 333 ? 2.351 15.248 0.507 1.00 86.06 333 ASP A O 1
ATOM 2749 N N . VAL A 1 334 ? 1.978 13.229 -0.396 1.00 91.94 334 VAL A N 1
ATOM 2750 C CA . VAL A 1 334 ? 3.356 12.992 -0.828 1.00 91.94 334 VAL A CA 1
ATOM 2751 C C . VAL A 1 334 ? 3.557 13.600 -2.213 1.00 91.94 334 VAL A C 1
ATOM 2753 O O . VAL A 1 334 ? 2.839 13.256 -3.149 1.00 91.94 334 VAL A O 1
ATOM 2756 N N . ASP A 1 335 ? 4.561 14.455 -2.397 1.00 94.12 335 ASP A N 1
ATOM 2757 C CA . ASP A 1 335 ? 4.813 15.053 -3.716 1.00 94.12 335 ASP A CA 1
ATOM 2758 C C . ASP A 1 335 ? 5.184 13.999 -4.770 1.00 94.12 335 ASP A C 1
ATOM 2760 O O . ASP A 1 335 ? 4.621 13.981 -5.866 1.00 94.12 335 ASP A O 1
ATOM 2764 N N . MET A 1 336 ? 6.092 13.079 -4.428 1.00 95.31 336 MET A N 1
ATOM 2765 C CA . MET A 1 336 ? 6.528 11.997 -5.309 1.00 95.31 336 MET A CA 1
ATOM 2766 C C . MET A 1 336 ? 6.680 10.676 -4.550 1.00 95.31 336 MET A C 1
ATOM 2768 O O . MET A 1 336 ? 7.443 10.582 -3.589 1.00 95.31 336 MET A O 1
ATOM 2772 N N . LEU A 1 337 ? 5.998 9.637 -5.031 1.00 95.94 337 LEU A N 1
ATOM 2773 C CA . LEU A 1 337 ? 6.093 8.264 -4.548 1.00 95.94 337 LEU A CA 1
ATOM 2774 C C . LEU A 1 337 ? 6.756 7.377 -5.615 1.00 95.94 337 LEU A C 1
ATOM 2776 O O . LEU A 1 337 ? 6.085 6.843 -6.494 1.00 95.94 337 LEU A O 1
ATOM 2780 N N . ASP A 1 338 ? 8.079 7.214 -5.537 1.00 94.19 338 ASP A N 1
ATOM 2781 C CA . ASP A 1 338 ? 8.830 6.253 -6.360 1.00 94.19 338 ASP A CA 1
ATOM 2782 C C . ASP A 1 338 ? 8.990 4.927 -5.606 1.00 94.19 338 ASP A C 1
ATOM 2784 O O . ASP A 1 338 ? 9.744 4.843 -4.633 1.00 94.19 338 ASP A O 1
ATOM 2788 N N . LEU A 1 339 ? 8.307 3.871 -6.060 1.00 94.06 339 LEU A N 1
ATOM 2789 C CA . LEU A 1 339 ? 8.356 2.565 -5.396 1.00 94.06 339 LEU A CA 1
ATOM 2790 C C . LEU A 1 339 ? 9.726 1.880 -5.501 1.00 94.06 339 LEU A C 1
ATOM 2792 O O . LEU A 1 339 ? 10.078 1.080 -4.631 1.00 94.06 339 LEU A O 1
ATOM 2796 N N . LYS A 1 340 ? 10.525 2.198 -6.527 1.00 88.38 340 LYS A N 1
ATOM 2797 C CA . LYS A 1 340 ? 11.891 1.673 -6.684 1.00 88.38 340 LYS A CA 1
ATOM 2798 C C . LYS A 1 340 ? 12.890 2.380 -5.770 1.00 88.38 340 LYS A C 1
ATOM 2800 O O . LYS A 1 340 ? 13.974 1.843 -5.562 1.00 88.38 340 LYS A O 1
ATOM 2805 N N . SER A 1 341 ? 12.528 3.530 -5.194 1.00 88.94 341 SER A N 1
ATOM 2806 C CA . SER A 1 341 ? 13.350 4.215 -4.185 1.00 88.94 341 SER A CA 1
ATOM 2807 C C . SER A 1 341 ? 13.383 3.489 -2.832 1.00 88.94 341 SER A C 1
ATOM 2809 O O . SER A 1 341 ? 14.227 3.791 -1.987 1.00 88.94 341 SER A O 1
ATOM 2811 N N . PHE A 1 342 ? 12.480 2.524 -2.615 1.00 91.19 342 PHE A N 1
ATOM 2812 C CA . PHE A 1 342 ? 12.436 1.721 -1.398 1.00 91.19 342 PHE A CA 1
ATOM 2813 C C . PHE A 1 342 ? 13.236 0.425 -1.561 1.00 91.19 342 PHE A C 1
ATOM 2815 O O . PHE A 1 342 ? 12.994 -0.364 -2.483 1.00 91.19 342 PHE A O 1
ATOM 2822 N N . HIS A 1 343 ? 14.169 0.191 -0.634 1.00 90.81 343 HIS A N 1
ATOM 2823 C CA . HIS A 1 343 ? 14.944 -1.039 -0.562 1.00 90.81 343 HIS A CA 1
ATOM 2824 C C . HIS A 1 343 ? 14.086 -2.139 0.083 1.00 90.81 343 HIS A C 1
ATOM 2826 O O . HIS A 1 343 ? 13.888 -2.191 1.297 1.00 90.81 343 HIS A O 1
ATOM 2832 N N . THR A 1 344 ? 13.436 -2.934 -0.769 1.00 92.38 344 THR A N 1
ATOM 2833 C CA . THR A 1 344 ? 12.526 -4.013 -0.377 1.00 92.38 344 THR A CA 1
ATOM 2834 C C . THR A 1 344 ? 12.311 -5.002 -1.526 1.00 92.38 344 THR A C 1
ATOM 2836 O O . THR A 1 344 ? 12.580 -4.704 -2.695 1.00 92.38 344 THR A O 1
ATOM 2839 N N . SER A 1 345 ? 11.782 -6.180 -1.191 1.00 91.25 345 SER A N 1
ATOM 2840 C CA . SER A 1 345 ? 11.311 -7.190 -2.146 1.00 91.25 345 SER A CA 1
ATOM 2841 C C . SER A 1 345 ? 10.225 -6.655 -3.090 1.00 91.25 345 SER A C 1
ATOM 2843 O O . SER A 1 345 ? 9.545 -5.673 -2.798 1.00 91.25 345 SER A O 1
ATOM 2845 N N . GLU A 1 346 ? 9.983 -7.344 -4.204 1.00 89.38 346 GLU A N 1
ATOM 2846 C CA . GLU A 1 346 ? 8.900 -6.992 -5.138 1.00 89.38 346 GLU A CA 1
ATOM 2847 C C . GLU A 1 346 ? 7.527 -6.975 -4.463 1.00 89.38 346 GLU A C 1
ATOM 2849 O O . GLU A 1 346 ? 6.733 -6.065 -4.682 1.00 89.38 346 GLU A O 1
ATOM 2854 N N . GLU A 1 347 ? 7.276 -7.937 -3.576 1.00 90.38 347 GLU A N 1
ATOM 2855 C CA . GLU A 1 347 ? 6.068 -7.973 -2.758 1.00 90.38 347 GLU A CA 1
ATOM 2856 C C . GLU A 1 347 ? 5.958 -6.750 -1.838 1.00 90.38 347 GLU A C 1
ATOM 2858 O O . GLU A 1 347 ? 4.896 -6.138 -1.738 1.00 90.38 347 GLU A O 1
ATOM 2863 N N . GLY A 1 348 ? 7.064 -6.344 -1.212 1.00 92.88 348 GLY A N 1
ATOM 2864 C CA . GLY A 1 348 ? 7.123 -5.124 -0.410 1.00 92.88 348 GLY A CA 1
ATOM 2865 C C . GLY A 1 348 ? 6.817 -3.867 -1.225 1.00 92.88 348 GLY A C 1
ATOM 2866 O O . GLY A 1 348 ? 6.025 -3.038 -0.783 1.00 92.88 348 GLY A O 1
ATOM 2867 N N . ARG A 1 349 ? 7.352 -3.751 -2.450 1.00 93.69 349 ARG A N 1
ATOM 2868 C CA . ARG A 1 349 ? 7.029 -2.623 -3.345 1.00 93.69 349 ARG A CA 1
ATOM 2869 C C . ARG A 1 349 ? 5.539 -2.583 -3.655 1.00 93.69 349 ARG A C 1
ATOM 2871 O O . ARG A 1 349 ? 4.918 -1.540 -3.495 1.00 93.69 349 ARG A O 1
ATOM 2878 N N . ARG A 1 350 ? 4.937 -3.715 -4.025 1.00 93.69 350 ARG A N 1
ATOM 2879 C CA . ARG A 1 350 ? 3.501 -3.768 -4.341 1.00 93.69 350 ARG A CA 1
ATOM 2880 C C . ARG A 1 350 ? 2.625 -3.376 -3.148 1.00 93.69 350 ARG A C 1
ATOM 2882 O O . ARG A 1 350 ? 1.656 -2.651 -3.327 1.00 93.69 350 ARG A O 1
ATOM 2889 N N . ARG A 1 351 ? 3.033 -3.701 -1.918 1.00 94.44 351 ARG A N 1
ATOM 2890 C CA . ARG A 1 351 ? 2.335 -3.272 -0.688 1.00 94.44 351 ARG A CA 1
ATOM 2891 C C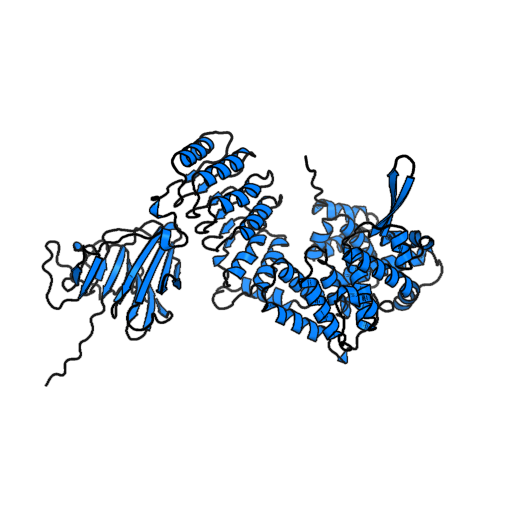 . ARG A 1 351 ? 2.296 -1.766 -0.453 1.00 94.44 351 ARG A C 1
ATOM 2893 O O . ARG A 1 351 ? 1.511 -1.328 0.380 1.00 94.44 351 ARG A O 1
ATOM 2900 N N . LEU A 1 352 ? 3.092 -0.979 -1.175 1.00 95.62 352 LEU A N 1
ATOM 2901 C CA . LEU A 1 352 ? 3.054 0.485 -1.132 1.00 95.62 352 LEU A CA 1
ATOM 2902 C C . LEU A 1 352 ? 2.024 1.094 -2.094 1.00 95.62 352 LEU A C 1
ATOM 2904 O O . LEU A 1 352 ? 1.687 2.267 -1.952 1.00 95.62 352 LEU A O 1
ATOM 2908 N N . ILE A 1 353 ? 1.479 0.316 -3.034 1.00 95.31 353 ILE A N 1
ATOM 2909 C CA . ILE A 1 353 ? 0.487 0.775 -4.020 1.00 95.31 353 ILE A CA 1
ATOM 2910 C C . ILE A 1 353 ? -0.729 1.474 -3.388 1.00 95.31 353 ILE A C 1
ATOM 2912 O O . ILE A 1 353 ? -1.156 2.494 -3.929 1.00 95.31 353 ILE A O 1
ATOM 2916 N N . PRO A 1 354 ? -1.278 1.047 -2.233 1.00 93.62 354 PRO A N 1
ATOM 2917 C CA . PRO A 1 354 ? -2.398 1.755 -1.615 1.00 93.62 354 PRO A CA 1
ATOM 2918 C C . PRO A 1 354 ? -2.096 3.226 -1.272 1.00 93.62 354 PRO A C 1
ATOM 2920 O O . PRO A 1 354 ? -3.024 4.038 -1.229 1.00 93.62 354 PRO A O 1
ATOM 2923 N N . ALA A 1 355 ? -0.825 3.598 -1.069 1.00 95.00 355 ALA A N 1
ATOM 2924 C CA . ALA A 1 355 ? -0.408 4.978 -0.806 1.00 95.00 355 ALA A CA 1
ATOM 2925 C C . ALA A 1 355 ? -0.432 5.885 -2.045 1.00 95.00 355 ALA A C 1
ATOM 2927 O O . ALA A 1 355 ? -0.377 7.103 -1.896 1.00 95.00 355 ALA A O 1
ATOM 2928 N N . VAL A 1 356 ? -0.579 5.326 -3.252 1.00 95.31 356 VAL A N 1
ATOM 2929 C CA . VAL A 1 356 ? -0.658 6.091 -4.509 1.00 95.31 356 VAL A CA 1
ATOM 2930 C C . VAL A 1 356 ? -1.759 7.148 -4.449 1.00 95.31 356 VAL A C 1
ATOM 2932 O O . VAL A 1 356 ? -1.553 8.273 -4.902 1.00 95.31 356 VAL A O 1
ATOM 2935 N N . ARG A 1 357 ? -2.897 6.836 -3.811 1.00 92.56 357 ARG A N 1
ATOM 2936 C CA . ARG A 1 357 ? -4.013 7.785 -3.667 1.00 92.56 357 ARG A CA 1
ATOM 2937 C C . ARG A 1 357 ? -3.633 9.068 -2.917 1.00 92.56 357 ARG A C 1
ATOM 2939 O O . ARG A 1 357 ? -4.267 10.088 -3.162 1.00 92.56 357 ARG A O 1
ATOM 2946 N N . SER A 1 358 ? -2.620 9.006 -2.054 1.00 93.00 358 SER A N 1
ATOM 2947 C CA . SER A 1 358 ? -2.128 10.103 -1.208 1.00 93.00 358 SER A CA 1
ATOM 2948 C C . SER A 1 358 ? -0.851 10.743 -1.762 1.00 93.00 358 SER A C 1
ATOM 2950 O O . SER A 1 358 ? -0.122 11.406 -1.030 1.00 93.00 358 SER A O 1
ATOM 2952 N N . SER A 1 359 ? -0.537 10.513 -3.040 1.00 95.44 359 SER A N 1
ATOM 2953 C CA . SER A 1 359 ? 0.625 11.098 -3.711 1.00 95.44 359 SER A CA 1
ATOM 2954 C C . SER A 1 359 ? 0.201 11.946 -4.903 1.00 95.44 359 SER 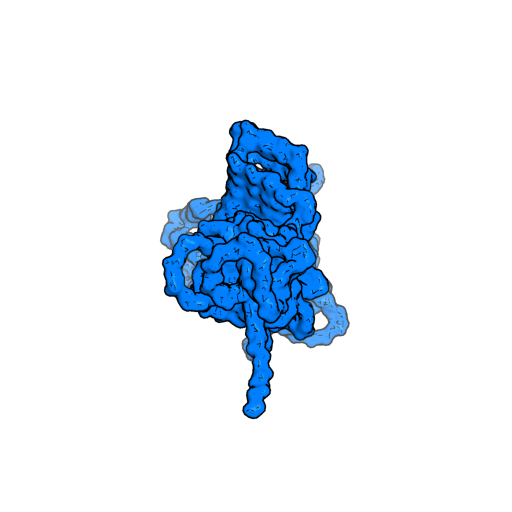A C 1
ATOM 2956 O O . SER A 1 359 ? -0.780 11.606 -5.557 1.00 95.44 359 SER A O 1
ATOM 2958 N N . ARG A 1 360 ? 0.931 13.026 -5.207 1.00 96.31 360 ARG A N 1
ATOM 2959 C CA . ARG A 1 360 ? 0.702 13.841 -6.415 1.00 96.31 360 ARG A CA 1
ATOM 2960 C C . ARG A 1 360 ? 1.243 13.148 -7.660 1.00 96.31 360 ARG A C 1
ATOM 2962 O O . ARG A 1 360 ? 0.557 13.095 -8.680 1.00 96.31 360 ARG A O 1
ATOM 2969 N N . LYS A 1 361 ? 2.443 12.577 -7.552 1.00 97.62 361 LYS A N 1
ATOM 2970 C CA . LYS A 1 361 ? 3.093 11.781 -8.594 1.00 97.62 361 LYS A CA 1
ATOM 2971 C C . LYS A 1 361 ? 3.501 10.416 -8.057 1.00 97.62 361 LYS A C 1
ATOM 2973 O O . LYS A 1 361 ? 4.167 10.340 -7.028 1.00 97.62 361 LYS A O 1
ATOM 2978 N N . ALA A 1 362 ? 3.173 9.354 -8.782 1.00 97.69 362 ALA A N 1
ATOM 2979 C CA . ALA A 1 362 ? 3.548 7.988 -8.438 1.00 97.69 362 ALA A CA 1
ATOM 2980 C C . ALA A 1 362 ? 4.303 7.307 -9.587 1.00 97.69 362 ALA A C 1
ATOM 2982 O O . ALA A 1 362 ? 3.848 7.312 -10.732 1.00 97.69 362 ALA A O 1
ATOM 2983 N N . ILE A 1 363 ? 5.451 6.703 -9.271 1.00 96.56 363 ILE A N 1
ATOM 2984 C CA . ILE A 1 363 ? 6.290 5.952 -10.212 1.00 96.56 363 ILE A CA 1
ATOM 2985 C C . ILE A 1 363 ? 6.295 4.486 -9.783 1.00 96.56 363 ILE A C 1
ATOM 2987 O O . ILE A 1 363 ? 6.904 4.102 -8.781 1.00 96.56 363 ILE A O 1
ATOM 2991 N N . LEU A 1 364 ? 5.571 3.675 -10.549 1.00 96.31 364 LEU A N 1
ATOM 2992 C CA . LEU A 1 364 ? 5.397 2.233 -10.372 1.00 96.31 364 LEU A CA 1
ATOM 2993 C C . LEU A 1 364 ? 6.103 1.459 -11.495 1.00 96.31 364 LEU A C 1
ATOM 2995 O O . LEU A 1 364 ? 5.823 0.276 -11.715 1.00 96.31 364 LEU A O 1
ATOM 2999 N N . ALA A 1 365 ? 7.018 2.114 -12.212 1.00 92.00 365 ALA A N 1
ATOM 3000 C CA . ALA A 1 365 ? 7.719 1.516 -13.332 1.00 92.00 365 ALA A CA 1
ATOM 3001 C C . ALA A 1 365 ? 8.481 0.248 -12.902 1.00 92.00 365 ALA A C 1
ATOM 3003 O O . ALA A 1 365 ? 9.184 0.242 -11.886 1.00 92.00 365 ALA A O 1
ATOM 3004 N N . ASP A 1 366 ? 8.323 -0.839 -13.665 1.00 88.44 366 ASP A N 1
ATOM 3005 C CA . ASP A 1 366 ? 8.985 -2.132 -13.418 1.00 88.44 366 ASP A CA 1
ATOM 3006 C C . ASP A 1 366 ? 8.734 -2.699 -11.993 1.00 88.44 366 ASP A C 1
ATOM 3008 O O . ASP A 1 366 ? 9.587 -3.340 -11.374 1.00 88.44 366 ASP A O 1
ATOM 3012 N N . CYS A 1 367 ? 7.556 -2.448 -11.411 1.00 91.44 367 CYS A N 1
ATOM 3013 C CA . CYS A 1 367 ? 7.197 -2.920 -10.062 1.00 91.44 367 CYS A CA 1
ATOM 3014 C C . CYS A 1 367 ? 6.409 -4.241 -10.044 1.00 91.44 367 CYS A C 1
ATOM 3016 O O . CYS A 1 367 ? 5.931 -4.650 -8.985 1.00 91.44 367 CYS A O 1
ATOM 3018 N N . ARG A 1 368 ? 6.292 -4.919 -11.194 1.00 90.00 368 ARG A N 1
ATOM 3019 C CA . ARG A 1 368 ? 5.518 -6.160 -11.386 1.00 90.00 368 ARG A CA 1
ATOM 3020 C C . ARG A 1 368 ? 4.086 -6.059 -10.850 1.00 90.00 368 ARG A C 1
ATOM 3022 O O . ARG A 1 368 ? 3.612 -6.943 -10.130 1.00 90.00 368 ARG A O 1
ATOM 3029 N N . VAL A 1 369 ? 3.402 -4.970 -11.196 1.00 92.75 369 VAL A N 1
ATOM 3030 C CA . VAL A 1 369 ? 1.983 -4.759 -10.879 1.00 92.75 369 VAL A CA 1
ATOM 3031 C C . VAL A 1 369 ? 1.162 -5.896 -11.500 1.00 92.75 369 VAL A C 1
ATOM 3033 O O . VAL A 1 369 ? 1.142 -6.066 -12.716 1.00 92.75 369 VAL A O 1
ATOM 3036 N N . THR A 1 370 ? 0.521 -6.707 -10.657 1.00 90.38 370 THR A N 1
ATOM 3037 C CA . THR A 1 370 ? -0.353 -7.813 -11.084 1.00 90.38 370 THR A CA 1
ATOM 3038 C C . THR A 1 370 ? -1.793 -7.325 -11.282 1.00 90.38 370 THR A C 1
ATOM 3040 O O . THR A 1 370 ? -2.111 -6.164 -11.015 1.00 90.38 370 THR A O 1
ATOM 3043 N N . ALA A 1 371 ? -2.687 -8.210 -11.733 1.00 89.25 371 ALA A N 1
ATOM 3044 C CA . ALA A 1 371 ? -4.118 -7.915 -11.843 1.00 89.25 371 ALA A CA 1
ATOM 3045 C C . ALA A 1 371 ? -4.740 -7.483 -10.497 1.00 89.25 371 ALA A C 1
ATOM 3047 O O . ALA A 1 371 ? -5.391 -6.447 -10.442 1.00 89.25 371 ALA A O 1
ATOM 3048 N N . GLU A 1 372 ? -4.440 -8.197 -9.405 1.00 90.12 372 GLU A N 1
ATOM 3049 C CA . GLU A 1 372 ? -4.859 -7.840 -8.036 1.00 90.12 372 GLU A CA 1
ATOM 3050 C C . GLU A 1 372 ? -4.449 -6.402 -7.674 1.00 90.12 372 GLU A C 1
ATOM 3052 O O . GLU A 1 372 ? -5.259 -5.579 -7.256 1.00 90.12 372 GLU A O 1
ATOM 3057 N N . TRP A 1 373 ? -3.187 -6.043 -7.919 1.00 91.50 373 TRP A N 1
ATOM 3058 C CA . TRP A 1 373 ? -2.696 -4.698 -7.620 1.00 91.50 373 TRP A CA 1
ATOM 3059 C C . TRP A 1 373 ? -3.225 -3.624 -8.581 1.00 91.50 373 TRP A C 1
ATOM 3061 O O . TRP A 1 373 ? -3.290 -2.450 -8.215 1.00 91.50 373 TRP A O 1
ATOM 3071 N N . SER A 1 374 ? -3.665 -4.014 -9.778 1.00 93.50 374 SER A N 1
ATOM 3072 C CA . SER A 1 374 ? -4.379 -3.130 -10.706 1.00 93.50 374 SER A CA 1
ATOM 3073 C C . SER A 1 374 ? -5.785 -2.795 -10.208 1.00 93.50 374 SER A C 1
ATOM 3075 O O . SER A 1 374 ? -6.221 -1.654 -10.356 1.00 93.50 374 SER A O 1
ATOM 3077 N N . GLU A 1 375 ? -6.470 -3.726 -9.541 1.00 91.31 375 GLU A N 1
ATOM 3078 C CA . GLU A 1 375 ? -7.743 -3.440 -8.866 1.00 91.31 375 GLU A CA 1
ATOM 3079 C C . GLU A 1 375 ? -7.555 -2.463 -7.701 1.00 91.31 375 GLU A C 1
ATOM 3081 O O . GLU A 1 375 ? -8.317 -1.501 -7.570 1.00 91.31 375 GLU A O 1
ATOM 3086 N N . HIS A 1 376 ? -6.491 -2.630 -6.908 1.00 91.06 376 HIS A N 1
ATOM 3087 C CA . HIS A 1 376 ? -6.142 -1.668 -5.858 1.00 91.06 376 HIS A CA 1
ATOM 3088 C C . HIS A 1 376 ? -5.851 -0.265 -6.418 1.00 91.06 376 HIS A C 1
ATOM 3090 O O . HIS A 1 376 ? -6.292 0.729 -5.837 1.00 91.06 376 HIS A O 1
ATOM 3096 N N . LEU A 1 377 ? -5.165 -0.161 -7.563 1.00 93.88 377 LEU A N 1
ATOM 3097 C CA . LEU A 1 377 ? -4.972 1.114 -8.264 1.00 93.88 377 LEU A CA 1
ATOM 3098 C C . LEU A 1 377 ? -6.296 1.699 -8.764 1.00 93.88 377 LEU A C 1
ATOM 3100 O O . LEU A 1 377 ? -6.547 2.891 -8.592 1.00 93.88 377 LEU A O 1
ATOM 3104 N N . ALA A 1 378 ? -7.173 0.872 -9.333 1.00 93.69 378 ALA A N 1
ATOM 3105 C CA . ALA A 1 378 ? -8.491 1.315 -9.770 1.00 93.69 378 ALA A CA 1
ATOM 3106 C C . ALA A 1 378 ? -9.319 1.862 -8.594 1.00 93.69 378 ALA A C 1
ATOM 3108 O O . ALA A 1 378 ? -9.998 2.882 -8.731 1.00 93.69 378 ALA A O 1
ATOM 3109 N N . PHE A 1 379 ? -9.232 1.226 -7.422 1.00 90.69 379 PHE A N 1
ATOM 3110 C CA . PHE A 1 379 ? -9.847 1.718 -6.191 1.00 90.69 379 PHE A CA 1
ATOM 3111 C C . PHE A 1 379 ? -9.232 3.049 -5.733 1.00 90.69 379 PHE A C 1
ATOM 3113 O O . PHE A 1 379 ? -9.964 3.973 -5.378 1.00 90.69 379 PHE A O 1
ATOM 3120 N N . ALA A 1 380 ? -7.905 3.190 -5.810 1.00 91.44 380 ALA A N 1
ATOM 3121 C CA . ALA A 1 380 ? -7.212 4.440 -5.504 1.00 91.44 380 ALA A CA 1
ATOM 3122 C C . ALA A 1 380 ? -7.688 5.607 -6.390 1.00 91.44 380 ALA A C 1
ATOM 3124 O O . ALA A 1 380 ? -7.931 6.694 -5.873 1.00 91.44 380 ALA A O 1
ATOM 3125 N N . LEU A 1 381 ? -7.903 5.380 -7.691 1.00 91.69 381 LEU A N 1
ATOM 3126 C CA . LEU A 1 381 ? -8.410 6.404 -8.620 1.00 91.69 381 LEU A CA 1
ATOM 3127 C C . LEU A 1 381 ? -9.872 6.801 -8.371 1.00 91.69 381 LEU A C 1
ATOM 3129 O O . LEU A 1 381 ? -10.286 7.909 -8.713 1.00 91.69 381 LEU A O 1
ATOM 3133 N N . LYS A 1 382 ? -10.669 5.911 -7.768 1.00 91.25 382 LYS A N 1
ATOM 3134 C CA . LYS A 1 382 ? -12.057 6.210 -7.382 1.00 91.25 382 LYS A CA 1
ATOM 3135 C C . LYS A 1 382 ? -12.142 7.096 -6.138 1.00 91.25 382 LYS A C 1
ATOM 3137 O O . LYS A 1 382 ? -13.201 7.674 -5.890 1.00 91.25 382 LYS A O 1
ATOM 3142 N N . PHE A 1 383 ? -11.055 7.227 -5.379 1.00 88.00 383 PHE A N 1
ATOM 3143 C CA . PHE A 1 383 ? -11.017 8.026 -4.163 1.00 88.00 383 PHE A CA 1
ATOM 3144 C C . PHE A 1 383 ? -11.114 9.527 -4.483 1.00 88.00 383 PHE A C 1
ATOM 3146 O O . PHE A 1 383 ? -10.209 10.114 -5.072 1.00 88.00 383 PHE A O 1
ATOM 3153 N N . SER A 1 384 ? -12.207 10.176 -4.070 1.00 83.44 384 SER A N 1
ATOM 3154 C CA . SER A 1 384 ? -12.522 11.578 -4.413 1.00 83.44 384 SER A CA 1
ATOM 3155 C C . SER A 1 384 ? -11.491 12.604 -3.935 1.00 83.44 384 SER A C 1
ATOM 3157 O O . SER A 1 384 ? -11.360 13.689 -4.518 1.00 83.44 384 SER A O 1
ATOM 3159 N N . TYR A 1 385 ? -10.769 12.261 -2.870 1.00 82.06 385 TYR A N 1
ATOM 3160 C CA . TYR A 1 385 ? -9.726 13.083 -2.263 1.00 82.06 385 TYR A CA 1
ATOM 3161 C C . TYR A 1 385 ? -8.327 12.695 -2.730 1.00 82.06 385 TYR A C 1
ATOM 3163 O O . TYR A 1 385 ? -7.353 13.134 -2.133 1.00 82.06 385 TYR A O 1
ATOM 3171 N N . SER A 1 386 ? -8.207 11.874 -3.778 1.00 87.75 386 SER A N 1
ATOM 3172 C CA . SER A 1 386 ? -6.889 11.539 -4.290 1.00 87.75 386 SER A CA 1
ATOM 3173 C C . SER A 1 386 ? -6.170 12.788 -4.798 1.00 87.75 386 SER A C 1
ATOM 3175 O O . SER A 1 386 ? -6.730 13.583 -5.561 1.00 87.75 386 SER A O 1
ATOM 3177 N N . ALA A 1 387 ? -4.915 12.928 -4.379 1.00 89.25 387 ALA A N 1
ATOM 3178 C CA . ALA A 1 387 ? -4.008 13.968 -4.847 1.00 89.25 387 ALA A CA 1
ATOM 3179 C C . ALA A 1 387 ? -3.351 13.626 -6.193 1.00 89.25 387 ALA A C 1
ATOM 3181 O O . ALA A 1 387 ? -2.675 14.478 -6.769 1.00 89.25 387 ALA A O 1
ATOM 3182 N N . LEU A 1 388 ? -3.551 12.403 -6.697 1.00 95.56 388 LEU A N 1
ATOM 3183 C CA . LEU A 1 388 ? -2.812 11.849 -7.825 1.00 95.56 388 LEU A CA 1
ATOM 3184 C C . LEU A 1 388 ? -3.114 12.573 -9.134 1.00 95.56 388 LEU A C 1
ATOM 3186 O O . LEU A 1 388 ? -4.259 12.641 -9.590 1.00 95.56 388 LEU A O 1
ATOM 3190 N N . LYS A 1 389 ? -2.043 13.070 -9.751 1.00 96.19 389 LYS A N 1
ATOM 3191 C CA . LYS A 1 389 ? -2.020 13.757 -11.043 1.00 96.19 389 LYS A CA 1
ATOM 3192 C C . LYS A 1 389 ? -1.178 13.025 -12.071 1.00 96.19 389 LYS A C 1
ATOM 3194 O O . LYS A 1 389 ? -1.598 12.951 -13.220 1.00 96.19 389 LYS A O 1
ATOM 3199 N N . ASP A 1 390 ? -0.076 12.420 -11.646 1.00 97.94 390 ASP A N 1
ATOM 3200 C CA . ASP A 1 390 ? 0.856 11.744 -12.543 1.00 97.94 390 ASP A CA 1
ATOM 3201 C C . ASP A 1 390 ? 1.079 10.298 -12.104 1.00 97.94 390 ASP A C 1
ATOM 3203 O O . ASP A 1 390 ? 1.492 10.044 -10.970 1.00 97.94 390 ASP A O 1
ATOM 3207 N N . LEU A 1 391 ? 0.838 9.348 -13.006 1.00 97.81 391 LEU A N 1
ATOM 3208 C CA . LEU A 1 391 ? 1.037 7.926 -12.747 1.00 97.81 391 LEU A CA 1
ATOM 3209 C C . LEU A 1 391 ? 1.857 7.280 -13.864 1.00 97.81 391 LEU A C 1
ATOM 3211 O O . LEU A 1 391 ? 1.437 7.232 -15.019 1.00 97.81 391 LEU A O 1
ATOM 3215 N N . ASP A 1 392 ? 3.013 6.737 -13.496 1.00 97.50 392 ASP A N 1
ATOM 3216 C CA . ASP A 1 392 ? 3.859 5.949 -14.389 1.00 97.50 392 ASP A CA 1
ATOM 3217 C C . ASP A 1 392 ? 3.763 4.459 -14.036 1.00 97.50 392 ASP A C 1
ATOM 3219 O O . ASP A 1 392 ? 4.252 4.021 -12.993 1.00 97.50 392 ASP A O 1
ATOM 3223 N N . LEU A 1 393 ? 3.123 3.685 -14.912 1.00 96.75 393 LEU A N 1
ATOM 3224 C CA . LEU A 1 393 ? 2.983 2.230 -14.836 1.00 96.75 393 LEU A CA 1
ATOM 3225 C C . LEU A 1 393 ? 3.890 1.507 -15.842 1.00 96.75 393 LEU A C 1
ATOM 3227 O O . LEU A 1 393 ? 3.705 0.309 -16.059 1.00 96.75 393 LEU A O 1
ATOM 3231 N N . SER A 1 394 ? 4.873 2.191 -16.435 1.00 93.94 394 SER A N 1
ATOM 3232 C CA . SER A 1 394 ? 5.739 1.634 -17.477 1.00 93.94 394 SER A CA 1
ATOM 3233 C C . SER A 1 394 ? 6.359 0.289 -17.092 1.00 93.94 394 SER A C 1
ATOM 3235 O O . SER A 1 394 ? 6.690 0.038 -15.934 1.00 93.94 394 SER A O 1
ATOM 3237 N N . ASN A 1 395 ? 6.605 -0.573 -18.076 1.00 91.50 395 ASN A N 1
ATOM 3238 C CA . ASN A 1 395 ? 7.292 -1.855 -17.877 1.00 91.50 395 ASN A CA 1
ATOM 3239 C C . ASN A 1 395 ? 6.604 -2.807 -16.881 1.00 91.50 395 ASN A C 1
ATOM 3241 O O . ASN A 1 395 ? 7.258 -3.672 -16.302 1.00 91.50 395 ASN A O 1
ATOM 3245 N N . ASN A 1 396 ? 5.292 -2.683 -16.685 1.00 93.31 396 ASN A N 1
ATOM 3246 C CA . ASN A 1 396 ? 4.499 -3.701 -16.004 1.00 93.31 396 ASN A CA 1
ATOM 3247 C C . ASN A 1 396 ? 3.734 -4.507 -17.050 1.00 93.31 396 ASN A C 1
ATOM 3249 O O . ASN A 1 396 ? 3.035 -3.929 -17.870 1.00 93.31 396 ASN A O 1
ATOM 3253 N N . ASP A 1 397 ? 3.834 -5.835 -17.030 1.00 92.25 397 ASP A N 1
ATOM 3254 C CA . ASP A 1 397 ? 3.165 -6.714 -18.002 1.00 92.25 397 ASP A CA 1
ATOM 3255 C C . ASP 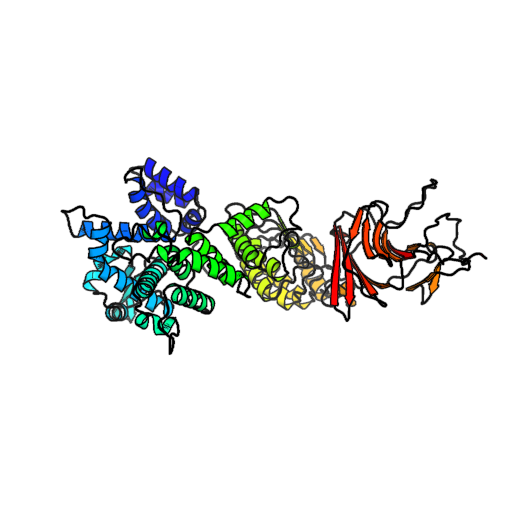A 1 397 ? 1.644 -6.829 -17.736 1.00 92.25 397 ASP A C 1
ATOM 3257 O O . ASP A 1 397 ? 1.113 -7.922 -17.534 1.00 92.25 397 ASP A O 1
ATOM 3261 N N . LEU A 1 398 ? 0.942 -5.689 -17.717 1.00 93.94 398 LEU A N 1
ATOM 3262 C CA . LEU A 1 398 ? -0.484 -5.563 -17.398 1.00 93.94 398 LEU A CA 1
ATOM 3263 C C . LEU A 1 398 ? -1.370 -6.286 -18.415 1.00 93.94 398 LEU A C 1
ATOM 3265 O O . LEU A 1 398 ? -2.383 -6.878 -18.030 1.00 93.94 398 LEU A O 1
ATOM 3269 N N . LYS A 1 399 ? -0.979 -6.250 -19.699 1.00 94.88 399 LYS A N 1
ATOM 3270 C CA . LYS A 1 399 ? -1.787 -6.712 -20.840 1.00 94.88 399 LYS A CA 1
ATOM 3271 C C . LYS A 1 399 ? -3.142 -5.991 -20.904 1.00 94.88 399 LYS A C 1
ATOM 3273 O O . LYS A 1 399 ? -3.467 -5.144 -20.071 1.00 94.88 399 LYS A O 1
ATOM 3278 N N . ASP A 1 400 ? -3.978 -6.358 -21.870 1.00 96.69 400 ASP A N 1
ATOM 3279 C CA . ASP A 1 400 ? -5.314 -5.763 -22.013 1.00 96.69 400 ASP A CA 1
ATOM 3280 C C . ASP A 1 400 ? -6.209 -6.015 -20.791 1.00 96.69 400 ASP A C 1
ATOM 3282 O O . ASP A 1 400 ? -6.996 -5.151 -20.412 1.00 96.69 400 ASP A O 1
ATOM 3286 N N . SER A 1 401 ? -6.059 -7.165 -20.124 1.00 95.44 401 SER A N 1
ATOM 3287 C CA . SER A 1 401 ? -6.835 -7.512 -18.928 1.00 95.44 401 SER A CA 1
ATOM 3288 C C . SER A 1 401 ? -6.525 -6.605 -17.735 1.00 95.44 401 SER A C 1
ATOM 3290 O O . SER A 1 401 ? -7.447 -6.147 -17.065 1.00 95.44 401 SER A O 1
ATOM 3292 N N . GLY A 1 402 ? -5.246 -6.316 -17.469 1.00 95.12 402 GLY A N 1
ATOM 3293 C CA . GLY A 1 402 ? -4.856 -5.397 -16.397 1.00 95.12 402 GLY A CA 1
ATOM 3294 C C . GLY A 1 402 ? -5.265 -3.959 -16.709 1.00 95.12 402 GLY A C 1
ATOM 3295 O O . GLY A 1 402 ? -5.764 -3.256 -15.831 1.00 95.12 402 GLY A O 1
ATOM 3296 N N . VAL A 1 403 ? -5.144 -3.546 -17.978 1.00 96.00 403 VAL A N 1
ATOM 3297 C CA . VAL A 1 403 ? -5.632 -2.239 -18.447 1.00 96.00 403 VAL A CA 1
ATOM 3298 C C . VAL A 1 403 ? -7.144 -2.115 -18.269 1.00 96.00 403 VAL A C 1
ATOM 3300 O O . VAL A 1 403 ? -7.601 -1.075 -17.802 1.00 96.00 403 VAL A O 1
ATOM 3303 N N . ASN A 1 404 ? -7.922 -3.159 -18.566 1.00 96.88 404 ASN A N 1
ATOM 3304 C CA . ASN A 1 404 ? -9.370 -3.158 -18.352 1.00 96.88 404 ASN A CA 1
ATOM 3305 C C . ASN A 1 404 ? -9.732 -2.928 -16.872 1.00 96.88 404 ASN A C 1
ATOM 3307 O O . ASN A 1 404 ? -10.530 -2.046 -16.554 1.00 96.88 404 ASN A O 1
ATOM 3311 N N . LEU A 1 405 ? -9.081 -3.657 -15.955 1.00 95.75 405 LEU A N 1
ATOM 3312 C CA . LEU A 1 405 ? -9.283 -3.486 -14.511 1.00 95.75 405 LEU A CA 1
ATOM 3313 C C . LEU A 1 405 ? -8.966 -2.055 -14.064 1.00 95.75 405 LEU A C 1
ATOM 3315 O O . LEU A 1 405 ? -9.768 -1.416 -13.381 1.00 95.75 405 LEU A O 1
ATOM 3319 N N . PHE A 1 406 ? -7.828 -1.524 -14.510 1.00 94.44 406 PHE A N 1
ATOM 3320 C CA . PHE A 1 406 ? -7.421 -0.147 -14.243 1.00 94.44 406 PHE A CA 1
ATOM 3321 C C . PHE A 1 406 ? -8.418 0.884 -14.811 1.00 94.44 406 PHE A C 1
ATOM 3323 O O . PHE A 1 406 ? -8.750 1.870 -14.144 1.00 94.44 406 PHE A O 1
ATOM 3330 N N . CYS A 1 407 ? -8.966 0.634 -16.006 1.00 94.69 407 CYS A N 1
ATOM 3331 C CA . CYS A 1 407 ? -9.939 1.505 -16.668 1.00 94.69 407 CYS A CA 1
ATOM 3332 C C . CYS A 1 407 ? -11.230 1.689 -15.859 1.00 94.69 407 CYS A C 1
ATOM 3334 O O . CYS A 1 407 ? -11.832 2.763 -15.928 1.00 94.69 407 CYS A O 1
ATOM 3336 N N . HIS A 1 408 ? -11.631 0.725 -15.021 1.00 92.88 408 HIS A N 1
ATOM 3337 C CA . HIS A 1 408 ? -12.750 0.921 -14.091 1.00 92.88 408 HIS A CA 1
ATOM 3338 C C . HIS A 1 408 ? -12.510 2.065 -13.095 1.00 92.88 408 HIS A C 1
ATOM 3340 O O . HIS A 1 408 ? -13.469 2.696 -12.648 1.00 92.88 408 HIS A O 1
ATOM 3346 N N . GLY A 1 409 ? -11.256 2.319 -12.713 1.00 92.81 409 GLY A N 1
ATOM 3347 C CA . GLY A 1 409 ? -10.872 3.464 -11.888 1.00 92.81 409 GLY A CA 1
ATOM 3348 C C . GLY A 1 409 ? -10.788 4.754 -12.696 1.00 92.81 409 GLY A C 1
ATOM 3349 O O . GLY A 1 409 ? -11.343 5.772 -12.286 1.00 92.81 409 GLY A O 1
ATOM 3350 N N . LEU A 1 410 ? -10.160 4.689 -13.875 1.00 93.19 410 LEU A N 1
ATOM 3351 C CA . LEU A 1 410 ? -10.006 5.831 -14.784 1.00 93.19 410 LEU A CA 1
ATOM 3352 C C . LEU A 1 410 ? -11.354 6.418 -15.237 1.00 93.19 410 LEU A C 1
ATOM 3354 O O . LEU A 1 410 ? -11.475 7.630 -15.376 1.00 93.19 410 LEU A O 1
ATOM 3358 N N . SER A 1 411 ? -12.373 5.569 -15.393 1.00 92.81 411 SER A N 1
ATOM 3359 C CA . SER A 1 411 ? -13.740 5.960 -15.774 1.00 92.81 411 SER A CA 1
ATOM 3360 C C . SER A 1 411 ? -14.514 6.678 -14.657 1.00 92.81 411 SER A C 1
ATOM 3362 O O . SER A 1 411 ? -15.652 7.094 -14.861 1.00 92.81 411 SER A O 1
ATOM 3364 N N . SER A 1 412 ? -13.952 6.786 -13.448 1.00 90.19 412 SER A N 1
ATOM 3365 C CA . SER A 1 412 ? -14.623 7.418 -12.312 1.00 90.19 412 SER A CA 1
ATOM 3366 C C . SER A 1 412 ? -14.659 8.941 -12.435 1.00 90.19 412 SER A C 1
ATOM 3368 O O . SER A 1 412 ? -13.647 9.573 -12.732 1.00 90.19 412 SER A O 1
ATOM 3370 N N . HIS A 1 413 ? -15.788 9.548 -12.060 1.00 87.25 413 HIS A N 1
ATOM 3371 C CA . HIS A 1 413 ? -15.934 11.003 -11.910 1.00 87.25 413 HIS A CA 1
ATOM 3372 C C . HIS A 1 413 ? -14.993 11.601 -10.852 1.00 87.25 413 HIS A C 1
ATOM 3374 O O . HIS A 1 413 ? -14.699 12.793 -10.878 1.00 87.25 413 HIS A O 1
ATOM 3380 N N . SER A 1 414 ? -14.510 10.774 -9.921 1.00 86.81 414 SER A N 1
ATOM 3381 C CA . SER A 1 414 ? -13.530 11.167 -8.904 1.00 86.81 414 SER A CA 1
ATOM 3382 C C . SER A 1 414 ? -12.089 11.199 -9.419 1.00 86.81 414 SER A C 1
ATOM 3384 O O . SER A 1 414 ? -11.228 11.762 -8.742 1.00 86.81 414 SER A O 1
ATOM 3386 N N . CYS A 1 415 ? -11.809 10.594 -10.577 1.00 91.56 415 CYS A N 1
ATOM 3387 C CA . CYS A 1 415 ? -10.451 10.469 -11.091 1.00 91.56 415 CYS A CA 1
ATOM 3388 C C . CYS A 1 415 ? -9.953 11.818 -11.623 1.00 91.56 415 CYS A C 1
ATOM 3390 O O . CYS A 1 415 ? -10.537 12.398 -12.535 1.00 91.56 415 CYS A O 1
ATOM 3392 N N . LYS A 1 416 ? -8.848 12.311 -11.058 1.00 91.62 416 LYS A N 1
ATOM 3393 C CA . LYS A 1 416 ? -8.244 13.615 -11.384 1.00 91.62 416 LYS A CA 1
ATOM 3394 C C . LYS A 1 416 ? -6.893 13.494 -12.091 1.00 91.62 416 LYS A C 1
ATOM 3396 O O . LYS A 1 416 ? -6.174 14.494 -12.150 1.00 91.62 416 LYS A O 1
ATOM 3401 N N . LEU A 1 417 ? -6.569 12.294 -12.578 1.00 95.19 417 LEU A N 1
ATOM 3402 C CA . LEU A 1 417 ? -5.301 11.960 -13.217 1.00 95.19 417 LEU A CA 1
ATOM 3403 C C . LEU A 1 417 ? -5.117 12.776 -14.505 1.00 95.19 417 LEU A C 1
ATOM 3405 O O . LEU A 1 417 ? -6.031 12.865 -15.322 1.00 95.19 417 LEU A O 1
ATOM 3409 N N . GLU A 1 418 ? -3.939 13.369 -14.669 1.00 96.44 418 GLU A N 1
ATOM 3410 C CA . GLU A 1 418 ? -3.577 14.243 -15.789 1.00 96.44 418 GLU A CA 1
ATOM 3411 C C . GLU A 1 418 ? -2.537 13.589 -16.705 1.00 96.44 418 GLU A C 1
ATOM 3413 O O . GLU A 1 418 ? -2.628 13.741 -17.922 1.00 96.44 418 GLU A O 1
ATOM 3418 N N . THR A 1 419 ? -1.623 12.795 -16.147 1.00 97.62 419 THR A N 1
ATOM 3419 C CA . THR A 1 419 ? -0.577 12.086 -16.895 1.00 97.62 419 THR A CA 1
ATOM 3420 C C . THR A 1 419 ? -0.627 10.597 -16.588 1.00 97.62 419 THR A C 1
ATOM 3422 O O . THR A 1 419 ? -0.609 10.194 -15.422 1.00 97.62 419 THR A O 1
ATOM 3425 N N . LEU A 1 420 ? -0.643 9.774 -17.635 1.00 97.62 420 LEU A N 1
ATOM 3426 C CA . LEU A 1 420 ? -0.579 8.319 -17.535 1.00 97.62 420 LEU A CA 1
ATOM 3427 C C . LEU A 1 420 ? 0.462 7.772 -18.512 1.00 97.62 420 LEU A C 1
ATOM 3429 O O . LEU A 1 420 ? 0.316 7.932 -19.723 1.00 97.62 420 LEU A O 1
ATOM 3433 N N . SER A 1 421 ? 1.468 7.064 -17.998 1.00 97.62 421 SER A N 1
ATOM 3434 C CA . SER A 1 421 ? 2.338 6.233 -18.834 1.00 97.62 421 SER A CA 1
ATOM 3435 C C . SER A 1 421 ? 2.037 4.755 -18.621 1.00 97.62 421 SER A C 1
ATOM 3437 O O . SER A 1 421 ? 2.095 4.239 -17.506 1.00 97.62 421 SER A O 1
ATOM 3439 N N . LEU A 1 422 ? 1.708 4.081 -19.717 1.00 96.88 422 LEU A N 1
ATOM 3440 C CA . LEU A 1 422 ? 1.534 2.635 -19.850 1.00 96.88 422 LEU A CA 1
ATOM 3441 C C . LEU A 1 422 ? 2.596 2.070 -20.805 1.00 96.88 422 LEU A C 1
ATOM 3443 O O . LEU A 1 422 ? 2.387 1.045 -21.461 1.00 96.88 422 LEU A O 1
ATOM 3447 N N . SER A 1 423 ? 3.739 2.745 -20.920 1.00 94.69 423 SER A N 1
ATOM 3448 C CA . SER A 1 423 ? 4.783 2.392 -21.873 1.00 94.69 423 SER A CA 1
ATOM 3449 C C . SER A 1 423 ? 5.311 0.970 -21.630 1.00 94.69 423 SER A C 1
ATOM 3451 O O . SER A 1 423 ? 5.680 0.608 -20.512 1.00 94.69 423 SER A O 1
ATOM 3453 N N . GLY A 1 424 ? 5.339 0.132 -22.666 1.00 93.19 424 GLY A N 1
ATOM 3454 C CA . GLY A 1 424 ? 5.837 -1.244 -22.571 1.00 93.19 424 GLY A CA 1
ATOM 3455 C C . GLY A 1 424 ? 4.986 -2.187 -21.711 1.00 93.19 424 GLY A C 1
ATOM 3456 O O . GLY A 1 424 ? 5.531 -3.149 -21.163 1.00 93.19 424 GLY A O 1
ATOM 3457 N N . CYS A 1 425 ? 3.677 -1.944 -21.582 1.00 94.81 425 CYS A N 1
ATOM 3458 C CA . CYS A 1 425 ? 2.761 -2.732 -20.744 1.00 94.81 425 CYS A CA 1
ATOM 3459 C C . CYS A 1 425 ? 2.046 -3.902 -21.447 1.00 94.81 425 CYS A C 1
ATOM 3461 O O . CYS A 1 425 ? 1.177 -4.542 -20.850 1.00 94.81 425 CYS A O 1
ATOM 3463 N N . LEU A 1 426 ? 2.428 -4.213 -22.692 1.00 94.25 426 LEU A N 1
ATOM 3464 C CA . LEU A 1 426 ? 1.806 -5.243 -23.540 1.00 94.25 426 LEU A CA 1
ATOM 3465 C C . LEU A 1 426 ? 0.346 -4.943 -23.907 1.00 94.25 426 LEU A C 1
ATOM 3467 O O . LEU A 1 426 ? -0.472 -5.856 -24.013 1.00 94.25 426 LEU A O 1
ATOM 3471 N N . VAL A 1 427 ? 0.024 -3.666 -24.095 1.00 95.44 427 VAL A N 1
ATOM 3472 C CA . VAL A 1 427 ? -1.305 -3.211 -24.520 1.00 95.44 427 VAL A CA 1
ATOM 3473 C C . VAL A 1 427 ? -1.487 -3.470 -26.016 1.00 95.44 427 VAL A C 1
ATOM 3475 O O . VAL A 1 427 ? -0.599 -3.151 -26.810 1.00 95.44 427 VAL A O 1
ATOM 3478 N N . THR A 1 428 ? -2.622 -4.043 -26.407 1.00 95.69 428 THR A N 1
ATOM 3479 C CA . THR A 1 428 ? -3.007 -4.245 -27.811 1.00 95.69 428 THR A CA 1
ATOM 3480 C C . THR A 1 428 ? -4.122 -3.284 -28.234 1.00 95.69 428 THR A C 1
ATOM 3482 O O . THR A 1 428 ? -4.565 -2.441 -27.452 1.00 95.69 428 THR A O 1
ATOM 3485 N N . GLU A 1 429 ? -4.627 -3.442 -29.460 1.00 95.88 429 GLU A N 1
ATOM 3486 C CA . GLU A 1 429 ? -5.867 -2.808 -29.932 1.00 95.88 429 GLU A CA 1
ATOM 3487 C C . GLU A 1 429 ? -7.018 -2.936 -28.917 1.00 95.88 429 GLU A C 1
ATOM 3489 O O . GLU A 1 429 ? -7.732 -1.967 -28.658 1.00 95.88 429 GLU A O 1
ATOM 3494 N N . THR A 1 430 ? -7.162 -4.101 -28.274 1.00 97.25 430 THR A N 1
ATOM 3495 C CA . THR A 1 430 ? -8.232 -4.356 -27.293 1.00 97.25 430 THR A CA 1
ATOM 3496 C C . THR A 1 430 ? -8.095 -3.451 -26.067 1.00 97.25 430 THR A C 1
ATOM 3498 O O . THR A 1 430 ? -9.067 -2.834 -25.627 1.00 97.25 430 THR A O 1
ATOM 3501 N N . GLY A 1 431 ? -6.882 -3.309 -25.529 1.00 97.19 431 GLY A N 1
ATOM 3502 C CA . GLY A 1 431 ? -6.610 -2.397 -24.421 1.00 97.19 431 GLY A CA 1
ATOM 3503 C C . GLY A 1 431 ? -6.845 -0.931 -24.790 1.00 97.19 431 GLY A C 1
ATOM 3504 O O . GLY A 1 431 ? -7.362 -0.169 -23.971 1.00 97.19 431 GLY A O 1
ATOM 3505 N N . CYS A 1 432 ? -6.558 -0.538 -26.036 1.00 97.44 432 CYS A N 1
ATOM 3506 C CA . CYS A 1 432 ? -6.887 0.797 -26.545 1.00 97.44 432 CYS A CA 1
ATOM 3507 C C . CYS A 1 432 ? -8.398 1.057 -26.584 1.00 97.44 432 CYS A C 1
ATOM 3509 O O . CYS A 1 432 ? -8.817 2.172 -26.273 1.00 97.44 432 CYS A O 1
ATOM 3511 N N . VAL A 1 433 ? -9.222 0.049 -26.893 1.00 97.44 433 VAL A N 1
ATOM 3512 C CA . VAL A 1 433 ? -10.690 0.164 -26.818 1.00 97.44 433 VAL A CA 1
ATOM 3513 C C . VAL A 1 433 ? -11.147 0.438 -25.383 1.00 97.44 433 VAL A C 1
ATOM 3515 O O . VAL A 1 433 ? -11.955 1.346 -25.169 1.00 97.44 433 VAL A O 1
ATOM 3518 N N . PHE A 1 434 ? -10.602 -0.275 -24.391 1.00 96.81 434 PHE A N 1
ATOM 3519 C CA . PHE A 1 434 ? -10.920 -0.023 -22.979 1.00 96.81 434 PHE A CA 1
ATOM 3520 C C . PHE A 1 434 ? -10.502 1.381 -22.534 1.00 96.81 434 PHE A C 1
ATOM 3522 O O . PHE A 1 434 ? -11.308 2.094 -21.933 1.00 96.81 434 PHE A O 1
ATOM 3529 N N . LEU A 1 435 ? -9.284 1.812 -22.885 1.00 96.44 435 LEU A N 1
ATOM 3530 C CA . LEU A 1 435 ? -8.789 3.159 -22.586 1.00 96.44 435 LEU A CA 1
ATOM 3531 C C . LEU A 1 435 ? -9.674 4.232 -23.220 1.00 96.44 435 LEU A C 1
ATOM 3533 O O . LEU A 1 435 ? -10.103 5.159 -22.539 1.00 96.44 435 LEU A O 1
ATOM 3537 N N . ALA A 1 436 ? -9.999 4.091 -24.504 1.00 95.25 436 ALA A N 1
ATOM 3538 C CA . ALA A 1 436 ? -10.850 5.042 -25.200 1.00 95.25 436 ALA A CA 1
ATOM 3539 C C . ALA A 1 436 ? -12.254 5.106 -24.590 1.00 95.25 436 ALA A C 1
ATOM 3541 O O . ALA A 1 436 ? -12.800 6.195 -24.429 1.00 95.25 436 ALA A O 1
ATOM 3542 N N . SER A 1 437 ? -12.830 3.961 -24.213 1.00 94.38 437 SER A N 1
ATOM 3543 C CA . SER A 1 437 ? -14.106 3.922 -23.496 1.00 94.38 437 SER A CA 1
ATOM 3544 C C . SER A 1 437 ? -14.009 4.672 -22.168 1.00 94.38 437 SER A C 1
ATOM 3546 O O . SER A 1 437 ? -14.851 5.527 -21.905 1.00 94.38 437 SER A O 1
ATOM 3548 N N . ALA A 1 438 ? -12.963 4.417 -21.376 1.00 93.75 438 ALA A N 1
ATOM 3549 C CA . ALA A 1 438 ? -12.754 5.059 -20.080 1.00 93.75 438 ALA A CA 1
ATOM 3550 C C . ALA A 1 438 ? -12.617 6.585 -20.192 1.00 93.75 438 ALA A C 1
ATOM 3552 O O . ALA A 1 438 ? -13.231 7.327 -19.421 1.00 93.75 438 ALA A O 1
ATOM 3553 N N . LEU A 1 439 ? -11.866 7.053 -21.194 1.00 92.00 439 LEU A N 1
ATOM 3554 C CA . LEU A 1 439 ? -11.680 8.476 -21.488 1.00 92.00 439 LEU A CA 1
ATOM 3555 C C . LEU A 1 439 ? -12.963 9.157 -21.987 1.00 92.00 439 LEU A C 1
ATOM 3557 O O . LEU A 1 439 ? -13.129 10.355 -21.766 1.00 92.00 439 LEU A O 1
ATOM 3561 N N . LYS A 1 440 ? -13.880 8.408 -22.619 1.00 90.19 440 LYS A N 1
ATOM 3562 C CA . LYS A 1 440 ? -15.198 8.902 -23.051 1.00 90.19 440 LYS A CA 1
ATOM 3563 C C . LYS A 1 440 ? -16.211 9.001 -21.910 1.00 90.19 440 LYS A C 1
ATOM 3565 O O . LYS A 1 440 ? -17.095 9.849 -21.974 1.00 90.19 440 LYS A O 1
ATOM 3570 N N . SER A 1 441 ? -16.107 8.150 -20.888 1.00 80.00 441 SER A N 1
ATOM 3571 C CA . SER A 1 441 ? -17.100 8.032 -19.803 1.00 80.00 441 SER A CA 1
ATOM 3572 C C . SER A 1 441 ? -17.165 9.211 -18.813 1.00 80.00 441 SER A C 1
ATOM 3574 O O . SER A 1 441 ? -17.972 9.169 -17.890 1.00 80.00 441 SER A O 1
ATOM 3576 N N . ASN A 1 442 ? -16.359 10.264 -18.987 1.00 64.75 442 ASN A N 1
ATOM 3577 C CA . ASN A 1 442 ? -16.282 11.439 -18.107 1.00 64.75 442 ASN A CA 1
ATOM 3578 C C . ASN A 1 442 ? -15.598 12.592 -18.885 1.00 64.75 442 ASN A C 1
ATOM 3580 O O . ASN A 1 442 ? -14.862 12.285 -19.827 1.00 64.75 442 ASN A O 1
ATOM 3584 N N . PRO A 1 443 ? -15.716 13.892 -18.539 1.00 70.06 443 PRO A N 1
ATOM 3585 C CA . PRO A 1 443 ? -14.673 14.859 -18.888 1.00 70.06 443 PRO A CA 1
ATOM 3586 C C . PRO A 1 443 ? -13.343 14.414 -18.268 1.00 70.06 443 PRO A C 1
ATOM 3588 O O . PRO A 1 443 ? -12.993 14.797 -17.152 1.00 70.06 443 PRO A O 1
ATOM 3591 N N . SER A 1 444 ? -12.615 13.561 -18.990 1.00 78.62 444 SER A N 1
ATOM 3592 C CA . SER A 1 444 ? -11.313 13.071 -18.570 1.00 78.62 444 SER A CA 1
ATOM 3593 C C . SER A 1 444 ? -10.398 14.254 -18.264 1.00 78.62 444 SER A C 1
ATOM 3595 O O . SER A 1 444 ? -10.286 15.207 -19.041 1.00 78.62 444 SER A O 1
ATOM 3597 N N . HIS A 1 445 ? -9.740 14.195 -17.109 1.00 89.31 445 HIS A N 1
ATOM 3598 C CA . HIS A 1 445 ? -8.691 15.142 -16.750 1.00 89.31 445 HIS A CA 1
ATOM 3599 C C . HIS A 1 445 ? -7.362 14.818 -17.438 1.00 89.31 445 HIS A C 1
ATOM 3601 O O . HIS A 1 445 ? -6.446 15.636 -17.362 1.00 89.31 445 HIS A O 1
ATOM 3607 N N . LEU A 1 446 ? -7.281 13.668 -18.121 1.00 94.38 446 LEU A N 1
ATOM 3608 C CA . LEU A 1 446 ? -6.064 13.183 -18.745 1.00 94.38 446 LEU A CA 1
ATOM 3609 C C . LEU A 1 446 ? -5.654 14.104 -19.896 1.00 94.38 446 LEU A C 1
ATOM 3611 O O . LEU A 1 446 ? -6.412 14.330 -20.839 1.00 94.38 446 LEU A O 1
ATOM 3615 N N . LYS A 1 447 ? -4.437 14.627 -19.789 1.00 95.88 447 LYS A N 1
ATOM 3616 C CA . LYS A 1 447 ? -3.776 15.505 -20.753 1.00 95.88 447 LYS A CA 1
ATOM 3617 C C . LYS A 1 447 ? -2.704 14.772 -21.539 1.00 95.88 447 LYS A C 1
ATOM 3619 O O . LYS A 1 447 ? -2.476 15.116 -22.698 1.00 95.88 447 LYS A O 1
ATOM 3624 N N . GLU A 1 448 ? -2.058 13.793 -20.916 1.00 97.75 448 GLU A N 1
ATOM 3625 C CA . GLU A 1 448 ? -0.925 13.074 -21.484 1.00 97.75 448 GLU A CA 1
ATOM 3626 C C . GLU A 1 448 ? -1.115 11.561 -21.319 1.00 97.75 448 GLU A C 1
ATOM 3628 O O . GLU A 1 448 ? -1.312 11.066 -20.205 1.00 97.75 448 GLU A O 1
ATOM 3633 N N . LEU A 1 449 ? -1.055 10.833 -22.437 1.00 97.44 449 LEU A N 1
ATOM 3634 C CA . LEU A 1 449 ? -1.097 9.374 -22.478 1.00 97.44 449 LEU A CA 1
ATOM 3635 C C . LEU A 1 449 ? 0.101 8.841 -23.264 1.00 97.44 449 LEU A C 1
ATOM 3637 O O . LEU A 1 449 ? 0.224 9.077 -24.467 1.00 97.44 449 LEU A O 1
ATOM 3641 N N . ASP A 1 450 ? 0.956 8.080 -22.591 1.00 97.31 450 ASP A N 1
ATOM 3642 C CA . ASP A 1 450 ? 2.089 7.400 -23.212 1.00 97.31 450 ASP A CA 1
ATOM 3643 C C . ASP A 1 450 ? 1.847 5.888 -23.291 1.00 97.31 450 ASP A C 1
ATOM 3645 O O . ASP A 1 450 ? 1.816 5.182 -22.284 1.00 97.31 450 ASP A O 1
ATOM 3649 N N . LEU A 1 451 ? 1.679 5.396 -24.515 1.00 96.38 451 LEU A N 1
ATOM 3650 C CA . LEU A 1 451 ? 1.536 3.991 -24.892 1.00 96.38 451 LEU A CA 1
ATOM 3651 C C . LEU A 1 451 ? 2.731 3.498 -25.717 1.00 96.38 451 LEU A C 1
ATOM 3653 O O . LEU A 1 451 ? 2.618 2.463 -26.379 1.00 96.38 451 LEU A O 1
ATOM 3657 N N . SER A 1 452 ? 3.874 4.187 -25.682 1.00 93.19 452 SER A N 1
ATOM 3658 C CA . SER A 1 452 ? 5.072 3.741 -26.397 1.00 93.19 452 SER A CA 1
ATOM 3659 C C . SER A 1 452 ? 5.461 2.296 -26.047 1.00 93.19 452 SER A C 1
ATOM 3661 O O . SER A 1 452 ? 5.166 1.796 -24.962 1.00 93.19 452 SER A O 1
ATOM 3663 N N . TYR A 1 453 ? 6.108 1.586 -26.970 1.00 91.50 453 TYR A N 1
ATOM 3664 C CA . TYR A 1 453 ? 6.526 0.185 -26.814 1.00 91.50 453 TYR A CA 1
ATOM 3665 C C . TYR A 1 453 ? 5.384 -0.819 -26.522 1.00 91.50 453 TYR A C 1
ATOM 3667 O O . TYR A 1 453 ? 5.632 -1.902 -25.990 1.00 91.50 453 TYR A O 1
ATOM 3675 N N . ASN A 1 454 ? 4.135 -0.483 -26.862 1.00 94.25 454 ASN A N 1
ATOM 3676 C CA . ASN A 1 454 ? 2.992 -1.411 -26.891 1.00 94.25 454 ASN A CA 1
ATOM 3677 C C . ASN A 1 454 ? 2.651 -1.818 -28.331 1.00 94.25 454 ASN A C 1
ATOM 3679 O O . ASN A 1 454 ? 3.455 -1.593 -29.220 1.00 94.25 454 ASN A O 1
ATOM 3683 N N . HIS A 1 455 ? 1.478 -2.398 -28.597 1.00 94.62 455 HIS A N 1
ATOM 3684 C CA . HIS A 1 455 ? 1.004 -2.682 -29.954 1.00 94.62 455 HIS A CA 1
ATOM 3685 C C . HIS A 1 455 ? -0.457 -2.243 -30.151 1.00 94.62 455 HIS A C 1
ATOM 3687 O O . HIS A 1 455 ? -1.334 -3.081 -30.344 1.00 94.62 455 HIS A O 1
ATOM 3693 N N . PRO A 1 456 ? -0.734 -0.925 -30.134 1.00 93.25 456 PRO A N 1
ATOM 3694 C CA . PRO A 1 456 ? -2.087 -0.380 -30.243 1.00 93.25 456 PRO A CA 1
ATOM 3695 C C . PRO A 1 456 ? -2.773 -0.656 -31.590 1.00 93.25 456 PRO A C 1
ATOM 3697 O O . PRO A 1 456 ? -3.933 -0.293 -31.731 1.00 93.25 456 PRO A O 1
ATOM 3700 N N . GLY A 1 457 ? -2.070 -1.239 -32.573 1.00 92.69 457 GLY A N 1
ATOM 3701 C CA . GLY A 1 457 ? -2.555 -1.434 -33.941 1.00 92.69 457 GLY A CA 1
ATOM 3702 C C . GLY A 1 457 ? -2.939 -0.131 -34.639 1.00 92.69 457 GLY A C 1
ATOM 3703 O O . GLY A 1 457 ? -2.774 0.957 -34.088 1.00 92.69 457 GLY A O 1
ATOM 3704 N N . ASP A 1 458 ? -3.436 -0.216 -35.868 1.00 92.75 458 ASP A N 1
ATOM 3705 C CA . ASP A 1 458 ? -3.915 0.982 -36.569 1.00 92.75 458 ASP A CA 1
ATOM 3706 C C . ASP A 1 458 ? -5.279 1.419 -36.026 1.00 92.75 458 ASP A C 1
ATOM 3708 O O . ASP A 1 458 ? -5.510 2.607 -35.812 1.00 92.75 458 ASP A O 1
ATOM 3712 N N . SER A 1 459 ? -6.138 0.456 -35.677 1.00 92.12 459 SER A N 1
ATOM 3713 C CA . SER A 1 459 ? -7.461 0.716 -35.102 1.00 92.12 459 SER A CA 1
ATOM 3714 C C . SER A 1 459 ? -7.376 1.468 -33.764 1.00 92.12 459 SER A C 1
ATOM 3716 O O . SER A 1 459 ? -8.051 2.485 -33.581 1.00 92.12 459 SER A O 1
ATOM 3718 N N . GLY A 1 460 ? -6.514 1.027 -32.840 1.00 94.38 460 GLY A N 1
ATOM 3719 C CA . GLY A 1 460 ? -6.341 1.660 -31.534 1.00 94.38 460 GLY A CA 1
ATOM 3720 C C . GLY A 1 460 ? -5.651 3.019 -31.623 1.00 94.38 460 GLY A C 1
ATOM 3721 O O . GLY A 1 460 ? -6.051 3.937 -30.904 1.00 94.38 460 GLY A O 1
ATOM 3722 N N . LYS A 1 461 ? -4.682 3.195 -32.540 1.00 94.44 461 LYS A N 1
ATOM 3723 C CA . LYS A 1 461 ? -4.090 4.513 -32.842 1.00 94.44 461 LYS A CA 1
ATOM 3724 C C . LYS A 1 461 ? -5.157 5.492 -33.313 1.00 94.44 461 LYS A C 1
ATOM 3726 O O . LYS A 1 461 ? -5.317 6.540 -32.699 1.00 94.44 461 LYS A O 1
ATOM 3731 N N . THR A 1 462 ? -5.919 5.130 -34.346 1.00 95.44 462 THR A N 1
ATOM 3732 C CA . THR A 1 462 ? -6.994 5.973 -34.885 1.00 95.44 462 THR A CA 1
ATOM 3733 C C . THR A 1 462 ? -8.008 6.326 -33.799 1.00 95.44 462 THR A C 1
ATOM 3735 O O . THR A 1 462 ? -8.354 7.494 -33.634 1.00 95.44 462 THR A O 1
ATOM 3738 N N . LEU A 1 463 ? -8.434 5.345 -32.999 1.00 95.25 463 LEU A N 1
ATOM 3739 C CA . LEU A 1 463 ? -9.402 5.550 -31.923 1.00 95.25 463 LEU A CA 1
ATOM 3740 C C . LEU A 1 463 ? -8.929 6.560 -30.866 1.00 95.25 463 LEU A C 1
ATOM 3742 O O . LEU A 1 463 ? -9.725 7.388 -30.424 1.00 95.25 463 LEU A O 1
ATOM 3746 N N . LEU A 1 464 ? -7.662 6.493 -30.449 1.00 94.75 464 LEU A N 1
ATOM 3747 C CA . LEU A 1 464 ? -7.100 7.399 -29.444 1.00 94.75 464 LEU A CA 1
ATOM 3748 C C . LEU A 1 464 ? -6.747 8.774 -30.029 1.00 94.75 464 LEU A C 1
ATOM 3750 O O . LEU A 1 464 ? -6.958 9.778 -29.353 1.00 94.75 464 LEU A O 1
ATOM 3754 N N . SER A 1 465 ? -6.288 8.845 -31.282 1.00 94.81 465 SER A N 1
ATOM 3755 C CA . SER A 1 465 ? -6.060 10.116 -31.983 1.00 94.81 465 SER A CA 1
ATOM 3756 C C . SER A 1 465 ? -7.355 10.910 -32.153 1.00 94.81 465 SER A C 1
ATOM 3758 O O . SER A 1 465 ? -7.373 12.101 -31.869 1.00 94.81 465 SER A O 1
ATOM 3760 N N . HIS A 1 466 ? -8.479 10.251 -32.463 1.00 93.69 466 HIS A N 1
ATOM 3761 C CA . HIS A 1 466 ? -9.786 10.921 -32.484 1.00 93.69 466 HIS A CA 1
ATOM 3762 C C . HIS A 1 466 ? -10.164 11.570 -31.145 1.00 93.69 466 HIS A C 1
ATOM 3764 O O . HIS A 1 466 ? -10.870 12.573 -31.137 1.00 93.69 466 HIS A O 1
ATOM 3770 N N . LEU A 1 467 ? -9.723 11.008 -30.014 1.00 91.56 467 LEU A N 1
ATOM 3771 C CA . LEU A 1 467 ? -9.936 11.623 -28.702 1.00 91.56 467 LEU A CA 1
ATOM 3772 C C . LEU A 1 467 ? -9.007 12.814 -28.459 1.00 91.56 467 LEU A C 1
ATOM 3774 O O . LEU A 1 467 ? -9.396 13.727 -27.743 1.00 91.56 467 LEU A O 1
ATOM 3778 N N . GLN A 1 468 ? -7.797 12.800 -29.020 1.00 91.62 468 GLN A N 1
ATOM 3779 C CA . GLN A 1 468 ? -6.852 13.915 -28.939 1.00 91.62 468 GLN A CA 1
ATOM 3780 C C . GLN A 1 468 ? -7.321 15.119 -29.776 1.00 91.62 468 GLN A C 1
ATOM 3782 O O . GLN A 1 468 ? -7.166 16.260 -29.349 1.00 91.62 468 GLN A O 1
ATOM 3787 N N . ASP A 1 469 ? -7.917 14.863 -30.943 1.00 91.25 469 ASP A N 1
ATOM 3788 C CA . ASP A 1 469 ? -8.386 15.904 -31.867 1.00 91.25 469 ASP A CA 1
ATOM 3789 C C . ASP A 1 469 ? -9.740 16.518 -31.462 1.00 91.25 469 ASP A C 1
ATOM 3791 O O . ASP A 1 469 ? -10.110 17.597 -31.932 1.00 91.25 469 ASP A O 1
ATOM 3795 N N . ASP A 1 470 ? -10.510 15.840 -30.606 1.00 89.88 470 ASP A N 1
ATOM 3796 C CA . ASP A 1 470 ? -11.829 16.300 -30.174 1.00 89.88 470 ASP A CA 1
ATOM 3797 C C . ASP A 1 470 ? -11.712 17.259 -28.966 1.00 89.88 470 ASP A C 1
ATOM 3799 O O . ASP A 1 470 ? -11.290 16.848 -27.880 1.00 89.88 470 ASP A O 1
ATOM 3803 N N . PRO A 1 471 ? -12.148 18.530 -29.102 1.00 87.75 471 PRO A N 1
ATOM 3804 C CA . PRO A 1 471 ? -11.979 19.568 -28.080 1.00 87.75 471 PRO A CA 1
ATOM 3805 C C . PRO A 1 471 ? -12.766 19.310 -26.788 1.00 87.75 471 PRO A C 1
ATOM 3807 O O . PRO A 1 471 ? -12.588 20.028 -25.801 1.00 87.75 471 PRO A O 1
ATOM 3810 N N . ARG A 1 472 ? -13.661 18.312 -26.771 1.00 87.75 472 ARG A N 1
ATOM 3811 C CA . ARG A 1 472 ? -14.366 17.881 -25.554 1.00 87.75 472 ARG A CA 1
ATOM 3812 C C . ARG A 1 472 ? -13.441 17.161 -24.574 1.00 87.75 472 ARG A C 1
ATOM 3814 O O . ARG A 1 472 ? -13.763 17.102 -23.385 1.00 87.75 472 ARG A O 1
ATOM 3821 N N . TYR A 1 473 ? -12.317 16.625 -25.046 1.00 89.31 473 TYR A N 1
ATOM 3822 C CA . TYR A 1 473 ? -11.327 15.940 -24.222 1.00 89.31 473 TYR A CA 1
ATOM 3823 C C . TYR A 1 473 ? -10.093 16.821 -24.006 1.00 89.31 473 TYR A C 1
ATOM 3825 O O . TYR A 1 473 ? -9.784 17.713 -24.788 1.00 89.31 473 TYR A O 1
ATOM 3833 N N . LYS A 1 474 ? -9.375 16.586 -22.902 1.00 91.00 474 LYS A N 1
ATOM 3834 C CA . LYS A 1 474 ? -8.176 17.362 -22.532 1.00 91.00 474 LYS A CA 1
ATOM 3835 C C . LYS A 1 474 ? -6.871 16.746 -23.033 1.00 91.00 474 LYS A C 1
ATOM 3837 O O . LYS A 1 474 ? -5.805 17.306 -22.769 1.00 91.00 474 LYS A O 1
ATOM 3842 N N . LEU A 1 475 ? -6.949 15.601 -23.711 1.00 94.00 475 LEU A N 1
ATOM 3843 C CA . LEU A 1 475 ? -5.795 14.846 -24.175 1.00 94.00 475 LEU A CA 1
ATOM 3844 C C . LEU A 1 475 ? -5.064 15.662 -25.243 1.00 94.00 475 LEU A C 1
ATOM 3846 O O . LEU A 1 475 ? -5.566 15.845 -26.340 1.00 94.00 475 LEU A O 1
ATOM 3850 N N . SER A 1 476 ? -3.879 16.162 -24.909 1.00 93.31 476 SER A N 1
ATOM 3851 C CA . SER A 1 476 ? -3.073 17.026 -25.783 1.00 93.31 476 SER A CA 1
ATOM 3852 C C . SER A 1 476 ? -1.807 16.331 -26.269 1.00 93.31 476 SER A C 1
ATOM 3854 O O . SER A 1 476 ? -1.336 16.614 -27.370 1.00 93.31 476 SER A O 1
ATOM 3856 N N . LYS A 1 477 ? -1.276 15.387 -25.484 1.00 96.19 477 LYS A N 1
ATOM 3857 C CA . LYS A 1 477 ? -0.116 14.577 -25.852 1.00 96.19 477 LYS A CA 1
ATOM 3858 C C . LYS A 1 477 ? -0.484 13.102 -25.837 1.00 96.19 477 LYS A C 1
ATOM 3860 O O . LYS A 1 477 ? -0.871 12.561 -24.803 1.00 96.19 477 LYS A O 1
ATOM 3865 N N . LEU A 1 478 ? -0.317 12.458 -26.982 1.00 96.50 478 LEU A N 1
ATOM 3866 C CA . LEU A 1 478 ? -0.513 11.030 -27.162 1.00 96.50 478 LEU A CA 1
ATOM 3867 C C . LEU A 1 478 ? 0.748 10.445 -27.798 1.00 96.50 478 LEU A C 1
ATOM 3869 O O . LEU A 1 478 ? 1.144 10.865 -28.884 1.00 96.50 478 LEU A O 1
ATOM 3873 N N . ASN A 1 479 ? 1.369 9.471 -27.135 1.00 95.25 479 ASN A N 1
ATOM 3874 C CA . ASN A 1 479 ? 2.452 8.683 -27.717 1.00 95.25 479 ASN A CA 1
ATOM 3875 C C . ASN A 1 479 ? 1.971 7.247 -27.950 1.00 95.25 479 ASN A C 1
ATOM 3877 O O . ASN A 1 479 ? 1.608 6.557 -27.007 1.00 95.25 479 ASN A O 1
ATOM 3881 N N . VAL A 1 480 ? 1.969 6.796 -29.203 1.00 93.56 480 VAL A N 1
ATOM 3882 C CA . VAL A 1 480 ? 1.527 5.452 -29.631 1.00 93.56 480 VAL A CA 1
ATOM 3883 C C . VAL A 1 480 ? 2.612 4.721 -30.433 1.00 93.56 480 VAL A C 1
ATOM 3885 O O . VAL A 1 480 ? 2.331 3.797 -31.203 1.00 93.56 480 VAL A O 1
ATOM 3888 N N . GLU A 1 481 ? 3.868 5.144 -30.281 1.00 88.38 481 GLU A N 1
ATOM 3889 C CA . GLU A 1 481 ? 5.011 4.557 -30.975 1.00 88.38 481 GLU A CA 1
ATOM 3890 C C . GLU A 1 481 ? 5.267 3.121 -30.493 1.00 88.38 481 GLU A C 1
ATOM 3892 O O . GLU A 1 481 ? 5.722 2.888 -29.379 1.00 88.38 481 GLU A O 1
ATOM 3897 N N . HIS A 1 482 ? 4.980 2.121 -31.325 1.00 80.12 482 HIS A N 1
ATOM 3898 C CA . HIS A 1 482 ? 5.055 0.713 -30.913 1.00 80.12 482 HIS A CA 1
ATOM 3899 C C . HIS A 1 482 ? 6.424 0.050 -31.105 1.00 80.12 482 HIS A C 1
ATOM 3901 O O . HIS A 1 482 ? 6.659 -1.027 -30.565 1.00 80.12 482 HIS A O 1
ATOM 3907 N N . CYS A 1 483 ? 7.326 0.648 -31.890 1.00 78.88 483 CYS A N 1
ATOM 3908 C CA . CYS A 1 483 ? 8.671 0.119 -32.162 1.00 78.88 483 CYS A CA 1
ATOM 3909 C C . CYS A 1 483 ? 8.712 -1.355 -32.653 1.00 78.88 483 CYS A C 1
ATOM 3911 O O . CYS A 1 483 ? 9.742 -2.014 -32.506 1.00 78.88 483 CYS A O 1
ATOM 3913 N N . GLY A 1 484 ? 7.613 -1.862 -33.241 1.00 80.81 484 GLY A N 1
ATOM 3914 C CA . GLY A 1 484 ? 7.471 -3.204 -33.840 1.00 80.81 484 GLY A CA 1
ATOM 3915 C C . GLY A 1 484 ? 6.767 -4.270 -32.975 1.00 80.81 484 GLY A C 1
ATOM 3916 O O . GLY A 1 484 ? 6.862 -4.276 -31.754 1.00 80.81 484 GLY A O 1
ATOM 3917 N N . SER A 1 485 ? 6.071 -5.221 -33.615 1.00 81.62 485 SER A N 1
ATOM 3918 C CA . SER A 1 485 ? 5.310 -6.293 -32.932 1.00 81.62 485 SER A CA 1
ATOM 3919 C C . SER A 1 485 ? 6.188 -7.321 -32.205 1.00 81.62 485 SER A C 1
ATOM 3921 O O . SER A 1 485 ? 5.734 -7.963 -31.260 1.00 81.62 485 SER A O 1
ATOM 3923 N N . HIS A 1 486 ? 7.467 -7.440 -32.579 1.00 82.00 486 HIS A N 1
ATOM 3924 C CA . HIS A 1 486 ? 8.443 -8.326 -31.927 1.00 82.00 486 HIS A CA 1
ATOM 3925 C C . HIS A 1 486 ? 8.640 -8.022 -30.428 1.00 82.00 486 HIS A C 1
ATOM 3927 O O . HIS A 1 486 ? 9.112 -8.890 -29.687 1.00 82.00 486 HIS A O 1
ATOM 3933 N N . ARG A 1 487 ? 8.248 -6.818 -29.983 1.00 83.31 487 ARG A N 1
ATOM 3934 C CA . ARG A 1 487 ? 8.288 -6.353 -28.589 1.00 83.31 487 ARG A CA 1
ATOM 3935 C C . ARG A 1 487 ? 7.086 -6.800 -27.750 1.00 83.31 487 ARG A C 1
ATOM 3937 O O . ARG A 1 487 ? 7.057 -6.561 -26.548 1.00 83.31 487 ARG A O 1
ATOM 3944 N N . MET A 1 488 ? 6.107 -7.497 -28.324 1.00 87.94 488 MET A N 1
ATOM 3945 C CA . MET A 1 488 ? 4.970 -8.052 -27.575 1.00 87.94 488 MET A CA 1
ATOM 3946 C C . MET A 1 488 ? 5.352 -9.342 -26.835 1.00 87.94 488 MET A C 1
ATOM 3948 O O . MET A 1 488 ? 4.770 -10.405 -27.034 1.00 87.94 488 MET A O 1
ATOM 3952 N N . LYS A 1 489 ? 6.371 -9.243 -25.978 1.00 88.31 489 LYS A N 1
ATOM 3953 C CA . LYS A 1 489 ? 6.902 -10.314 -25.128 1.00 88.31 489 LYS A CA 1
ATOM 3954 C C . LYS A 1 489 ? 7.003 -9.804 -23.687 1.00 88.31 489 LYS A C 1
ATOM 3956 O O . LYS A 1 489 ? 7.292 -8.629 -23.495 1.00 88.31 489 LYS A O 1
ATOM 3961 N N . PRO A 1 490 ? 6.769 -10.635 -22.665 1.00 85.81 490 PRO A N 1
ATOM 3962 C CA . PRO A 1 490 ? 6.890 -10.201 -21.276 1.00 85.81 490 PRO A CA 1
ATOM 3963 C C . PRO A 1 490 ? 8.337 -9.880 -20.884 1.00 85.81 490 PRO A C 1
ATOM 3965 O O . PRO A 1 490 ? 9.294 -10.407 -21.460 1.00 85.81 490 PRO A O 1
ATOM 3968 N N . GLY A 1 491 ? 8.481 -9.024 -19.873 1.00 84.44 491 GLY A N 1
ATOM 3969 C CA . GLY A 1 491 ? 9.765 -8.651 -19.285 1.00 84.44 491 GLY A CA 1
ATOM 3970 C C . GLY A 1 491 ? 10.704 -7.864 -20.205 1.00 84.44 491 GLY A C 1
ATOM 3971 O O . GLY A 1 491 ? 10.365 -7.451 -21.312 1.00 84.44 491 GLY A O 1
ATOM 3972 N N . ILE A 1 492 ? 11.932 -7.657 -19.732 1.00 83.06 492 ILE A N 1
ATOM 3973 C CA . ILE A 1 492 ? 12.924 -6.766 -20.359 1.00 83.06 492 ILE A CA 1
ATOM 3974 C C . ILE A 1 492 ? 13.378 -7.226 -21.752 1.00 83.06 492 ILE A C 1
ATOM 3976 O O . ILE A 1 492 ? 13.796 -6.411 -22.571 1.00 83.06 492 ILE A O 1
ATOM 3980 N N . LYS A 1 493 ? 13.229 -8.524 -22.054 1.00 84.38 493 LYS A N 1
ATOM 3981 C CA . LYS A 1 493 ? 13.550 -9.119 -23.359 1.00 84.38 493 LYS A CA 1
ATOM 3982 C C . LYS A 1 493 ? 12.702 -8.541 -24.497 1.00 84.38 493 LYS A C 1
ATOM 3984 O O . LYS A 1 493 ? 13.090 -8.665 -25.654 1.00 84.38 493 LYS A O 1
ATOM 3989 N N . LYS A 1 494 ? 11.594 -7.843 -24.209 1.00 87.81 494 LYS A N 1
ATOM 3990 C CA . LYS A 1 494 ? 10.873 -7.048 -25.221 1.00 87.81 494 LYS A CA 1
ATOM 3991 C C . LYS A 1 494 ? 11.707 -5.935 -25.842 1.00 87.81 494 LYS A C 1
ATOM 3993 O O . LYS A 1 494 ? 11.422 -5.477 -26.947 1.00 87.81 494 LYS A O 1
ATOM 3998 N N . TYR A 1 495 ? 12.746 -5.507 -25.136 1.00 89.50 495 TYR A N 1
ATOM 3999 C CA . TYR A 1 495 ? 13.670 -4.499 -25.614 1.00 89.50 495 TYR A CA 1
ATOM 4000 C C . TYR A 1 495 ? 14.832 -5.078 -26.421 1.00 89.50 495 TYR A C 1
ATOM 4002 O O . TYR A 1 495 ? 15.679 -4.301 -26.853 1.00 89.50 495 TYR A O 1
ATOM 4010 N N . ALA A 1 496 ? 14.855 -6.402 -26.643 1.00 88.50 496 ALA A N 1
ATOM 4011 C CA . ALA A 1 496 ? 15.919 -7.091 -27.361 1.00 88.50 496 ALA A CA 1
ATOM 4012 C C . ALA A 1 496 ? 16.209 -6.421 -28.708 1.00 88.50 496 ALA A C 1
ATOM 4014 O O . ALA A 1 496 ? 15.302 -6.208 -29.516 1.00 88.50 496 ALA A O 1
ATOM 4015 N N . TRP A 1 497 ? 17.476 -6.090 -28.921 1.00 83.31 497 TRP A N 1
ATOM 4016 C CA . TRP A 1 497 ? 17.961 -5.430 -30.119 1.00 83.31 497 TRP A CA 1
ATOM 4017 C C . TRP A 1 497 ? 19.161 -6.187 -30.674 1.00 83.31 497 TRP A C 1
ATOM 4019 O O . TRP A 1 497 ? 20.079 -6.540 -29.934 1.00 83.31 497 TRP A O 1
ATOM 4029 N N . GLU A 1 498 ? 19.158 -6.437 -31.981 1.00 85.44 498 GLU A N 1
ATOM 4030 C CA . GLU A 1 498 ? 20.304 -7.044 -32.650 1.00 85.44 498 GLU A CA 1
ATOM 4031 C C . GLU A 1 498 ? 21.340 -5.961 -32.957 1.00 85.44 498 GLU A C 1
ATOM 4033 O O . GLU A 1 498 ? 21.084 -5.027 -33.719 1.00 85.44 498 GLU A O 1
ATOM 4038 N N . LEU A 1 499 ? 22.510 -6.076 -32.330 1.00 89.06 499 LEU A N 1
ATOM 4039 C CA . LEU A 1 499 ? 23.623 -5.148 -32.498 1.00 89.06 499 LEU A CA 1
ATOM 4040 C C . LEU A 1 499 ? 24.678 -5.733 -33.435 1.00 89.06 499 LEU A C 1
ATOM 4042 O O . LEU A 1 499 ? 24.889 -6.946 -33.478 1.00 89.06 499 LEU A O 1
ATOM 4046 N N . THR A 1 500 ? 25.366 -4.854 -34.158 1.00 91.69 500 THR A N 1
ATOM 4047 C CA . THR A 1 500 ? 26.516 -5.214 -34.993 1.00 91.69 500 THR A CA 1
ATOM 4048 C C . THR A 1 500 ? 27.695 -4.319 -34.656 1.00 91.69 500 THR A C 1
ATOM 4050 O O . THR A 1 500 ? 27.554 -3.101 -34.537 1.00 91.69 500 THR A O 1
ATOM 4053 N N . LEU A 1 501 ? 28.870 -4.919 -34.526 1.00 88.38 501 LEU A N 1
ATOM 4054 C CA . LEU A 1 501 ? 30.127 -4.225 -34.275 1.00 88.38 501 LEU A CA 1
ATOM 4055 C C . LEU A 1 501 ? 30.511 -3.383 -35.500 1.00 88.38 501 LEU A C 1
ATOM 4057 O O . LEU A 1 501 ? 30.368 -3.837 -36.633 1.00 88.38 501 LEU A O 1
ATOM 4061 N N . ASP A 1 502 ? 30.967 -2.151 -35.271 1.00 86.62 502 ASP A N 1
ATOM 4062 C CA . ASP A 1 502 ? 31.425 -1.217 -36.303 1.00 86.62 502 ASP A CA 1
ATOM 4063 C C . ASP A 1 502 ? 32.902 -1.503 -36.620 1.00 86.62 502 ASP A C 1
ATOM 4065 O O . ASP A 1 502 ? 33.774 -1.159 -35.807 1.00 86.62 502 ASP A O 1
ATOM 4069 N N . PRO A 1 503 ? 33.224 -2.076 -37.800 1.00 83.56 503 PRO A N 1
ATOM 4070 C CA . PRO A 1 503 ? 34.605 -2.358 -38.182 1.00 83.56 503 PRO A CA 1
ATOM 4071 C C . PRO A 1 503 ? 35.477 -1.102 -38.209 1.00 83.56 503 PRO A C 1
ATOM 4073 O O . PRO A 1 503 ? 36.674 -1.190 -37.954 1.00 83.56 503 PRO A O 1
ATOM 4076 N N . GLY A 1 504 ? 34.895 0.075 -38.469 1.00 80.62 504 GLY A N 1
ATOM 4077 C CA . GLY A 1 504 ? 35.612 1.350 -38.470 1.00 80.62 504 GLY A CA 1
ATOM 4078 C C . GLY A 1 504 ? 36.054 1.817 -37.080 1.00 80.62 504 GLY A C 1
ATOM 4079 O O . GLY A 1 504 ? 36.825 2.772 -36.975 1.00 80.62 504 GLY A O 1
ATOM 4080 N N . THR A 1 505 ? 35.582 1.162 -36.015 1.00 81.81 505 THR A N 1
ATOM 4081 C CA . THR A 1 505 ? 35.972 1.447 -34.625 1.00 81.81 505 THR A CA 1
ATOM 4082 C C . THR A 1 505 ? 36.832 0.360 -33.991 1.00 81.81 505 THR A C 1
ATOM 4084 O O . THR A 1 505 ? 37.328 0.577 -32.891 1.00 81.81 505 THR A O 1
ATOM 4087 N N . ALA A 1 506 ? 37.011 -0.782 -34.659 1.00 80.88 506 ALA A N 1
ATOM 4088 C CA . ALA A 1 506 ? 37.760 -1.905 -34.117 1.00 80.88 506 ALA A CA 1
ATOM 4089 C C . ALA A 1 506 ? 39.269 -1.615 -34.071 1.00 80.88 506 ALA A C 1
ATOM 4091 O O . ALA A 1 506 ? 39.854 -1.106 -35.032 1.00 80.88 506 ALA A O 1
ATOM 4092 N N . HIS A 1 507 ? 39.901 -1.973 -32.954 1.00 79.88 507 HIS A N 1
ATOM 4093 C CA . HIS A 1 507 ? 41.357 -1.989 -32.819 1.00 79.88 507 HIS A CA 1
ATOM 4094 C C . HIS A 1 507 ? 42.010 -2.983 -33.804 1.00 79.88 507 HIS A C 1
ATOM 4096 O O . HIS A 1 507 ? 41.401 -3.977 -34.192 1.00 79.88 507 HIS A O 1
ATOM 4102 N N . GLN A 1 508 ? 43.269 -2.744 -34.187 1.00 79.50 508 GLN A N 1
ATOM 4103 C CA . GLN A 1 508 ? 43.983 -3.534 -35.206 1.00 79.50 508 GLN A CA 1
ATOM 4104 C C . GLN A 1 508 ? 44.133 -5.019 -34.837 1.00 79.50 508 GLN A C 1
ATOM 4106 O O . GLN A 1 508 ? 44.124 -5.868 -35.715 1.00 79.50 508 GLN A O 1
ATOM 4111 N N . ASN A 1 509 ? 44.220 -5.349 -33.550 1.00 81.94 509 ASN A N 1
ATOM 4112 C CA . ASN A 1 509 ? 44.279 -6.733 -33.053 1.00 81.94 509 ASN A CA 1
ATOM 4113 C C . ASN A 1 509 ? 42.905 -7.374 -32.787 1.00 81.94 509 ASN A C 1
ATOM 4115 O O . ASN A 1 509 ? 42.831 -8.408 -32.125 1.00 81.94 509 ASN A O 1
ATOM 4119 N N . LEU A 1 510 ? 41.807 -6.761 -33.240 1.00 83.62 510 LEU A N 1
ATOM 4120 C CA . LEU A 1 510 ? 40.462 -7.316 -33.097 1.00 83.62 510 LEU A CA 1
ATOM 4121 C C . LEU A 1 510 ? 39.945 -7.807 -34.446 1.00 83.62 510 LEU A C 1
ATOM 4123 O O . LEU A 1 510 ? 39.747 -7.030 -35.378 1.00 83.62 510 LEU A O 1
ATOM 4127 N N . LEU A 1 511 ? 39.674 -9.107 -34.523 1.00 85.31 511 LEU A N 1
ATOM 4128 C CA . LEU A 1 511 ? 39.035 -9.734 -35.669 1.00 85.31 511 LEU A CA 1
ATOM 4129 C C . LEU A 1 511 ? 37.524 -9.802 -35.441 1.00 85.31 511 LEU A C 1
ATOM 4131 O O . LEU A 1 511 ? 37.057 -10.390 -34.463 1.00 85.31 511 LEU A O 1
ATOM 4135 N N . LEU A 1 512 ? 36.765 -9.219 -36.369 1.00 87.44 512 LEU A N 1
ATOM 4136 C CA . LEU A 1 512 ? 35.310 -9.318 -36.397 1.00 87.44 512 LEU A CA 1
ATOM 4137 C C . LEU A 1 512 ? 34.883 -10.498 -37.273 1.00 87.44 512 LEU A C 1
ATOM 4139 O O . LEU A 1 512 ? 35.367 -10.665 -38.390 1.00 87.44 512 LEU A O 1
ATOM 4143 N N . SER A 1 513 ? 33.968 -11.318 -36.767 1.00 88.50 513 SER A N 1
ATOM 4144 C CA . SER A 1 513 ? 33.436 -12.500 -37.456 1.00 88.50 513 SER A CA 1
ATOM 4145 C C . SER A 1 513 ? 31.922 -12.623 -37.253 1.00 88.50 513 SER A C 1
ATOM 4147 O O . SER A 1 513 ? 31.302 -11.778 -36.600 1.00 88.50 513 SER A O 1
ATOM 4149 N N . GLU A 1 514 ? 31.307 -13.641 -37.868 1.00 87.00 514 GLU A N 1
ATOM 4150 C CA . GLU A 1 514 ? 29.865 -13.928 -37.754 1.00 87.00 514 GLU A CA 1
ATOM 4151 C C . GLU A 1 514 ? 28.986 -12.712 -38.118 1.00 87.00 514 GLU A C 1
ATOM 4153 O O . GLU A 1 514 ? 28.074 -12.327 -37.391 1.00 87.00 514 GLU A O 1
ATOM 4158 N N . GLY A 1 515 ? 29.300 -12.049 -39.239 1.00 84.19 515 GLY A N 1
ATOM 4159 C CA . GLY A 1 515 ? 28.571 -10.854 -39.681 1.00 84.19 515 GLY A CA 1
ATOM 4160 C C . GLY A 1 515 ? 28.730 -9.658 -38.734 1.00 84.19 515 GLY A C 1
ATOM 4161 O O . GLY A 1 515 ? 27.768 -8.930 -38.501 1.00 84.19 515 GLY A O 1
ATOM 4162 N N . ASN A 1 516 ? 29.929 -9.473 -38.170 1.00 87.62 516 ASN A N 1
ATOM 4163 C CA . ASN A 1 516 ? 30.261 -8.458 -37.163 1.00 87.62 516 ASN A CA 1
ATOM 4164 C C . ASN A 1 516 ? 29.490 -8.609 -35.840 1.00 87.62 516 ASN A C 1
ATOM 4166 O O . ASN A 1 516 ? 29.252 -7.620 -35.148 1.00 87.62 516 ASN A O 1
ATOM 4170 N N . ARG A 1 517 ? 29.090 -9.829 -35.468 1.00 87.75 517 ARG A N 1
ATOM 4171 C CA . ARG A 1 517 ? 28.451 -10.115 -34.167 1.00 87.75 517 ARG A CA 1
ATOM 4172 C C . ARG A 1 517 ? 29.418 -10.695 -33.140 1.00 87.75 517 ARG A C 1
ATOM 4174 O O . ARG A 1 517 ? 29.103 -10.724 -31.955 1.00 87.75 517 ARG A O 1
ATOM 4181 N N . LYS A 1 518 ? 30.602 -11.114 -33.583 1.00 88.88 518 LYS A N 1
ATOM 4182 C CA . LYS A 1 518 ? 31.636 -11.707 -32.742 1.00 88.88 518 LYS A CA 1
ATOM 4183 C C . LYS A 1 518 ? 32.950 -10.970 -32.908 1.00 88.88 518 LYS A C 1
ATOM 4185 O O . LYS A 1 518 ? 33.337 -10.638 -34.027 1.00 88.88 518 LYS A O 1
ATOM 4190 N N . VAL A 1 519 ? 33.634 -10.752 -31.791 1.00 87.62 519 VAL A N 1
ATOM 4191 C CA . VAL A 1 519 ? 34.974 -10.169 -31.740 1.00 87.62 519 VAL A CA 1
ATOM 4192 C C . VAL A 1 519 ? 35.922 -11.122 -31.029 1.00 87.62 519 VAL A C 1
ATOM 4194 O O . VAL A 1 519 ? 35.595 -11.664 -29.975 1.00 87.62 519 VAL A O 1
ATOM 4197 N N . THR A 1 520 ? 37.096 -11.327 -31.612 1.00 86.06 520 THR A N 1
ATOM 4198 C CA . THR A 1 520 ? 38.178 -12.125 -31.030 1.00 86.06 520 THR A CA 1
ATOM 4199 C C . THR A 1 520 ? 39.492 -11.380 -31.153 1.00 86.06 520 THR A C 1
ATOM 4201 O O . THR A 1 520 ? 39.730 -10.698 -32.149 1.00 86.06 520 THR A O 1
ATOM 4204 N N . TRP A 1 521 ? 40.359 -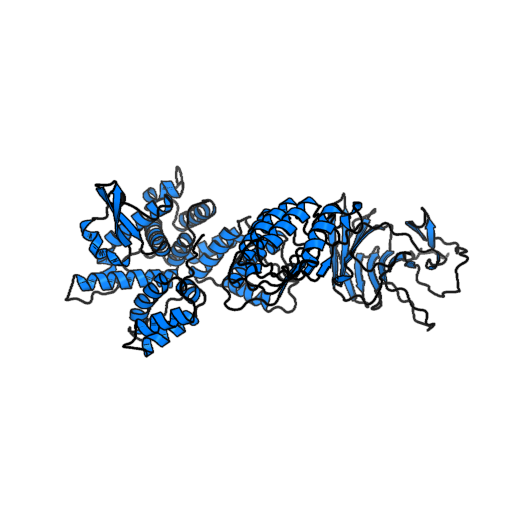11.535 -30.160 1.00 85.12 521 TRP A N 1
ATOM 4205 C CA . TRP A 1 521 ? 41.711 -11.004 -30.232 1.00 85.12 521 TRP A CA 1
ATOM 4206 C C . TRP A 1 521 ? 42.606 -11.886 -31.111 1.00 85.12 521 TRP A C 1
ATOM 4208 O O . TRP A 1 521 ? 42.502 -13.113 -31.056 1.00 85.12 521 TRP A O 1
ATOM 4218 N N . VAL A 1 522 ? 43.480 -11.261 -31.900 1.00 82.06 522 VAL A N 1
ATOM 4219 C CA . VAL A 1 522 ? 44.460 -11.926 -32.770 1.00 82.06 522 VAL A CA 1
ATOM 4220 C C . VAL A 1 522 ? 45.823 -11.231 -32.695 1.00 82.06 522 VAL A C 1
ATOM 4222 O O . VAL A 1 522 ? 45.904 -10.005 -32.585 1.00 82.06 522 VAL A O 1
ATOM 4225 N N . GLU A 1 523 ? 46.901 -12.015 -32.773 1.00 75.44 523 GLU A N 1
ATOM 4226 C CA . GLU A 1 523 ? 48.281 -11.500 -32.764 1.00 75.44 523 GLU A CA 1
ATOM 4227 C C . GLU A 1 523 ? 48.586 -10.651 -34.005 1.00 75.44 523 GLU A C 1
ATOM 4229 O O . GLU A 1 523 ? 49.246 -9.618 -33.905 1.00 75.44 523 GLU A O 1
ATOM 4234 N N . GLU A 1 524 ? 48.067 -11.048 -35.168 1.00 74.75 524 GLU A N 1
ATOM 4235 C CA . GLU A 1 524 ? 48.296 -10.348 -36.432 1.00 74.75 524 GLU A CA 1
ATOM 4236 C C . GLU A 1 524 ? 47.408 -9.103 -36.576 1.00 74.75 524 GLU A C 1
ATOM 4238 O O . GLU A 1 524 ? 46.177 -9.176 -36.478 1.00 74.75 524 GLU A O 1
ATOM 4243 N N . GLU A 1 525 ? 48.029 -7.957 -36.874 1.00 73.44 525 GLU A N 1
ATOM 4244 C CA . GLU A 1 525 ? 47.317 -6.708 -37.154 1.00 73.44 525 GLU A CA 1
ATOM 4245 C C . GLU A 1 525 ? 46.423 -6.833 -38.398 1.00 73.44 525 GLU A C 1
ATOM 4247 O O . GLU A 1 525 ? 46.867 -7.143 -39.508 1.00 73.44 525 GLU A O 1
ATOM 4252 N N . GLN A 1 526 ? 45.140 -6.536 -38.220 1.00 70.00 526 GLN A N 1
ATOM 4253 C CA . GLN A 1 526 ? 44.132 -6.575 -39.269 1.00 70.00 526 GLN A CA 1
ATOM 4254 C C . GLN A 1 526 ? 44.232 -5.337 -40.176 1.00 70.00 526 GLN A C 1
ATOM 4256 O O . GLN A 1 526 ? 44.265 -4.193 -39.719 1.00 70.00 526 GLN A O 1
ATOM 4261 N N . LYS A 1 527 ? 44.237 -5.550 -41.499 1.00 59.56 527 LYS A N 1
ATOM 4262 C CA . LYS A 1 527 ? 44.271 -4.473 -42.506 1.00 59.56 527 LYS A CA 1
ATOM 4263 C C . LYS A 1 527 ? 42.860 -3.962 -42.811 1.00 59.56 527 LYS A C 1
ATOM 4265 O O . LYS A 1 527 ? 42.243 -4.403 -43.777 1.00 59.56 527 LYS A O 1
ATOM 4270 N N . ASN A 1 528 ? 42.343 -3.017 -42.027 1.00 55.91 528 ASN A N 1
ATOM 4271 C CA . ASN A 1 528 ? 41.060 -2.369 -42.331 1.00 55.91 528 ASN A CA 1
ATOM 4272 C C . ASN A 1 528 ? 41.248 -1.087 -43.185 1.00 55.91 528 ASN A C 1
ATOM 4274 O O . ASN A 1 528 ? 42.009 -0.198 -42.787 1.00 55.91 528 ASN A O 1
ATOM 4278 N N . PRO A 1 529 ? 40.550 -0.926 -44.330 1.00 48.78 529 PRO A N 1
ATOM 4279 C CA . PRO A 1 529 ? 40.666 0.252 -45.206 1.00 48.78 529 PRO A CA 1
ATOM 4280 C C . PRO A 1 529 ? 40.219 1.585 -44.575 1.00 48.78 529 PRO A C 1
ATOM 4282 O O . PRO A 1 529 ? 40.497 2.646 -45.132 1.00 48.78 529 PRO A O 1
ATOM 4285 N N . HIS A 1 530 ? 39.565 1.561 -43.409 1.00 47.88 530 HIS A N 1
ATOM 4286 C CA . HIS A 1 530 ? 39.108 2.760 -42.694 1.00 47.88 530 HIS A CA 1
ATOM 4287 C C . HIS A 1 530 ? 40.039 3.221 -41.555 1.00 47.88 530 HIS A C 1
ATOM 4289 O O . HIS A 1 530 ? 39.706 4.169 -40.839 1.00 47.88 530 HIS A O 1
ATOM 4295 N N . HIS A 1 531 ? 41.218 2.606 -41.389 1.00 53.25 531 HIS A N 1
ATOM 4296 C CA . HIS A 1 531 ? 42.193 2.991 -40.363 1.00 53.25 531 HIS A CA 1
ATOM 4297 C C . HIS A 1 531 ? 42.884 4.332 -40.676 1.00 53.25 531 HIS A C 1
ATOM 4299 O O . HIS A 1 531 ? 44.040 4.401 -41.093 1.00 53.25 531 HIS A O 1
ATOM 4305 N N . LEU A 1 532 ? 42.209 5.443 -40.389 1.00 44.53 532 LEU A N 1
ATOM 4306 C CA . LEU A 1 532 ? 42.898 6.697 -40.090 1.00 44.53 532 LEU A CA 1
ATOM 4307 C C . LEU A 1 532 ? 43.643 6.501 -38.768 1.00 44.53 532 LEU A C 1
ATOM 4309 O O . LEU A 1 532 ? 42.994 6.560 -37.730 1.00 44.53 532 LEU A O 1
ATOM 4313 N N . LYS A 1 533 ? 44.962 6.239 -38.825 1.00 42.31 533 LYS A N 1
ATOM 4314 C CA . LYS A 1 533 ? 45.930 6.165 -37.703 1.00 42.31 533 LYS A CA 1
ATOM 4315 C C . LYS A 1 533 ? 45.360 6.699 -36.373 1.00 42.31 533 LYS A C 1
ATOM 4317 O O . LYS A 1 533 ? 45.573 7.864 -36.028 1.00 42.31 533 LYS A O 1
ATOM 4322 N N . ARG A 1 534 ? 44.629 5.860 -35.636 1.00 47.66 534 ARG A N 1
ATOM 4323 C CA . ARG A 1 534 ? 44.269 6.109 -34.240 1.00 47.66 534 ARG A CA 1
ATOM 4324 C C . ARG A 1 534 ? 45.313 5.389 -33.411 1.00 47.66 534 ARG A C 1
ATOM 4326 O O . ARG A 1 534 ? 45.441 4.178 -33.516 1.00 47.66 534 ARG A O 1
ATOM 4333 N N . SER A 1 535 ? 46.083 6.140 -32.636 1.00 41.62 535 SER A N 1
ATOM 4334 C CA . SER A 1 535 ? 46.968 5.588 -31.614 1.00 41.62 535 SER A CA 1
ATOM 4335 C C . SER A 1 535 ? 46.165 5.291 -30.340 1.00 41.62 535 SER A C 1
ATOM 4337 O O . SER A 1 535 ? 46.488 5.824 -29.282 1.00 41.62 535 SER A O 1
ATOM 4339 N N . ASP A 1 536 ? 45.073 4.535 -30.448 1.00 48.16 536 ASP A N 1
ATOM 4340 C CA . ASP A 1 536 ? 44.346 4.052 -29.271 1.00 48.16 536 ASP A CA 1
ATOM 4341 C C . ASP A 1 536 ? 44.922 2.681 -28.929 1.00 48.16 536 ASP A C 1
ATOM 4343 O O . ASP A 1 536 ? 44.747 1.742 -29.691 1.00 48.16 536 ASP A O 1
ATOM 4347 N N . GLN A 1 537 ? 45.659 2.574 -27.820 1.00 53.38 537 GLN A N 1
ATOM 4348 C CA . GLN A 1 537 ? 46.154 1.285 -27.310 1.00 53.38 537 GLN A CA 1
ATOM 4349 C C . GLN A 1 537 ? 45.056 0.460 -26.605 1.00 53.38 537 GLN A C 1
ATOM 4351 O O . GLN A 1 537 ? 45.325 -0.653 -26.159 1.00 53.38 537 GLN A O 1
ATOM 4356 N N . SER A 1 538 ? 43.831 0.982 -26.462 1.00 63.16 538 SER A N 1
ATOM 4357 C CA . SER A 1 538 ? 42.706 0.225 -25.906 1.00 63.16 538 SER A CA 1
ATOM 4358 C C . SER A 1 538 ? 42.140 -0.729 -26.962 1.00 63.16 538 SER A C 1
ATOM 4360 O O . SER A 1 538 ? 41.755 -0.326 -28.062 1.00 63.16 538 SER A O 1
ATOM 4362 N N . GLN A 1 539 ? 42.083 -2.023 -26.634 1.00 78.00 539 GLN A N 1
ATOM 4363 C CA . GLN A 1 539 ? 41.550 -3.077 -27.504 1.00 78.00 539 GLN A CA 1
ATOM 4364 C C . GLN A 1 539 ? 40.013 -3.052 -27.489 1.00 78.00 539 GLN A C 1
ATOM 4366 O O . GLN A 1 539 ? 39.358 -3.991 -27.033 1.00 78.00 539 GLN A O 1
ATOM 4371 N N . GLN A 1 540 ? 39.436 -1.949 -27.968 1.00 83.69 540 GLN A N 1
ATOM 4372 C CA . GLN A 1 540 ? 38.000 -1.681 -27.955 1.00 83.69 540 GLN A CA 1
ATOM 4373 C C . GLN A 1 540 ? 37.383 -1.773 -29.357 1.00 83.69 540 GLN A C 1
ATOM 4375 O O . GLN A 1 540 ? 38.020 -1.489 -30.373 1.00 83.69 540 GLN A O 1
ATOM 4380 N N . VAL A 1 541 ? 36.103 -2.137 -29.399 1.00 86.25 541 VAL A N 1
ATOM 4381 C CA . VAL A 1 541 ? 35.224 -1.989 -30.561 1.00 86.25 541 VAL A CA 1
ATOM 4382 C C . VAL A 1 541 ? 33.841 -1.513 -30.108 1.00 86.25 541 VAL A C 1
ATOM 4384 O O . VAL A 1 541 ? 33.324 -1.947 -29.075 1.00 86.25 541 VAL A O 1
ATOM 4387 N N . LEU A 1 542 ? 33.240 -0.594 -30.866 1.00 89.69 542 LEU A N 1
ATOM 4388 C CA . LEU A 1 542 ? 31.892 -0.076 -30.622 1.00 89.69 542 LEU A CA 1
ATOM 4389 C C . LEU A 1 542 ? 30.904 -0.736 -31.589 1.00 89.69 542 LEU A C 1
ATOM 4391 O O . LEU A 1 542 ? 31.273 -1.170 -32.678 1.00 89.69 542 LEU A O 1
ATOM 4395 N N . CYS A 1 543 ? 29.628 -0.776 -31.220 1.00 89.25 543 CYS A N 1
ATOM 4396 C CA . CYS A 1 543 ? 28.550 -1.117 -32.141 1.00 89.25 543 CYS A CA 1
ATOM 4397 C C . CYS A 1 543 ? 28.253 0.042 -33.098 1.00 89.25 543 CYS A C 1
ATOM 4399 O O . CYS A 1 543 ? 28.435 1.215 -32.767 1.00 89.25 543 CYS A O 1
ATOM 4401 N N . GLN A 1 544 ? 27.751 -0.290 -34.285 1.00 88.62 544 GLN A N 1
ATOM 4402 C CA . GLN A 1 544 ? 27.362 0.680 -35.308 1.00 88.62 544 GLN A CA 1
ATOM 4403 C C . GLN A 1 544 ? 26.128 1.488 -34.887 1.00 88.62 544 GLN A C 1
ATOM 4405 O O . GLN A 1 544 ? 26.006 2.673 -35.208 1.00 88.62 544 GLN A O 1
ATOM 4410 N N . GLN A 1 545 ? 25.205 0.848 -34.169 1.00 90.81 545 GLN A N 1
ATOM 4411 C CA . GLN A 1 545 ? 23.964 1.451 -33.704 1.00 90.81 545 GLN A CA 1
ATOM 4412 C C . GLN A 1 545 ? 24.215 2.306 -32.454 1.00 90.81 545 GLN A C 1
ATOM 4414 O O . GLN A 1 545 ? 24.692 1.814 -31.433 1.00 90.81 545 GLN A O 1
ATOM 4419 N N . GLY A 1 546 ? 23.849 3.587 -32.530 1.00 90.00 546 GLY A N 1
ATOM 4420 C CA . GLY A 1 546 ? 23.732 4.459 -31.362 1.00 90.00 546 GLY A CA 1
ATOM 4421 C C . GLY A 1 546 ? 22.324 4.369 -30.778 1.00 90.00 546 GLY A C 1
ATOM 4422 O O . GLY A 1 546 ? 21.350 4.481 -31.518 1.00 90.00 546 GLY A O 1
ATOM 4423 N N . LEU A 1 547 ? 22.227 4.181 -29.467 1.00 91.56 547 LEU A N 1
ATOM 4424 C CA . LEU A 1 547 ? 20.986 3.970 -28.732 1.00 91.56 547 LEU A CA 1
ATOM 4425 C C . LEU A 1 547 ? 20.556 5.257 -28.007 1.00 91.56 547 LEU A C 1
ATOM 4427 O O . LEU A 1 547 ? 21.352 5.870 -27.289 1.00 91.56 547 LEU A O 1
ATOM 4431 N N . ASP A 1 548 ? 19.296 5.650 -28.197 1.00 90.00 548 ASP A N 1
ATOM 4432 C CA . ASP A 1 548 ? 18.623 6.809 -27.580 1.00 90.00 548 ASP A CA 1
ATOM 4433 C C . ASP A 1 548 ? 17.216 6.477 -27.030 1.00 90.00 548 ASP A C 1
ATOM 4435 O O . ASP A 1 548 ? 16.478 7.366 -26.613 1.00 90.00 548 ASP A O 1
ATOM 4439 N N . GLY A 1 549 ? 16.859 5.189 -26.969 1.00 88.69 549 GLY A N 1
ATOM 4440 C CA . GLY A 1 549 ? 15.591 4.688 -26.426 1.00 88.69 549 GLY A CA 1
ATOM 4441 C C . GLY A 1 549 ? 15.775 3.538 -25.433 1.00 88.69 549 GLY A C 1
ATOM 4442 O O . GLY A 1 549 ? 16.834 3.391 -24.818 1.00 88.69 549 GLY A O 1
ATOM 4443 N N . ARG A 1 550 ? 14.740 2.698 -25.282 1.00 91.31 550 ARG A N 1
ATOM 4444 C CA . ARG A 1 550 ? 14.817 1.465 -24.483 1.00 91.31 550 ARG A CA 1
ATOM 4445 C C . ARG A 1 550 ? 15.373 0.316 -25.312 1.00 91.31 550 ARG A C 1
ATOM 4447 O O . ARG A 1 550 ? 14.808 -0.038 -26.347 1.00 91.31 550 ARG A O 1
ATOM 4454 N N . SER A 1 551 ? 16.475 -0.268 -24.859 1.00 91.69 551 SER A N 1
ATOM 4455 C CA . SER A 1 551 ? 17.184 -1.339 -25.563 1.00 91.69 551 SER A CA 1
ATOM 4456 C C . SER A 1 551 ? 17.709 -2.379 -24.586 1.00 91.69 551 SER A C 1
ATOM 4458 O O . SER A 1 551 ? 18.151 -2.050 -23.489 1.00 91.69 551 SER A O 1
ATOM 4460 N N . TYR A 1 552 ? 17.679 -3.637 -25.003 1.00 92.94 552 TYR A N 1
ATOM 4461 C CA . TYR A 1 552 ? 18.250 -4.761 -24.281 1.00 92.94 552 TYR A CA 1
ATOM 4462 C C . TYR A 1 552 ? 19.101 -5.590 -25.236 1.00 92.94 552 TYR A C 1
ATOM 4464 O O . TYR A 1 552 ? 18.695 -5.834 -26.369 1.00 92.94 552 TYR A O 1
ATOM 4472 N N . TRP A 1 553 ? 20.270 -6.029 -24.797 1.00 93.31 553 TRP A N 1
ATOM 4473 C CA . TRP A 1 553 ? 21.100 -6.956 -25.560 1.00 93.31 553 TRP A CA 1
ATOM 4474 C C . TRP A 1 553 ? 21.863 -7.873 -24.615 1.00 93.31 553 TRP A C 1
ATOM 4476 O O . TRP A 1 553 ? 22.082 -7.551 -23.447 1.00 93.31 553 TRP A O 1
ATOM 4486 N N . GLU A 1 554 ? 22.252 -9.032 -25.127 1.00 92.38 554 GLU A N 1
ATOM 4487 C CA . GLU A 1 554 ? 23.030 -10.018 -24.390 1.00 92.38 554 GLU A CA 1
ATOM 4488 C C . GLU A 1 554 ? 24.396 -10.181 -25.063 1.00 92.38 554 GLU A C 1
ATOM 4490 O O . GLU A 1 554 ? 24.492 -10.203 -26.289 1.00 92.38 554 GLU A O 1
ATOM 4495 N N . VAL A 1 555 ? 25.452 -10.287 -24.259 1.00 89.31 555 VAL A N 1
ATOM 4496 C CA . VAL A 1 555 ? 26.822 -10.538 -24.716 1.00 89.31 555 VAL A CA 1
ATOM 4497 C C . VAL A 1 555 ? 27.308 -11.830 -24.078 1.00 89.31 555 VAL A C 1
ATOM 4499 O O . VAL A 1 555 ? 27.251 -11.985 -22.855 1.00 89.31 555 VAL A O 1
ATOM 4502 N N . GLU A 1 556 ? 27.769 -12.769 -24.900 1.00 88.75 556 GLU A N 1
ATOM 4503 C CA . GLU A 1 556 ? 28.445 -13.975 -24.424 1.00 88.75 556 GLU A CA 1
ATOM 4504 C C . GLU A 1 556 ? 29.917 -13.658 -24.154 1.00 88.75 556 GLU A C 1
ATOM 4506 O O . GLU A 1 556 ? 30.629 -13.141 -25.015 1.00 88.75 556 GLU A O 1
ATOM 4511 N N . VAL A 1 557 ? 30.351 -13.917 -22.922 1.00 81.38 557 VAL A N 1
ATOM 4512 C CA . VAL A 1 557 ? 31.637 -13.465 -22.390 1.00 81.38 557 VAL A CA 1
ATOM 4513 C C . VAL A 1 557 ? 32.588 -14.652 -22.264 1.00 81.38 557 VAL A C 1
ATOM 4515 O O . VAL A 1 557 ? 32.306 -15.611 -21.543 1.00 81.38 557 VAL A O 1
ATOM 4518 N N . PHE A 1 558 ? 33.741 -14.559 -22.935 1.00 78.75 558 PHE A N 1
ATOM 4519 C CA . PHE A 1 558 ? 34.806 -15.566 -22.916 1.00 78.75 558 PHE A CA 1
ATOM 4520 C C . PHE A 1 558 ? 36.142 -14.936 -22.501 1.00 78.75 558 PHE A C 1
ATOM 4522 O O . PHE A 1 558 ? 36.867 -14.386 -23.325 1.00 78.75 558 PHE A O 1
ATOM 4529 N N . GLY A 1 559 ? 36.486 -15.058 -21.216 1.00 76.50 559 GLY A N 1
ATOM 4530 C CA . GLY A 1 559 ? 37.717 -14.501 -20.646 1.00 76.50 559 GLY A CA 1
ATOM 4531 C C . GLY A 1 559 ? 37.597 -13.035 -20.203 1.00 76.50 559 GLY A C 1
ATOM 4532 O O . GLY A 1 559 ? 36.491 -12.492 -20.189 1.00 76.50 559 GLY A O 1
ATOM 4533 N N . PRO A 1 560 ? 38.721 -12.411 -19.798 1.00 81.88 560 PRO A N 1
ATOM 4534 C CA . PRO A 1 560 ? 38.720 -11.053 -19.267 1.00 81.88 560 PRO A CA 1
ATOM 4535 C C . PRO A 1 560 ? 38.325 -9.998 -20.312 1.00 81.88 560 PRO A C 1
ATOM 4537 O O . PRO A 1 560 ? 39.012 -9.821 -21.319 1.00 81.88 560 PRO A O 1
ATOM 4540 N N . LEU A 1 561 ? 37.229 -9.277 -20.072 1.00 87.38 561 LEU A N 1
ATOM 4541 C CA . LEU A 1 561 ? 36.748 -8.196 -20.940 1.00 87.38 561 LEU A CA 1
ATOM 4542 C C . LEU A 1 561 ? 35.863 -7.201 -20.182 1.00 87.38 561 LEU A C 1
ATOM 4544 O O . LEU A 1 561 ? 35.354 -7.502 -19.103 1.00 87.38 561 LEU A O 1
ATOM 4548 N N . SER A 1 562 ? 35.621 -6.037 -20.774 1.00 88.88 562 SER A N 1
ATOM 4549 C CA . SER A 1 562 ? 34.613 -5.072 -20.332 1.00 88.88 562 SER A CA 1
ATOM 4550 C C . SER A 1 562 ? 33.470 -4.992 -21.342 1.00 88.88 562 SER A C 1
ATOM 4552 O O . SER A 1 562 ? 33.706 -4.845 -22.541 1.00 88.88 562 SER A O 1
ATOM 4554 N N . VAL A 1 563 ? 32.224 -5.038 -20.861 1.00 91.88 563 VAL A N 1
ATOM 4555 C CA . VAL A 1 563 ? 31.013 -4.774 -21.662 1.00 91.88 563 VAL A CA 1
ATOM 4556 C C . VAL A 1 563 ? 30.334 -3.530 -21.128 1.00 91.88 563 VAL A C 1
ATOM 4558 O O . VAL A 1 563 ? 30.125 -3.406 -19.924 1.00 91.88 563 VAL A O 1
ATOM 4561 N N . GLY A 1 564 ? 29.919 -2.623 -22.002 1.00 92.44 564 GLY A N 1
ATOM 4562 C CA . GLY A 1 564 ? 29.227 -1.430 -21.541 1.00 92.44 564 GLY A CA 1
ATOM 4563 C C . GLY A 1 564 ? 28.682 -0.556 -22.650 1.00 92.44 564 GLY A C 1
ATOM 4564 O O . GLY A 1 564 ? 28.428 -1.013 -23.763 1.00 92.44 564 GLY A O 1
ATOM 4565 N N . VAL A 1 565 ? 28.540 0.727 -22.337 1.00 92.88 565 VAL A N 1
ATOM 4566 C CA . VAL A 1 565 ? 28.167 1.781 -23.282 1.00 92.88 565 VAL A CA 1
ATOM 4567 C C . VAL A 1 565 ? 29.102 2.982 -23.157 1.00 92.88 565 VAL A C 1
ATOM 4569 O O . VAL A 1 565 ? 29.617 3.271 -22.076 1.00 92.88 565 VAL A O 1
ATOM 4572 N N . THR A 1 566 ? 29.318 3.695 -24.261 1.00 91.19 566 THR A N 1
ATOM 4573 C CA . THR A 1 566 ? 30.136 4.916 -24.300 1.00 91.19 566 THR A CA 1
ATOM 4574 C C . THR A 1 566 ? 29.576 5.941 -25.284 1.00 91.19 566 THR A C 1
ATOM 4576 O O . THR A 1 566 ? 28.878 5.591 -26.241 1.00 91.19 566 THR A O 1
ATOM 4579 N N . TYR A 1 567 ? 29.882 7.222 -25.083 1.00 88.94 567 TYR A N 1
ATOM 4580 C CA . TYR A 1 567 ? 29.678 8.221 -26.132 1.00 88.94 567 TYR A CA 1
ATOM 4581 C C . TYR A 1 567 ? 30.694 8.038 -27.259 1.00 88.94 567 TYR A C 1
ATOM 4583 O O . TYR A 1 567 ? 31.862 7.722 -27.037 1.00 88.94 567 TYR A O 1
ATOM 4591 N N . ARG A 1 568 ? 30.288 8.335 -28.496 1.00 80.69 568 ARG A N 1
ATOM 4592 C CA . ARG A 1 568 ? 31.241 8.370 -29.609 1.00 80.69 568 ARG A CA 1
ATOM 4593 C C . ARG A 1 568 ? 32.211 9.535 -29.402 1.00 80.69 568 ARG A C 1
ATOM 4595 O O . ARG A 1 568 ? 31.795 10.692 -29.359 1.00 80.69 568 ARG A O 1
ATOM 4602 N N . GLY A 1 569 ? 33.505 9.239 -29.286 1.00 65.00 569 GLY A N 1
ATOM 4603 C CA . GLY A 1 569 ? 34.539 10.260 -29.142 1.00 65.00 569 GLY A CA 1
ATOM 4604 C C . GLY A 1 569 ? 34.550 11.218 -30.337 1.00 65.00 569 GLY A C 1
ATOM 4605 O O . GLY A 1 569 ? 34.929 10.842 -31.446 1.00 65.00 569 GLY A O 1
ATOM 4606 N N . THR A 1 570 ? 34.147 12.472 -30.126 1.00 41.31 570 THR A N 1
ATOM 4607 C CA . THR A 1 570 ? 34.355 13.552 -31.097 1.00 41.31 570 THR A CA 1
ATOM 4608 C C . THR A 1 570 ? 35.842 13.880 -31.128 1.00 41.31 570 THR A C 1
ATOM 4610 O O . THR A 1 570 ? 36.400 14.307 -30.117 1.00 41.31 570 THR A O 1
ATOM 4613 N N . GLY A 1 571 ? 36.494 13.658 -32.268 1.00 43.16 571 GLY A N 1
ATOM 4614 C CA . GLY A 1 571 ? 37.932 13.843 -32.416 1.00 43.16 571 GLY A CA 1
ATOM 4615 C C . GLY A 1 571 ? 38.411 15.223 -31.964 1.00 43.16 571 GLY A C 1
ATOM 4616 O O . GLY A 1 571 ? 38.142 16.229 -32.613 1.00 43.16 571 GLY A O 1
ATOM 4617 N N . ARG A 1 572 ? 39.210 15.258 -30.896 1.00 31.81 572 ARG A N 1
ATOM 4618 C CA . ARG A 1 572 ? 40.286 16.235 -30.726 1.00 31.81 572 ARG A CA 1
ATOM 4619 C C . ARG A 1 572 ? 41.503 15.509 -30.182 1.00 31.81 572 ARG A C 1
ATOM 4621 O O . ARG A 1 572 ? 41.511 15.031 -29.057 1.00 31.81 572 ARG A O 1
ATOM 4628 N N . LYS A 1 573 ? 42.524 15.455 -31.037 1.00 45.12 573 LYS A N 1
ATOM 4629 C CA . LYS A 1 573 ? 43.894 15.054 -30.735 1.00 45.12 573 LYS A CA 1
ATOM 4630 C C . LYS A 1 573 ? 44.396 15.836 -29.517 1.00 45.12 573 LYS A C 1
ATOM 4632 O O . LYS A 1 573 ? 44.820 16.981 -29.650 1.00 45.12 573 LYS A O 1
ATOM 4637 N N . LYS A 1 574 ? 44.378 15.224 -28.343 1.00 33.06 574 LYS A N 1
ATOM 4638 C CA . LYS A 1 574 ? 45.342 15.517 -27.285 1.00 33.06 574 LYS A CA 1
ATOM 4639 C C . LYS A 1 574 ? 45.915 14.173 -26.875 1.00 33.06 574 LYS A C 1
ATOM 4641 O O . LYS A 1 574 ? 45.145 13.244 -26.670 1.00 33.06 574 LYS A O 1
ATOM 4646 N N . LYS A 1 575 ? 47.249 14.073 -26.836 1.00 37.00 575 LYS A N 1
ATOM 4647 C CA . LYS A 1 575 ? 47.959 12.988 -26.150 1.00 37.00 575 LYS A CA 1
ATOM 4648 C C . LYS A 1 575 ? 47.322 12.871 -24.764 1.00 37.00 575 LYS A C 1
ATOM 4650 O O . LYS A 1 575 ? 47.529 13.759 -23.944 1.00 37.00 575 LYS A O 1
ATOM 4655 N N . MET A 1 576 ? 46.474 11.877 -24.569 1.00 35.91 576 MET A N 1
ATOM 4656 C CA . MET A 1 576 ? 45.905 11.546 -23.277 1.00 35.91 576 MET A CA 1
ATOM 4657 C C . MET A 1 576 ? 46.203 10.081 -23.040 1.00 35.91 576 MET A C 1
ATOM 4659 O O . MET A 1 576 ? 46.097 9.266 -23.957 1.00 35.91 576 MET A O 1
ATOM 4663 N N . ASP A 1 577 ? 46.664 9.823 -21.826 1.00 37.09 577 ASP A N 1
ATOM 4664 C CA . ASP A 1 577 ? 46.976 8.511 -21.294 1.00 37.09 577 ASP A CA 1
ATOM 4665 C C . ASP A 1 577 ? 45.812 7.537 -21.514 1.00 37.09 577 ASP A C 1
ATOM 4667 O O . ASP A 1 577 ? 44.657 7.942 -21.621 1.00 37.09 577 ASP A O 1
ATOM 4671 N N . HIS A 1 578 ? 46.137 6.253 -21.615 1.00 51.66 578 HIS A N 1
ATOM 4672 C CA . HIS A 1 578 ? 45.232 5.134 -21.883 1.00 51.66 578 HIS A CA 1
ATOM 4673 C C . HIS A 1 578 ? 43.948 5.180 -21.036 1.00 51.66 578 HIS A C 1
ATOM 4675 O O . HIS A 1 578 ? 43.944 4.743 -19.887 1.00 51.66 578 HIS A O 1
ATOM 4681 N N . VAL A 1 579 ? 42.838 5.678 -21.589 1.00 59.59 579 VAL A N 1
ATOM 4682 C CA . VAL A 1 579 ? 41.556 5.687 -20.870 1.00 59.59 579 VAL A CA 1
ATOM 4683 C C . VAL A 1 579 ? 40.803 4.398 -21.193 1.00 59.59 579 VAL A C 1
ATOM 4685 O O . VAL A 1 579 ? 40.145 4.292 -22.227 1.00 59.59 579 VAL A O 1
ATOM 4688 N N . GLN A 1 580 ? 40.934 3.403 -20.314 1.00 72.44 580 GLN A N 1
ATOM 4689 C CA . GLN A 1 580 ? 40.104 2.193 -20.330 1.00 72.44 580 GLN A CA 1
ATOM 4690 C C . GLN A 1 580 ? 38.627 2.544 -20.107 1.00 72.44 580 GLN A C 1
ATOM 4692 O O . GLN A 1 580 ? 38.295 3.555 -19.475 1.00 72.44 580 GLN A O 1
ATOM 4697 N N . MET A 1 581 ? 37.724 1.688 -20.579 1.00 81.31 581 MET A N 1
ATOM 4698 C CA . MET A 1 581 ? 36.292 1.881 -20.388 1.00 81.31 581 MET A CA 1
ATOM 4699 C C . MET A 1 581 ? 35.941 1.923 -18.892 1.00 81.31 581 MET A C 1
ATOM 4701 O O . MET A 1 581 ? 36.368 1.073 -18.116 1.00 81.31 581 MET A O 1
ATOM 4705 N N . GLY A 1 582 ? 35.152 2.918 -18.485 1.00 81.69 582 GLY A N 1
ATOM 4706 C CA . GLY A 1 582 ? 34.765 3.168 -17.095 1.00 81.69 582 GLY A CA 1
ATOM 4707 C C . GLY A 1 582 ? 35.739 4.054 -16.304 1.00 81.69 582 GLY A C 1
ATOM 4708 O O . GLY A 1 582 ? 35.412 4.441 -15.182 1.00 81.69 582 GLY A O 1
ATOM 4709 N N . GLN A 1 583 ? 36.904 4.421 -16.854 1.00 82.88 583 GLN A N 1
ATOM 4710 C CA . GLN A 1 583 ? 37.846 5.347 -16.197 1.00 82.88 583 GLN A CA 1
ATOM 4711 C C . GLN A 1 583 ? 37.435 6.821 -16.325 1.00 82.88 583 GLN A C 1
ATOM 4713 O O . GLN A 1 583 ? 37.879 7.649 -15.539 1.00 82.88 583 GLN A O 1
ATOM 4718 N N . ASP A 1 584 ? 36.574 7.162 -17.284 1.00 83.81 584 ASP A N 1
ATOM 4719 C CA . ASP A 1 584 ? 36.085 8.525 -17.496 1.00 83.81 584 ASP A CA 1
ATOM 4720 C C . ASP A 1 584 ? 34.578 8.669 -17.235 1.00 83.81 584 ASP A C 1
ATOM 4722 O O . ASP A 1 584 ? 33.862 7.708 -16.939 1.00 83.81 584 ASP A O 1
ATOM 4726 N N . ASP A 1 585 ? 34.085 9.903 -17.349 1.00 84.75 585 ASP A N 1
ATOM 4727 C CA . ASP A 1 585 ? 32.667 10.247 -17.222 1.00 84.75 585 ASP A CA 1
ATOM 4728 C C . ASP A 1 585 ? 31.851 9.959 -18.499 1.00 84.75 585 ASP A C 1
ATOM 4730 O O . ASP A 1 585 ? 30.663 10.292 -18.579 1.00 84.75 585 ASP A O 1
ATOM 4734 N N . ARG A 1 586 ? 32.470 9.342 -19.514 1.00 87.38 586 ARG A N 1
ATOM 4735 C CA . ARG A 1 586 ? 31.877 9.126 -20.842 1.00 87.38 586 ARG A CA 1
ATOM 4736 C C . ARG A 1 586 ? 31.439 7.693 -21.078 1.00 87.38 586 ARG A C 1
ATOM 4738 O O . ARG A 1 586 ? 30.707 7.443 -22.040 1.00 87.38 586 ARG A O 1
ATOM 4745 N N . SER A 1 587 ? 31.890 6.776 -20.231 1.00 90.44 587 SER A N 1
ATOM 4746 C CA . SER A 1 587 ? 31.668 5.347 -20.377 1.00 90.44 587 SER A CA 1
ATOM 4747 C C . SER A 1 587 ? 31.211 4.690 -19.074 1.00 90.44 587 SER A C 1
ATOM 4749 O O . SER A 1 587 ? 31.580 5.096 -17.971 1.00 90.44 587 SER A O 1
ATOM 4751 N N . TRP A 1 588 ? 30.375 3.664 -19.222 1.00 94.19 588 TRP A N 1
ATOM 4752 C CA . TRP A 1 588 ? 29.859 2.831 -18.137 1.00 94.19 588 TRP A CA 1
ATOM 4753 C C . TRP A 1 588 ? 30.029 1.381 -18.542 1.00 94.19 588 TRP A C 1
ATOM 4755 O O . TRP A 1 588 ? 29.546 0.995 -19.611 1.00 94.19 588 TRP A O 1
ATOM 4765 N N . CYS A 1 589 ? 30.676 0.573 -17.713 1.00 92.88 589 CYS A N 1
ATOM 4766 C CA . CYS A 1 589 ? 30.939 -0.820 -18.051 1.00 92.88 589 CYS A CA 1
ATOM 4767 C C . CYS A 1 589 ? 30.786 -1.767 -16.863 1.00 92.88 589 CYS A C 1
ATOM 4769 O O . CYS A 1 589 ? 30.870 -1.378 -15.699 1.00 92.88 589 CYS A O 1
ATOM 4771 N N . LEU A 1 590 ? 30.563 -3.033 -17.198 1.00 91.88 590 LEU A N 1
ATOM 4772 C CA . LEU A 1 590 ? 30.820 -4.191 -16.365 1.00 91.88 590 LEU A CA 1
ATOM 4773 C C . LEU A 1 590 ? 32.153 -4.786 -16.814 1.00 91.88 590 LEU A C 1
ATOM 4775 O O . LEU A 1 590 ? 32.286 -5.212 -17.963 1.00 91.88 590 LEU A O 1
ATOM 4779 N N . VAL A 1 591 ? 33.113 -4.836 -15.903 1.00 89.00 591 VAL A N 1
ATOM 4780 C CA . VAL A 1 591 ? 34.405 -5.482 -16.101 1.00 89.00 591 VAL A CA 1
ATOM 4781 C C . VAL A 1 591 ? 34.327 -6.908 -15.570 1.00 89.00 591 VAL A C 1
ATOM 4783 O O . VAL A 1 591 ? 33.936 -7.153 -14.427 1.00 89.00 591 VAL A O 1
ATOM 4786 N N . CYS A 1 592 ? 34.694 -7.848 -16.428 1.00 85.56 592 CYS A N 1
ATOM 4787 C CA . CYS A 1 592 ? 34.864 -9.256 -16.122 1.00 85.56 592 CYS A CA 1
ATOM 4788 C C . CYS A 1 592 ? 36.367 -9.536 -16.123 1.00 85.56 592 CYS A C 1
ATOM 4790 O O . CYS A 1 592 ? 36.995 -9.437 -17.176 1.00 85.56 592 CYS A O 1
ATOM 4792 N N . SER A 1 593 ? 36.953 -9.866 -14.975 1.00 79.62 593 SER A N 1
ATOM 4793 C CA . SER A 1 593 ? 38.353 -10.287 -14.876 1.00 79.62 593 SER A CA 1
ATOM 4794 C C . SER A 1 593 ? 38.480 -11.600 -14.107 1.00 79.62 593 SER A C 1
ATOM 4796 O O . SER A 1 593 ? 37.529 -12.063 -13.474 1.00 79.62 593 SER A O 1
ATOM 4798 N N . ASP A 1 594 ? 39.667 -12.208 -14.162 1.00 72.81 594 ASP A N 1
ATOM 4799 C CA . ASP A 1 594 ? 39.966 -13.416 -13.384 1.00 72.81 594 ASP A CA 1
ATOM 4800 C C . ASP A 1 594 ? 39.937 -13.133 -11.864 1.00 72.81 594 ASP A C 1
ATOM 4802 O O . ASP A 1 594 ? 39.588 -14.011 -11.077 1.00 72.81 594 ASP A O 1
ATOM 4806 N N . ASP A 1 595 ? 40.210 -11.884 -11.465 1.00 69.44 595 ASP A N 1
ATOM 4807 C CA . ASP A 1 595 ? 40.215 -11.420 -10.070 1.00 69.44 595 ASP A CA 1
ATOM 4808 C C . ASP A 1 595 ? 38.821 -11.045 -9.531 1.00 69.44 595 ASP A C 1
ATOM 4810 O O . ASP A 1 595 ? 38.665 -10.774 -8.339 1.00 69.44 595 ASP A O 1
ATOM 4814 N N . GLY A 1 596 ? 37.793 -10.998 -10.386 1.00 77.06 596 GLY A N 1
ATOM 4815 C CA . GLY A 1 596 ? 36.424 -10.692 -9.980 1.00 77.06 596 GLY A CA 1
ATOM 4816 C C . GLY A 1 596 ? 35.617 -9.906 -11.010 1.00 77.06 596 GLY A C 1
ATOM 4817 O O . GLY A 1 596 ? 36.060 -9.608 -12.116 1.00 77.06 596 GLY A O 1
ATOM 4818 N N . TYR A 1 597 ? 34.389 -9.562 -10.627 1.00 86.38 597 TYR A N 1
ATOM 4819 C CA . TYR A 1 597 ? 33.450 -8.835 -11.476 1.00 86.38 597 TYR A CA 1
ATOM 4820 C C . TYR A 1 597 ? 33.048 -7.553 -10.779 1.00 86.38 597 TYR A C 1
ATOM 4822 O O . TYR A 1 597 ? 32.683 -7.565 -9.603 1.00 86.38 597 TYR A O 1
ATOM 4830 N N . TYR A 1 598 ? 33.091 -6.450 -11.507 1.00 89.94 598 TYR A N 1
ATOM 4831 C CA . TYR A 1 598 ? 32.736 -5.151 -10.963 1.00 89.94 598 TYR A CA 1
ATOM 4832 C C . TYR A 1 598 ? 32.208 -4.244 -12.056 1.00 89.94 598 TYR A C 1
ATOM 4834 O O . TYR A 1 598 ? 32.568 -4.375 -13.223 1.00 89.94 598 TYR A O 1
ATOM 4842 N N . VAL A 1 599 ? 31.352 -3.308 -11.683 1.00 92.50 599 VAL A N 1
ATOM 4843 C CA . VAL A 1 599 ? 30.965 -2.218 -12.575 1.00 92.50 599 VAL A CA 1
ATOM 4844 C C . VAL A 1 599 ? 31.854 -1.008 -12.336 1.00 92.50 599 VAL A C 1
ATOM 4846 O O . VAL A 1 599 ? 32.317 -0.783 -11.213 1.00 92.50 599 VAL A O 1
ATOM 4849 N N . GLN A 1 600 ? 32.100 -0.235 -13.391 1.00 92.06 600 GLN A N 1
ATOM 4850 C CA . GLN A 1 600 ? 32.986 0.919 -13.340 1.00 92.06 600 GLN A CA 1
ATOM 4851 C C . GLN A 1 600 ? 32.436 2.109 -14.135 1.00 92.06 600 GLN A C 1
ATOM 4853 O O . GLN A 1 600 ? 31.925 1.956 -15.248 1.00 92.06 600 GLN A O 1
ATOM 4858 N N . HIS A 1 601 ? 32.545 3.298 -13.542 1.00 91.62 601 HIS A N 1
ATOM 4859 C CA . HIS A 1 601 ? 32.261 4.586 -14.176 1.00 91.62 601 HIS A CA 1
ATOM 4860 C C . HIS A 1 601 ? 33.011 5.712 -13.454 1.00 91.62 601 HIS A C 1
ATOM 4862 O O . HIS A 1 601 ? 32.968 5.784 -12.222 1.00 91.62 601 HIS A O 1
ATOM 4868 N N . ASN A 1 602 ? 33.650 6.620 -14.200 1.00 89.00 602 ASN A N 1
ATOM 4869 C CA . ASN A 1 602 ? 34.432 7.734 -13.658 1.00 89.00 602 ASN A CA 1
ATOM 4870 C C . ASN A 1 602 ? 35.446 7.283 -12.586 1.00 89.00 602 ASN A C 1
ATOM 4872 O O . ASN A 1 602 ? 35.481 7.822 -11.479 1.00 89.00 602 ASN A O 1
ATOM 4876 N N . SER A 1 603 ? 36.172 6.198 -12.878 1.00 86.62 603 SER A N 1
ATOM 4877 C CA . SER A 1 603 ? 37.117 5.513 -11.978 1.00 86.62 603 SER A CA 1
ATOM 4878 C C . SER A 1 603 ? 36.522 4.965 -10.671 1.00 86.62 603 SER A C 1
ATOM 4880 O O . SER A 1 603 ? 37.250 4.369 -9.879 1.00 86.62 603 SER A O 1
ATOM 4882 N N . ASN A 1 604 ? 35.210 5.079 -10.449 1.00 89.06 604 ASN A N 1
ATOM 4883 C CA . ASN A 1 604 ? 34.541 4.461 -9.309 1.00 89.06 604 ASN A CA 1
ATOM 4884 C C . ASN A 1 604 ? 34.207 3.012 -9.638 1.00 89.06 604 ASN A C 1
ATOM 4886 O O . ASN A 1 604 ? 33.520 2.737 -10.623 1.00 89.06 604 ASN A O 1
ATOM 4890 N N . LYS A 1 605 ? 34.678 2.099 -8.791 1.00 90.06 605 LYS A N 1
ATOM 4891 C CA . LYS A 1 605 ? 34.484 0.656 -8.916 1.00 90.06 605 LYS A CA 1
ATOM 4892 C C . LYS A 1 605 ? 33.501 0.158 -7.856 1.00 90.06 605 LYS A C 1
ATOM 4894 O O . LYS A 1 605 ? 33.636 0.501 -6.684 1.00 90.06 605 LYS A O 1
ATOM 4899 N N . VAL A 1 606 ? 32.545 -0.673 -8.268 1.00 89.94 606 VAL A N 1
ATOM 4900 C CA . VAL A 1 606 ? 31.608 -1.367 -7.371 1.00 89.94 606 VAL A CA 1
ATOM 4901 C C . VAL A 1 606 ? 31.609 -2.852 -7.714 1.00 89.94 606 VAL A C 1
ATOM 4903 O O . VAL A 1 606 ? 31.236 -3.230 -8.824 1.00 89.94 606 VAL A O 1
ATOM 4906 N N . ASP A 1 607 ? 32.033 -3.691 -6.772 1.00 89.19 607 ASP A N 1
ATOM 4907 C CA . ASP A 1 607 ? 32.064 -5.142 -6.965 1.00 89.19 607 ASP A CA 1
ATOM 4908 C C . ASP A 1 607 ? 30.645 -5.720 -7.081 1.00 89.19 607 ASP A C 1
ATOM 4910 O O . ASP A 1 607 ? 29.709 -5.270 -6.414 1.00 89.19 607 ASP A O 1
ATOM 4914 N N . VAL A 1 608 ? 30.479 -6.729 -7.939 1.00 87.31 608 VAL A N 1
ATOM 4915 C CA . VAL A 1 608 ? 29.201 -7.416 -8.175 1.00 87.31 608 VAL A CA 1
ATOM 4916 C C . VAL A 1 608 ? 29.355 -8.937 -8.032 1.00 87.31 608 VAL A C 1
ATOM 4918 O O . VAL A 1 608 ? 30.464 -9.466 -8.135 1.00 87.31 608 VAL A O 1
ATOM 4921 N N . PRO A 1 609 ? 28.259 -9.691 -7.808 1.00 81.38 609 PRO A N 1
ATOM 4922 C CA . PRO A 1 609 ? 28.335 -11.143 -7.651 1.00 81.38 609 PRO A CA 1
ATOM 4923 C C . PRO A 1 609 ? 28.982 -11.857 -8.855 1.00 81.38 609 PRO A C 1
ATOM 4925 O O . PRO A 1 609 ? 28.655 -11.568 -10.008 1.00 81.38 609 PRO A O 1
ATOM 4928 N N . SER A 1 610 ? 29.820 -12.872 -8.589 1.00 72.94 610 SER A N 1
ATOM 4929 C CA . SER A 1 610 ? 30.633 -13.586 -9.599 1.00 72.94 610 SER A CA 1
ATOM 4930 C C . SER A 1 610 ? 29.828 -14.360 -10.639 1.00 72.94 610 SER A C 1
ATOM 4932 O O . SER A 1 610 ? 29.036 -15.217 -10.244 1.00 72.94 610 SER A O 1
ATOM 4934 N N . LEU A 1 611 ? 30.053 -14.119 -11.941 1.00 66.56 611 LEU A N 1
ATOM 4935 C CA . LEU A 1 611 ? 29.273 -14.660 -13.072 1.00 66.56 611 LEU A CA 1
ATOM 4936 C C . LEU A 1 611 ? 29.351 -16.192 -13.287 1.00 66.56 611 LEU A C 1
ATOM 4938 O O . LEU A 1 611 ? 28.670 -16.699 -14.181 1.00 66.56 611 LEU A O 1
ATOM 4942 N N . GLY A 1 612 ? 30.088 -16.933 -12.447 1.00 61.16 612 GLY A N 1
ATOM 4943 C CA . GLY A 1 612 ? 30.259 -18.392 -12.539 1.00 61.16 612 GLY A CA 1
ATOM 4944 C C . GLY A 1 612 ? 31.310 -18.817 -13.575 1.00 61.16 612 GLY A C 1
ATOM 4945 O O . GLY A 1 612 ? 31.596 -18.095 -14.522 1.00 61.16 612 GLY A O 1
ATOM 4946 N N . LEU A 1 613 ? 31.936 -19.984 -13.388 1.00 50.56 613 LEU A N 1
ATOM 4947 C CA . LEU A 1 613 ? 33.048 -20.442 -14.230 1.00 50.56 613 LEU A CA 1
ATOM 4948 C C . LEU A 1 613 ? 32.560 -21.031 -15.573 1.00 50.56 613 LEU A C 1
ATOM 4950 O O . LEU A 1 613 ? 31.886 -22.057 -15.597 1.00 50.56 613 LEU A O 1
ATOM 4954 N N . ARG A 1 614 ? 33.041 -20.422 -16.670 1.00 52.94 614 ARG A N 1
ATOM 4955 C CA . ARG A 1 614 ? 33.250 -20.939 -18.048 1.00 52.94 614 ARG A CA 1
ATOM 4956 C C . ARG A 1 614 ? 32.286 -20.576 -19.183 1.00 52.94 614 ARG A C 1
ATOM 4958 O O . ARG A 1 614 ? 32.751 -20.660 -20.309 1.00 52.94 614 ARG A O 1
ATOM 4965 N N . HIS A 1 615 ? 31.060 -20.107 -18.958 1.00 57.62 615 HIS A N 1
ATOM 4966 C CA . HIS A 1 615 ? 30.190 -19.587 -20.036 1.00 57.62 615 HIS A CA 1
ATOM 4967 C C . HIS A 1 615 ? 29.193 -18.581 -19.456 1.00 57.62 615 HIS A C 1
ATOM 4969 O O . HIS A 1 615 ? 28.071 -18.936 -19.095 1.00 57.62 615 HIS A O 1
ATOM 4975 N N . SER A 1 616 ? 29.622 -17.331 -19.300 1.00 74.00 616 SER A N 1
ATOM 4976 C CA . SER A 1 616 ? 28.790 -16.294 -18.694 1.00 74.00 616 SER A CA 1
ATOM 4977 C C . SER A 1 616 ? 28.174 -15.430 -19.778 1.00 74.00 616 SER A C 1
ATOM 4979 O O . SER A 1 616 ? 28.859 -14.949 -20.677 1.00 74.00 616 SER A O 1
ATOM 4981 N N . ARG A 1 617 ? 26.866 -15.209 -19.685 1.00 87.31 617 ARG A N 1
ATOM 4982 C CA . ARG A 1 617 ? 26.160 -14.276 -20.552 1.00 87.31 617 ARG A CA 1
ATOM 4983 C C . ARG A 1 617 ? 25.722 -13.067 -19.738 1.00 87.31 617 ARG A C 1
ATOM 4985 O O . ARG A 1 617 ? 25.123 -13.207 -18.667 1.00 87.31 617 ARG A O 1
ATOM 4992 N N . VAL A 1 618 ? 26.055 -11.885 -20.240 1.00 89.38 618 VAL A N 1
ATOM 4993 C CA . VAL A 1 618 ? 25.747 -10.599 -19.613 1.00 89.38 618 VAL A CA 1
ATOM 4994 C C . VAL A 1 618 ? 24.614 -9.950 -20.387 1.00 89.38 618 VAL A C 1
ATOM 4996 O O . VAL A 1 618 ? 24.741 -9.706 -21.581 1.00 89.38 618 VAL A O 1
ATOM 4999 N N . GLY A 1 619 ? 23.511 -9.663 -19.706 1.00 91.88 619 GLY A N 1
ATOM 5000 C CA . GLY A 1 619 ? 22.422 -8.857 -20.243 1.00 91.88 619 GLY A CA 1
ATOM 5001 C C . GLY A 1 619 ? 22.634 -7.393 -19.883 1.00 91.88 619 GLY A C 1
ATOM 5002 O O . GLY A 1 619 ? 22.898 -7.081 -18.722 1.00 91.88 619 GLY A O 1
ATOM 5003 N N . VAL A 1 620 ? 22.483 -6.496 -20.850 1.00 93.94 620 VAL A N 1
ATOM 5004 C CA . VAL A 1 620 ? 22.562 -5.047 -20.644 1.00 93.94 620 VAL A CA 1
ATOM 5005 C C . VAL A 1 620 ? 21.234 -4.430 -21.049 1.00 93.94 620 VAL A C 1
ATOM 5007 O O . VAL A 1 620 ? 20.743 -4.672 -22.148 1.00 93.94 620 VAL A O 1
ATOM 5010 N N . TYR A 1 621 ? 20.645 -3.643 -20.153 1.00 93.56 621 TYR A N 1
ATOM 5011 C CA . TYR A 1 621 ? 19.436 -2.869 -20.413 1.00 93.56 621 TYR A CA 1
ATOM 5012 C C . TYR A 1 621 ? 19.724 -1.382 -20.299 1.00 93.56 621 TYR A C 1
ATOM 5014 O O . TYR A 1 621 ? 20.220 -0.922 -19.271 1.00 93.56 621 TYR A O 1
ATOM 5022 N N . LEU A 1 622 ? 19.349 -0.639 -21.329 1.00 93.31 622 LEU A N 1
ATOM 5023 C CA . LEU A 1 622 ? 19.398 0.811 -21.372 1.00 93.31 622 LEU A CA 1
ATOM 5024 C C . LEU A 1 622 ? 17.972 1.348 -21.471 1.00 93.31 622 LEU A C 1
ATOM 5026 O O . LEU A 1 622 ? 17.245 0.991 -22.393 1.00 93.31 622 LEU A O 1
ATOM 5030 N N . ASP A 1 623 ? 17.606 2.244 -20.564 1.00 91.69 623 ASP A N 1
ATOM 5031 C CA . ASP A 1 623 ? 16.488 3.170 -20.718 1.00 91.69 623 ASP A CA 1
ATOM 5032 C C . ASP A 1 623 ? 17.065 4.584 -20.748 1.00 91.69 623 ASP A C 1
ATOM 5034 O O . ASP A 1 623 ? 17.354 5.193 -19.713 1.00 91.69 623 ASP A O 1
ATOM 5038 N N . TRP A 1 624 ? 17.299 5.072 -21.966 1.00 91.69 624 TRP A N 1
ATOM 5039 C CA . TRP A 1 624 ? 17.961 6.352 -22.183 1.00 91.69 624 TRP A CA 1
ATOM 5040 C C . TRP A 1 624 ? 17.160 7.527 -21.605 1.00 91.69 624 TRP A C 1
ATOM 5042 O O . TRP A 1 624 ? 17.738 8.421 -20.991 1.00 91.69 624 TRP A O 1
ATOM 5052 N N . LEU A 1 625 ? 15.828 7.491 -21.739 1.00 85.81 625 LEU A N 1
ATOM 5053 C CA . LEU A 1 625 ? 14.923 8.559 -21.303 1.00 85.81 625 LEU A CA 1
ATOM 5054 C C . LEU A 1 625 ? 14.916 8.724 -19.782 1.00 85.81 625 LEU A C 1
ATOM 5056 O O . LEU A 1 625 ? 14.911 9.850 -19.286 1.00 85.81 625 LEU A O 1
ATOM 5060 N N . THR A 1 626 ? 14.926 7.614 -19.039 1.00 84.19 626 THR A N 1
ATOM 5061 C CA . THR A 1 626 ? 14.956 7.654 -17.565 1.00 84.19 626 THR A CA 1
ATOM 5062 C C . THR A 1 626 ? 16.369 7.730 -16.994 1.00 84.19 626 THR A C 1
ATOM 5064 O O . THR A 1 626 ? 16.530 7.861 -15.780 1.00 84.19 626 THR A O 1
ATOM 5067 N N . GLY A 1 627 ? 17.396 7.652 -17.845 1.00 90.44 627 GLY A N 1
ATOM 5068 C CA . GLY A 1 627 ? 18.782 7.670 -17.402 1.00 90.44 627 GLY A CA 1
ATOM 5069 C C . GLY A 1 627 ? 19.221 6.381 -16.706 1.00 90.44 627 GLY A C 1
ATOM 5070 O O . GLY A 1 627 ? 20.066 6.415 -15.814 1.00 90.44 627 GLY A O 1
ATOM 5071 N N . THR A 1 628 ? 18.618 5.244 -17.058 1.00 91.25 628 THR A N 1
ATOM 5072 C CA . THR A 1 628 ? 18.853 3.960 -16.384 1.00 91.25 628 THR A CA 1
ATOM 5073 C C . THR A 1 628 ? 19.704 3.042 -17.257 1.00 91.25 628 THR A C 1
ATOM 5075 O O . THR A 1 628 ? 19.330 2.738 -18.387 1.00 91.25 628 THR A O 1
ATOM 5078 N N . LEU A 1 629 ? 20.813 2.529 -16.720 1.00 94.56 629 LEU A N 1
ATOM 5079 C CA . LEU A 1 629 ? 21.621 1.476 -17.347 1.00 94.56 629 LEU A CA 1
ATOM 5080 C C . LEU A 1 629 ? 21.812 0.330 -16.357 1.00 94.56 629 LEU A C 1
ATOM 5082 O O . LEU A 1 629 ? 22.416 0.522 -15.307 1.00 94.56 629 LEU A O 1
ATOM 5086 N N . SER A 1 630 ? 21.305 -0.855 -16.683 1.00 93.25 630 SER A N 1
ATOM 5087 C CA . SER A 1 630 ? 21.323 -2.019 -15.793 1.00 93.25 630 SER A CA 1
ATOM 5088 C C . SER A 1 630 ? 22.060 -3.201 -16.405 1.00 93.25 630 SER A C 1
ATOM 5090 O O . SER A 1 630 ? 21.895 -3.503 -17.586 1.00 93.25 630 SER A O 1
ATOM 5092 N N . PHE A 1 631 ? 22.826 -3.896 -15.572 1.00 92.94 631 PHE A N 1
ATOM 5093 C CA . PHE A 1 631 ? 23.554 -5.109 -15.922 1.00 92.94 631 PHE A CA 1
ATOM 5094 C C . PHE A 1 631 ? 22.930 -6.312 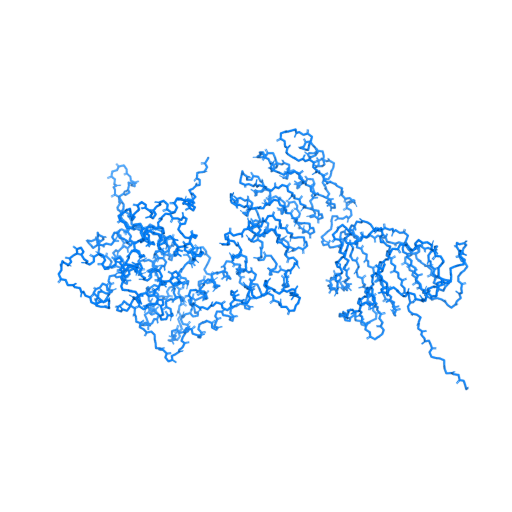-15.222 1.00 92.94 631 PHE A C 1
ATOM 5096 O O . PHE A 1 631 ? 22.554 -6.242 -14.049 1.00 92.94 631 PHE A O 1
ATOM 5103 N N . TYR A 1 632 ? 22.849 -7.426 -15.942 1.00 90.00 632 TYR A N 1
ATOM 5104 C CA . TYR A 1 632 ? 22.269 -8.679 -15.480 1.00 90.00 632 TYR A CA 1
ATOM 5105 C C . TYR A 1 632 ? 23.187 -9.841 -15.825 1.00 90.00 632 TYR A C 1
ATOM 5107 O O . TYR A 1 632 ? 23.809 -9.872 -16.886 1.00 90.00 632 TYR A O 1
ATOM 5115 N N . ARG A 1 633 ? 23.195 -10.854 -14.966 1.00 88.38 633 ARG A N 1
ATOM 5116 C CA . ARG A 1 633 ? 23.646 -12.189 -15.338 1.00 88.38 633 ARG A CA 1
ATOM 5117 C C . ARG A 1 633 ? 22.478 -12.946 -15.939 1.00 88.38 633 ARG A C 1
ATOM 5119 O O . ARG A 1 633 ? 21.406 -12.994 -15.338 1.00 88.38 633 ARG A O 1
ATOM 5126 N N . VAL A 1 634 ? 22.710 -13.566 -17.087 1.00 87.19 634 VAL A N 1
ATOM 5127 C CA . VAL A 1 634 ? 21.730 -14.422 -17.754 1.00 87.19 634 VAL A CA 1
ATOM 5128 C C . VAL A 1 634 ? 22.054 -15.882 -17.436 1.00 87.19 634 VAL A C 1
ATOM 5130 O O . VAL A 1 634 ? 23.197 -16.319 -17.576 1.00 87.19 634 VAL A O 1
ATOM 5133 N N . SER A 1 635 ? 21.073 -16.650 -16.964 1.00 81.88 635 SER A N 1
ATOM 5134 C CA . SER A 1 635 ? 21.235 -18.081 -16.657 1.00 81.88 635 SER A CA 1
ATOM 5135 C C . SER A 1 635 ? 19.944 -18.828 -16.965 1.00 81.88 635 SER A C 1
ATOM 5137 O O . SER A 1 635 ? 18.932 -18.549 -16.328 1.00 81.88 635 SER A O 1
ATOM 5139 N N . SER A 1 636 ? 19.972 -19.756 -17.931 1.00 69.88 636 SER A N 1
ATOM 5140 C CA . SER A 1 636 ? 18.822 -20.596 -18.324 1.00 69.88 636 SER A CA 1
ATOM 5141 C C . SER A 1 636 ? 17.501 -19.808 -18.392 1.00 69.88 636 SER A C 1
ATOM 5143 O O . SER A 1 636 ? 16.523 -20.160 -17.742 1.00 69.88 636 SER A O 1
ATOM 5145 N N . ASP A 1 637 ? 17.527 -18.677 -19.108 1.00 69.06 637 ASP A N 1
ATOM 5146 C CA . ASP A 1 637 ? 16.443 -17.693 -19.280 1.00 69.06 637 ASP A CA 1
ATOM 5147 C C . ASP A 1 637 ? 16.036 -16.816 -18.085 1.00 69.06 637 ASP A C 1
ATOM 5149 O O . ASP A 1 637 ? 15.230 -15.898 -18.263 1.00 69.06 637 ASP A O 1
ATOM 5153 N N . SER A 1 638 ? 16.637 -16.998 -16.912 1.00 77.31 638 SER A N 1
ATOM 5154 C CA . SER A 1 638 ? 16.499 -16.076 -15.780 1.00 77.31 638 SER A CA 1
ATOM 5155 C C . SER A 1 638 ? 17.505 -14.921 -15.849 1.00 77.31 638 SER A C 1
ATOM 5157 O O . SER A 1 638 ? 18.620 -15.071 -16.358 1.00 77.31 638 SER A O 1
ATOM 5159 N N . LEU A 1 639 ? 17.097 -13.757 -15.333 1.00 84.25 639 LEU A N 1
ATOM 5160 C CA . LEU A 1 639 ? 17.932 -12.563 -15.222 1.00 84.25 639 LEU A CA 1
ATOM 5161 C C . LEU A 1 639 ? 18.172 -12.236 -13.755 1.00 84.25 639 LEU A C 1
ATOM 5163 O O . LEU A 1 639 ? 17.253 -11.830 -13.043 1.00 84.25 639 LEU A O 1
ATOM 5167 N N . THR A 1 640 ? 19.420 -12.362 -13.325 1.00 86.06 640 THR A N 1
ATOM 5168 C CA . THR A 1 640 ? 19.856 -11.920 -12.001 1.00 86.06 640 THR A CA 1
ATOM 5169 C C . THR A 1 640 ? 20.434 -10.521 -12.137 1.00 86.06 640 THR A C 1
ATOM 5171 O O . THR A 1 640 ? 21.437 -10.330 -12.821 1.00 86.06 640 THR A O 1
ATOM 5174 N N . HIS A 1 641 ? 19.789 -9.534 -11.517 1.00 88.50 641 HIS A N 1
ATOM 5175 C CA . HIS A 1 641 ? 20.280 -8.154 -11.489 1.00 88.50 641 HIS A CA 1
ATOM 5176 C C . HIS A 1 641 ? 21.659 -8.079 -10.819 1.00 88.50 641 HIS A C 1
ATOM 5178 O O . HIS A 1 641 ? 21.882 -8.712 -9.789 1.00 88.50 641 HIS A O 1
ATOM 5184 N N . LEU A 1 642 ? 22.585 -7.341 -11.435 1.00 88.56 642 LEU A N 1
ATOM 5185 C CA . LEU A 1 642 ? 23.938 -7.117 -10.919 1.00 88.56 642 LEU A CA 1
ATOM 5186 C C . LEU A 1 642 ? 24.094 -5.690 -10.402 1.00 88.56 642 LEU A C 1
ATOM 5188 O O . LEU A 1 642 ? 24.527 -5.484 -9.274 1.00 88.56 642 LEU A O 1
ATOM 5192 N N . HIS A 1 643 ? 23.762 -4.702 -11.236 1.00 90.62 643 HIS A N 1
ATOM 5193 C CA . HIS A 1 643 ? 23.901 -3.291 -10.892 1.00 90.62 643 HIS A CA 1
ATOM 5194 C C . HIS A 1 643 ? 23.059 -2.403 -11.809 1.00 90.62 643 HIS A C 1
ATOM 5196 O O . HIS A 1 643 ? 22.785 -2.775 -12.950 1.00 90.62 643 HIS A O 1
ATOM 5202 N N . THR A 1 644 ? 22.700 -1.210 -11.330 1.00 91.19 644 THR A N 1
ATOM 5203 C CA . THR A 1 644 ? 22.045 -0.166 -12.125 1.00 91.19 644 THR A CA 1
ATOM 5204 C C . THR A 1 644 ? 22.715 1.184 -11.897 1.00 91.19 644 THR A C 1
ATOM 5206 O O . THR A 1 644 ? 22.703 1.695 -10.780 1.00 91.19 644 THR A O 1
ATOM 5209 N N . PHE A 1 645 ? 23.207 1.800 -12.968 1.00 91.44 645 PHE A N 1
ATOM 5210 C CA . PHE A 1 645 ? 23.562 3.213 -12.984 1.00 91.44 645 PHE A CA 1
ATOM 5211 C C . PHE A 1 645 ? 22.310 4.062 -13.224 1.00 91.44 645 PHE A C 1
ATOM 5213 O O . PHE A 1 645 ? 21.517 3.765 -14.121 1.00 91.44 645 PHE A O 1
ATOM 5220 N N . LYS A 1 646 ? 22.161 5.137 -12.442 1.00 89.19 646 LYS A N 1
ATOM 5221 C CA . LYS A 1 646 ? 21.190 6.211 -12.683 1.00 89.19 646 LYS A CA 1
ATOM 5222 C C . LYS A 1 646 ? 21.944 7.499 -12.998 1.00 89.19 646 LYS A C 1
ATOM 5224 O O . LYS A 1 646 ? 22.630 8.033 -12.131 1.00 89.19 646 LYS A O 1
ATOM 5229 N N . THR A 1 647 ? 21.848 7.976 -14.232 1.00 89.31 647 THR A N 1
ATOM 5230 C CA . THR A 1 647 ? 22.532 9.190 -14.695 1.00 89.31 647 THR A CA 1
ATOM 5231 C C . THR A 1 647 ? 21.817 9.804 -15.891 1.00 89.31 647 THR A C 1
ATOM 5233 O O . THR A 1 647 ? 21.193 9.105 -16.679 1.00 89.31 647 THR A O 1
ATOM 5236 N N . GLN A 1 648 ? 21.922 11.117 -16.062 1.00 90.00 648 GLN A N 1
ATOM 5237 C CA . GLN A 1 648 ? 21.358 11.780 -17.230 1.00 90.00 648 GLN A CA 1
ATOM 5238 C C . GLN A 1 648 ? 22.313 11.653 -18.421 1.00 90.00 648 GLN A C 1
ATOM 5240 O O . GLN A 1 648 ? 23.402 12.235 -18.431 1.00 90.00 648 GLN A O 1
ATOM 5245 N N . PHE A 1 649 ? 21.894 10.918 -19.449 1.00 90.69 649 PHE A N 1
ATOM 5246 C CA . PHE A 1 649 ? 22.678 10.781 -20.670 1.00 90.69 649 PHE A CA 1
ATOM 5247 C C . PHE A 1 649 ? 22.582 12.045 -21.537 1.00 90.69 649 PHE A C 1
ATOM 5249 O O . PHE A 1 649 ? 21.518 12.636 -21.703 1.00 90.69 649 PHE A O 1
ATOM 5256 N N . ARG A 1 650 ? 23.717 12.481 -22.092 1.00 88.81 650 ARG A N 1
ATOM 5257 C CA . ARG A 1 650 ? 23.872 13.742 -22.845 1.00 88.81 650 ARG A CA 1
ATOM 5258 C C . ARG A 1 650 ? 23.782 13.564 -24.361 1.00 88.81 650 ARG A C 1
ATOM 5260 O O . ARG A 1 650 ? 23.877 14.534 -25.106 1.00 88.81 650 ARG A O 1
ATOM 5267 N N . GLY A 1 651 ? 23.649 12.330 -24.828 1.00 89.44 651 GLY A N 1
ATOM 5268 C CA . GLY A 1 651 ? 23.622 11.990 -26.243 1.00 89.44 651 GLY A CA 1
ATOM 5269 C C . GLY A 1 651 ? 23.483 10.490 -26.455 1.00 89.44 651 GLY A C 1
ATOM 5270 O O . GLY A 1 651 ? 23.339 9.731 -25.496 1.00 89.44 651 GLY A O 1
ATOM 5271 N N . ARG A 1 652 ? 23.539 10.065 -27.719 1.00 92.19 652 ARG A N 1
ATOM 5272 C CA . ARG A 1 652 ? 23.468 8.648 -28.094 1.00 92.19 652 ARG A CA 1
ATOM 5273 C C . ARG A 1 652 ? 24.603 7.852 -27.470 1.00 92.19 652 ARG A C 1
ATOM 5275 O O . ARG A 1 652 ? 25.767 8.255 -27.548 1.00 92.19 652 ARG A O 1
ATOM 5282 N N . LEU A 1 653 ? 24.243 6.705 -26.914 1.00 93.25 653 LEU A N 1
ATOM 5283 C CA . LEU A 1 653 ? 25.174 5.756 -26.331 1.00 93.25 653 LEU A CA 1
ATOM 5284 C C . LEU A 1 653 ? 25.431 4.609 -27.296 1.00 93.25 653 LEU A C 1
ATOM 5286 O O . LEU A 1 653 ? 24.509 4.082 -27.906 1.00 93.25 653 LEU A O 1
ATOM 5290 N N . TYR A 1 654 ? 26.687 4.210 -27.414 1.00 92.62 654 TYR A N 1
ATOM 5291 C CA . TYR A 1 654 ? 27.104 3.119 -28.280 1.00 92.62 654 TYR A CA 1
ATOM 5292 C C . TYR A 1 654 ? 27.529 1.951 -27.397 1.00 92.62 654 TYR A C 1
ATOM 5294 O O . TYR A 1 654 ? 28.445 2.124 -26.585 1.00 92.62 654 TYR A O 1
ATOM 5302 N N . PRO A 1 655 ? 26.879 0.782 -27.515 1.00 94.00 655 PRO A N 1
ATOM 5303 C CA . PRO A 1 655 ? 27.359 -0.435 -26.885 1.00 94.00 655 PRO A CA 1
ATOM 5304 C C . PRO A 1 655 ? 28.791 -0.720 -27.324 1.00 94.00 655 PRO A C 1
ATOM 5306 O O . PRO A 1 655 ? 29.119 -0.574 -28.502 1.00 94.00 655 PRO A O 1
ATOM 5309 N N . ALA A 1 656 ? 29.647 -1.096 -26.385 1.00 90.94 656 ALA A N 1
ATOM 5310 C CA . ALA A 1 656 ? 31.054 -1.335 -26.658 1.00 90.94 656 ALA A CA 1
ATOM 5311 C C . ALA A 1 656 ? 31.575 -2.534 -25.871 1.00 90.94 656 ALA A C 1
ATOM 5313 O O . ALA A 1 656 ? 31.083 -2.850 -24.781 1.00 90.94 656 ALA A O 1
ATOM 5314 N N . VAL A 1 657 ? 32.587 -3.174 -26.452 1.00 89.19 657 VAL A N 1
ATOM 5315 C CA . VAL A 1 657 ? 33.346 -4.265 -25.848 1.00 89.19 657 VAL A CA 1
ATOM 5316 C C . VAL A 1 657 ? 34.820 -3.881 -25.871 1.00 89.19 657 VAL A C 1
ATOM 5318 O O . VAL A 1 657 ? 35.328 -3.431 -26.897 1.00 89.19 657 VAL A O 1
ATOM 5321 N N . GLU A 1 658 ? 35.496 -4.054 -24.742 1.00 87.88 658 GLU A N 1
ATOM 5322 C CA . GLU A 1 658 ? 36.944 -3.894 -24.601 1.00 87.88 658 GLU A CA 1
ATOM 5323 C C . GLU A 1 658 ? 37.535 -5.224 -24.129 1.00 87.88 658 GLU A C 1
ATOM 5325 O O . GLU A 1 658 ? 37.091 -5.765 -23.119 1.00 87.88 658 GLU A O 1
ATOM 5330 N N . LEU A 1 659 ? 38.497 -5.779 -24.867 1.00 83.75 659 LEU A N 1
ATOM 5331 C CA . LEU A 1 659 ? 39.181 -7.013 -24.472 1.00 83.75 659 LEU A CA 1
ATOM 5332 C C . LEU A 1 659 ? 40.417 -6.676 -23.636 1.00 83.75 659 LEU A C 1
ATOM 5334 O O . LEU A 1 659 ? 41.199 -5.801 -24.003 1.00 83.75 659 LEU A O 1
ATOM 5338 N N . HIS A 1 660 ? 40.618 -7.389 -22.526 1.00 76.00 660 HIS A N 1
ATOM 5339 C CA . HIS A 1 660 ? 41.828 -7.237 -21.718 1.00 76.00 660 HIS A CA 1
ATOM 5340 C C . HIS A 1 660 ? 42.860 -8.253 -22.197 1.00 76.00 660 HIS A C 1
ATOM 5342 O O . HIS A 1 660 ? 42.630 -9.463 -22.132 1.00 76.00 660 HIS A O 1
ATOM 5348 N N . ALA A 1 661 ? 43.996 -7.776 -22.708 1.00 61.31 661 ALA A N 1
ATOM 5349 C CA . ALA A 1 661 ? 45.065 -8.652 -23.169 1.00 61.31 661 ALA A CA 1
ATOM 5350 C C . ALA A 1 661 ? 45.519 -9.577 -22.028 1.00 61.31 661 ALA A C 1
ATOM 5352 O O . ALA A 1 661 ? 45.907 -9.115 -20.953 1.00 61.31 661 ALA A O 1
ATOM 5353 N N . ARG A 1 662 ? 45.511 -10.894 -22.266 1.00 54.06 662 ARG A N 1
ATOM 5354 C CA . ARG A 1 662 ? 46.196 -11.836 -21.378 1.00 54.06 662 ARG A CA 1
ATOM 5355 C C . ARG A 1 662 ? 47.688 -11.541 -21.471 1.00 54.06 662 ARG A C 1
ATOM 5357 O O . ARG A 1 662 ? 48.294 -11.782 -22.512 1.00 54.06 662 ARG A O 1
ATOM 5364 N N . LEU A 1 663 ? 48.286 -11.047 -20.391 1.00 44.19 663 LEU A N 1
ATOM 5365 C CA . LEU A 1 663 ? 49.733 -11.121 -20.219 1.00 44.19 663 LEU A CA 1
ATOM 5366 C C . LEU A 1 663 ? 50.097 -12.609 -20.242 1.00 44.19 663 LEU A C 1
ATOM 5368 O O . LEU A 1 663 ? 49.863 -13.319 -19.269 1.00 44.19 663 LEU A O 1
ATOM 5372 N N . MET A 1 664 ? 50.594 -13.102 -21.375 1.00 39.56 664 MET A N 1
ATOM 5373 C CA . MET A 1 664 ? 51.152 -14.446 -21.477 1.00 39.56 664 MET A CA 1
ATOM 5374 C C . MET A 1 664 ? 52.526 -14.412 -20.803 1.00 39.56 664 MET A C 1
ATOM 5376 O O . MET A 1 664 ? 53.437 -13.784 -21.355 1.00 39.56 664 MET A O 1
ATOM 5380 N N . PRO A 1 665 ? 52.721 -15.024 -19.619 1.00 39.84 665 PRO A N 1
ATOM 5381 C CA . PRO A 1 665 ? 54.043 -15.071 -19.018 1.00 39.84 665 PRO A CA 1
ATOM 5382 C C . PRO A 1 665 ? 54.957 -15.890 -19.932 1.00 39.84 665 PRO A C 1
ATOM 5384 O O . PRO A 1 665 ? 54.718 -17.070 -20.180 1.00 39.84 665 PRO A O 1
ATOM 5387 N N . HIS A 1 666 ? 55.999 -15.250 -20.454 1.00 34.59 666 HIS A N 1
ATOM 5388 C CA . HIS A 1 666 ? 57.076 -15.933 -21.156 1.00 34.59 666 HIS A CA 1
ATOM 5389 C C . HIS A 1 666 ? 58.167 -16.255 -20.137 1.00 34.59 666 HIS A C 1
ATOM 5391 O O . HIS A 1 666 ? 58.697 -15.350 -19.492 1.00 34.59 666 HIS A O 1
ATOM 5397 N N . PHE A 1 667 ? 58.535 -17.529 -20.005 1.00 46.72 667 PHE A N 1
ATOM 5398 C CA . PHE A 1 667 ? 59.833 -17.864 -19.432 1.00 46.72 667 PHE A CA 1
ATOM 5399 C C . PHE A 1 667 ? 60.893 -17.529 -20.481 1.00 46.72 667 PHE A C 1
ATOM 5401 O O . PHE A 1 667 ? 60.968 -18.173 -21.527 1.00 46.72 667 PHE A O 1
ATOM 5408 N N . VAL A 1 668 ? 61.681 -16.490 -20.218 1.00 47.59 668 VAL A N 1
ATOM 5409 C CA . VAL A 1 668 ? 62.906 -16.222 -20.973 1.00 47.59 668 VAL A CA 1
ATOM 5410 C C . VAL A 1 668 ? 63.997 -17.122 -20.398 1.00 47.59 668 VAL A C 1
ATOM 5412 O O . VAL A 1 668 ? 64.044 -17.336 -19.187 1.00 47.59 668 VAL A O 1
ATOM 5415 N N . ARG A 1 669 ? 64.797 -17.707 -21.289 1.00 40.94 669 ARG A N 1
ATOM 5416 C CA . ARG A 1 669 ? 65.842 -18.677 -20.962 1.00 40.94 669 ARG A CA 1
ATOM 5417 C C . ARG A 1 669 ? 66.944 -18.088 -20.091 1.00 40.94 669 ARG A C 1
ATOM 5419 O O . ARG A 1 669 ? 67.309 -16.918 -20.346 1.00 40.94 669 ARG A O 1
#

Foldseek 3Di:
DDDDDFADDLVRLLVLLCVVPVVCVVLSVVLNVVCVVDLVSVVVVSHVVSSVLSSQQSVDQVPDDPPRDDDPAVLLSLLSSVLSLLVVLVCVPDVDDDDDLQVSCLVCQVVLLLLLLLLQVCLVVLHQKDAPVSCVVSVHDPVCVVSCCQQKDWDFDDPDPPDTGIMMGGPDNLSSLLSPLLNVLQCLQVVVCVSCCVQLVCPPPDRDHSLVVLLSVLVSVQPDDPRPNLCNLLNNLLCLACSSCVSVNNNHDHHDVVVVSNVVVLVVLVVCLPPDGDLSSLCSSQSSCVSSVNCPLVVVLVVCVPDPDNQVDEDGLSSLSNVLVVLVSDPAAAAEAELVSHRYDLSSSLSNLLSQQRYQEYACALSQQELVSLLSLLVSLQPLSRNYAYYEHHQHLCELSSLLSNLNSLLHPSGQYAYYECALNQYELSSLVSVLVSQVNYLGNHQEYHHEQYHNDPNSVVSVVVQCPDPSHNHPYYHNHNVDPCLSDHGLCSQEDDWAWDPLFAFQQWDADPRRNDIDGHPGGHDDPNDPPDPQPWRKIWTPDFDQAKHKYKDKDDAWKKWWKFDDDDDDDDPDPHDDAQCEQGHWIWTDHPVAIWIHHVNDTDGWDGQDPDIWMKMWIDGQVQQKIWIFTADPNDTHTTDIDRDHDPDTMIIMMTGDDPPPDDDDD

Nearest PDB structures (foldseek):
  7jl4-assembly3_B  TM=8.602E-01  e=8.851E-10  Homo sapiens
  7ovx-assembly1_A  TM=8.408E-01  e=4.699E-10  Homo sapiens
  7y3a-assembly2_C  TM=8.262E-01  e=1.014E-09  Homo sapiens
  7y3a-assembly1_B  TM=8.034E-01  e=2.505E-09  Homo sapiens
  4wvm-assembly1_A  TM=3.752E-01  e=1.205E-11  Synanceia horrida

pLDDT: mean 85.03, std 12.78, range [31.81, 97.94]

Mean predicted aligned error: 10.96 Å

Secondary structure (DSSP, 8-state):
-PPP-----HHHHHHHHHHHTTT-HHHHHHHHHHHHH-HHHHHHTTSHHHHHHHHHHHHHHHHS-TT-PPP-SHHHHHHHHHHHHHHHHHHHH-SS----HHHHHHHHHHHHHHHHHHHHHHHHTT-S-B-HHHHHHTT--GGGGGGGTTTEEEEEEEEETTEEEEEEEESSHHHHHHHHHHHHHHHHHTT-GGGGHHHHT-TT-----HHHHHHHHHHHHHH--SS--TTHHHHHHHTTSHHHHGGGBTTBPPP-GGG-HHHHHHHHHHHHTTS---HHHHHHHHHHHHHTT--HHHHHHHHHHH-S--TT-PBPHHHHHHHHHHHHH-SSPEEEEEGGGS-B-HHHHHTTGGGGGGEEEEE-TTS---HHHHHHHHHHHH-TT----EEE-TT---HHHHHHHHHHHHTSTT----EEE-TTS--BHHHHHHHHHHHHTTT----EEE-TTSB-HHHHHHHHHHHHH-TTS---EEE-----GGG-SSSGGGGB----B-GGG--TTEEEETTTTEEEE-SSPP--TT-------S-EEEBSPPB-SEEEEEEEE-SSEEEEEEE-------------TTSSTTEEEEEEETTEEEEEETTEEEE-----SS-EEEEEEEETTTTEEEEEEEETTEEEEEEEEE----S-EEEEEEEPP--------

Solvent-accessible surface area (backbone atoms only — not comparable to full-atom values): 36353 Å² total; per-residue (Å²): 138,86,86,82,86,80,61,39,53,75,71,52,44,50,48,49,40,43,64,76,28,64,93,40,54,70,58,23,52,52,50,50,52,52,34,70,73,31,64,70,52,44,59,49,31,21,40,62,66,42,44,52,52,47,50,61,39,48,53,52,51,72,71,44,66,96,82,58,80,76,71,86,32,70,39,24,41,52,35,44,38,53,43,54,53,50,52,58,45,46,52,76,72,51,90,79,72,92,65,54,72,38,59,51,33,45,74,46,25,70,61,55,44,30,51,5,46,39,27,35,56,33,41,76,71,63,45,70,67,48,44,67,64,59,36,48,77,39,72,45,60,72,90,52,46,79,72,38,67,85,58,34,48,77,47,82,40,77,80,50,103,87,44,75,47,63,38,32,31,48,77,38,68,68,56,30,28,43,31,17,18,54,31,50,48,43,31,51,76,69,65,45,52,77,86,42,31,83,78,64,63,52,81,91,62,74,94,69,55,59,62,58,49,49,52,50,50,52,54,47,63,71,66,59,77,93,53,89,54,79,54,23,57,26,28,38,48,7,55,59,33,65,83,36,35,59,72,38,41,48,58,54,82,80,78,67,75,90,68,45,52,56,61,54,49,52,52,49,58,63,56,52,60,77,54,97,66,56,61,68,53,32,35,46,52,49,50,20,37,44,36,48,70,48,51,63,70,61,52,54,51,55,52,56,72,68,45,92,73,46,86,88,54,76,43,50,55,41,53,24,17,39,49,15,50,54,44,57,67,43,91,64,70,37,70,70,44,53,46,80,76,50,43,48,53,63,69,18,40,51,38,36,53,71,21,45,26,30,11,32,25,34,38,45,55,63,44,67,54,46,60,72,54,24,44,52,47,13,52,32,32,46,34,70,81,39,51,32,30,34,42,33,41,23,52,13,73,37,28,36,69,24,45,43,44,30,26,65,6,59,33,30,88,39,32,58,39,28,34,42,31,45,26,40,12,48,32,30,37,68,23,36,51,41,50,45,50,22,51,64,62,41,84,38,48,36,29,32,42,33,36,29,45,17,44,36,56,70,68,21,45,53,56,48,48,55,45,44,73,34,86,83,40,50,29,75,43,77,41,70,54,28,92,51,75,86,30,74,46,76,68,71,68,29,30,58,53,93,72,37,50,26,76,79,53,42,28,47,41,47,47,70,38,82,87,30,65,41,78,44,82,45,93,65,74,53,90,59,98,64,71,71,87,70,92,64,89,60,52,32,34,34,32,65,60,66,47,72,50,69,38,17,42,75,46,81,50,85,73,44,29,34,45,36,37,27,54,78,83,78,91,70,97,62,100,66,77,89,75,55,88,7,53,40,91,57,24,40,27,41,38,41,45,95,92,47,31,29,37,26,38,52,65,46,76,45,81,37,83,73,76,64,94,87,78,30,33,40,33,41,38,36,33,43,84,81,15,36,40,34,38,25,43,49,54,98,92,42,75,46,82,57,50,70,51,81,48,85,67,92,64,51,32,21,45,32,42,33,54,54,82,77,83,74,86,74,88,78,132

Organism: NCBI:txid205130

InterPro domains:
  IPR001611 Leucine-rich repeat [PF13516] (388-404)
  IPR001611 Leucine-rich repeat [PF13516] (444-460)
  IPR001870 B30.2/SPRY domain [PS50188] (479-669)
  IPR003877 SPRY domain [PF00622] (550-660)
  IPR003877 SPRY domain [SM00449] (548-667)
  IPR003879 Butyrophylin-like, SPRY domain [PR01407] (495-512)
  IPR003879 Butyrophylin-like, SPRY domain [PR01407] (533-557)
  IPR003879 Butyrophylin-like, SPRY domain [PR01407] (609-633)
  IPR006574 SPRY-associated [PF13765] (499-547)
  IPR006574 SPRY-associated [SM00589] (496-548)
  IPR013320 Concanavalin A-like lectin/glucanase domain superfamily [SSF49899] (492-659)
  IPR032675 Leucine-rich repeat domain superfamily [G3DSA:3.80.10.10] (330-491)
  IPR041075 NOD1/2, winged helix domain [PF17779] (111-170)
  IPR041267 NACHT, LRR and PYD domains-containing protein, helical domain HD2 [PF17776] (172-297)
  IPR043136 B30.2/SPRY domain superfamily [G3DSA:2.60.120.920] (492-665)
  IPR051261 NOD-like receptor [PTHR24106] (1-611)